Protein AF-A0A1H1P2L0-F1 (afdb_monomer)

Solvent-accessible surface area (backbone atoms only — not comparable to full-atom values): 28255 Å² total; per-residue (Å²): 121,71,71,62,56,54,64,55,57,74,60,77,76,69,82,76,89,78,76,88,70,48,45,42,80,85,84,32,43,67,62,49,49,44,68,68,43,61,87,38,62,95,66,52,46,72,39,71,68,23,56,50,49,50,37,57,37,32,46,32,23,60,68,58,43,52,56,41,48,54,39,34,53,51,50,28,63,73,73,69,51,44,72,41,42,55,68,46,54,55,50,20,42,58,56,47,46,73,70,61,57,70,76,82,50,39,64,79,47,62,56,94,63,93,59,59,71,71,61,34,53,54,50,29,54,51,42,49,53,49,51,35,10,43,24,50,10,48,74,67,74,32,39,25,74,65,31,23,60,75,46,48,58,67,92,82,45,53,76,84,57,50,58,63,53,49,52,50,34,41,75,68,56,49,30,45,77,56,98,69,32,58,44,51,55,38,41,51,56,48,53,29,27,56,75,47,36,41,61,55,54,49,56,53,53,53,53,55,50,50,52,51,51,51,48,52,52,40,62,70,24,46,79,51,73,66,61,43,42,62,55,35,72,74,55,55,50,48,71,87,36,79,65,45,46,68,57,54,50,62,46,40,66,71,46,94,46,42,57,62,29,34,50,55,46,55,51,59,75,52,45,50,67,46,38,66,66,57,53,52,52,40,48,46,50,46,37,63,70,60,48,34,77,73,62,48,86,78,94,68,89,50,95,82,56,52,47,79,57,48,35,35,29,29,69,56,60,91,89,39,67,19,48,52,47,37,51,52,46,25,61,76,68,38,33,39,70,90,33,56,44,58,63,88,52,46,49,62,62,71,67,39,92,83,65,46,80,86,67,53,45,58,27,42,36,35,25,41,52,72,32,55,76,18,56,68,60,39,54,37,48,51,55,48,42,75,71,36,35,72,60,31,60,75,56,70,34,42,35,38,36,43,28,50,28,28,26,68,63,6,48,56,42,32,66,71,69,58,86,55,90,57,58,47,75,47,68,63,37,75,51,57,69,62,37,27,78,72,50,97,58,91,63,76,84,52,97,42,71,68,55,43,50,51,45,49,50,52,44,38,67,54,6,57,76,53,34,100,38,23,32,5,55,91,54,53,18,28,30,50,37,46,31,75,39,41,55,65,38,13,36,29,62,45,30,37,57,40,87,52,94,80,58,41,71,28,85,41,56,48,74,90,125

Foldseek 3Di:
DVVVVVVVVVVPDDDDDDDPFFADPVPRVVVLVCLQAVVCPPQADEDPQLSVVLCQQFVRGSVSSVQLSVQLVVVCVVVVHRYHDNVSSVVSLVVSLVVDACVNVQCLQQPPDDDPPVVSVLSSLQLLQLLLLCLQLVLVVNQALVSSLVRGPCVNYPNVRNVVSVVVCVVVQQWDDDPRGIDGSNNSVSVSSNPPVSPRSVVVSVVVVVVVVVVVVQVVLADDLVNLQVLQVPAEAAQNHRLHSVNLVVQLVLDPGSLLSSLVVLLSSLFDEDDPVNLLVLLVC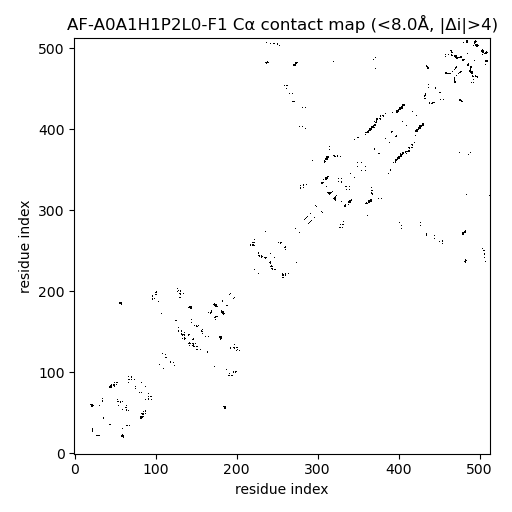CCVPPVCVQLDDDPDPDPLDAAEQEAEEELDDPPDPQLVSSVSSRVSNRHDPVRHDYLVCPLVVLPDPPDDLVNHRSEYEYEEEEQEQLVSVLVSVVVSCVRCVVSCVVSVHAYEYEYAEYEPNNVVVNVVSDPRPRYDYDYSYYDDQSQALQHPDDNPSDPDPVSSVVSVCSQQVVQVQFDPASLFDVNRQGSYHYNQADHRNHHSLQETWDPPVVTGDHSNHHDDD

Nearest PDB structures (foldseek):
  3pfi-assembly1_B  TM=4.697E-01  e=5.386E-03  Campylobacter jejuni subsp. jejuni NCTC 11168 = ATCC 700819
  1in4-assembly1_A  TM=4.869E-01  e=5.386E-03  Thermotoga maritima
  3pfi-assembly1_A  TM=4.659E-01  e=4.596E-03  Campylobacter jejuni subsp. jejuni NCTC 11168 = ATCC 700819
  1j7k-assembly1_A  TM=4.798E-01  e=6.310E-03  Thermotoga maritima
  8efy-assembly1_E  TM=4.504E-01  e=1.190E-02  Thermus thermophilus HB8

Secondary structure (DSSP, 8-state):
-HHHHHHHHTTTT-------SS--TTTSHHHHHHHHHGGGTTT-EE-HHHHHHHHHHHTT-HHHHHHHHHHHHHHHHHHT--EE-HHHHHHHHHHHHHH--SGGGHHHHHTT--S-HHHHHHHHHHHHHHHHHHHHHHHTT--SHHHHHHT--TTTS-HHHHHHHHHHHHHTTSEEEETTEEEESSHHHHHHIIIIIHHHHHHHHHHHHHHHHHHHHHHHH---HHHHHHHHHT---BTTB---HHHHHHHHTTSSSHHHHHHHHHHHHT-EE--HHHHHHHHHHHIIIIIHHHH------STT--B-SSEEE-SSPTTSHHHHHHHHHHHHTTB-GGGB--HHHHHHHHTSTT--TTTS-S-EEEEEEEESSSHHHHHHHHHHHHHHHHHHHHTT--EEEEEEEEEHHHHHHHHHH---TTEEEEEEEEEPGGGBSS-SS--SSSSSHHHHHHHHHHHHHHHHHH-SSTTSGGG--B-EE-SS---TTB-HHHH--B-SSSPB--SSPPP--

InterPro domains:
  IPR056920 PRTase-CE [PF24390] (248-510)

Mean predicted aligned error: 14.76 Å

pLDDT: mean 88.22, std 11.07, range [46.84, 97.94]

Radius of gyration: 42.38 Å; Cα contacts (8 Å, |Δi|>4): 704; chains: 1; bounding box: 82×72×122 Å

Organism: NCBI:txid53407

Structure (mmCIF, N/CA/C/O backbone):
data_AF-A0A1H1P2L0-F1
#
_entry.id   AF-A0A1H1P2L0-F1
#
loop_
_atom_site.group_PDB
_atom_site.id
_atom_site.type_symbol
_atom_site.label_atom_id
_atom_site.label_alt_id
_atom_site.label_comp_id
_atom_site.label_asym_id
_atom_site.label_entity_id
_atom_site.label_seq_id
_atom_site.pdbx_PDB_ins_code
_atom_site.Cartn_x
_atom_site.Cartn_y
_atom_site.Cartn_z
_atom_site.occupancy
_atom_site.B_iso_or_equiv
_atom_site.auth_seq_id
_atom_site.auth_comp_id
_atom_site.auth_asym_id
_atom_site.auth_atom_id
_atom_site.pdbx_PDB_model_num
ATOM 1 N N . MET A 1 1 ? -23.689 -54.243 58.881 1.00 48.66 1 MET A N 1
ATOM 2 C CA . MET A 1 1 ? -22.765 -53.100 59.061 1.00 48.66 1 MET A CA 1
ATOM 3 C C . MET A 1 1 ? -21.999 -52.607 57.813 1.00 48.66 1 MET A C 1
ATOM 5 O O . MET A 1 1 ? -21.351 -51.585 57.961 1.00 48.66 1 MET A O 1
ATOM 9 N N . PRO A 1 2 ? -22.083 -53.177 56.587 1.00 50.84 2 PRO A N 1
ATOM 10 C CA . PRO A 1 2 ? -21.441 -52.546 55.413 1.00 50.84 2 PRO A CA 1
ATOM 11 C C . PRO A 1 2 ? -22.218 -51.341 54.846 1.00 50.84 2 PRO A C 1
ATOM 13 O O . PRO A 1 2 ? -21.627 -50.419 54.300 1.00 50.84 2 PRO A O 1
ATOM 16 N N . PHE A 1 3 ? -23.546 -51.321 55.012 1.00 46.84 3 PHE A N 1
ATOM 17 C CA . PHE A 1 3 ? -24.426 -50.293 54.430 1.00 46.84 3 PHE A CA 1
ATOM 18 C C . PHE A 1 3 ? -24.350 -48.921 55.127 1.00 46.84 3 PHE A C 1
ATOM 20 O O . PHE A 1 3 ? -24.613 -47.901 54.503 1.00 46.84 3 PHE A O 1
ATOM 27 N N . ILE A 1 4 ? -23.968 -48.884 56.409 1.00 50.78 4 ILE A N 1
ATOM 28 C CA . ILE A 1 4 ? -23.878 -47.636 57.192 1.00 50.78 4 ILE A CA 1
ATOM 29 C C . ILE A 1 4 ? -22.552 -46.905 56.908 1.00 50.78 4 ILE A C 1
ATOM 31 O O . ILE A 1 4 ? -22.524 -45.680 56.871 1.00 50.78 4 ILE A O 1
ATOM 35 N N . ILE A 1 5 ? -21.476 -47.648 56.619 1.00 51.91 5 ILE A N 1
ATOM 36 C CA . ILE A 1 5 ? -20.152 -47.084 56.304 1.00 51.91 5 ILE A CA 1
ATOM 37 C C . ILE A 1 5 ? -20.122 -46.513 54.874 1.00 51.91 5 ILE A C 1
ATOM 39 O O . ILE A 1 5 ? -19.530 -45.461 54.654 1.00 51.91 5 ILE A O 1
ATOM 43 N N . GLY A 1 6 ? -20.828 -47.136 53.919 1.00 48.59 6 GLY A N 1
ATOM 44 C CA . GLY A 1 6 ? -20.988 -46.585 52.564 1.00 48.59 6 GLY A CA 1
ATOM 45 C C . GLY A 1 6 ? -21.762 -45.261 52.539 1.00 48.59 6 GLY A C 1
ATOM 46 O O . GLY A 1 6 ? -21.340 -44.314 51.886 1.00 48.59 6 GLY A O 1
ATOM 47 N N . ALA A 1 7 ? -22.835 -45.150 53.332 1.00 51.31 7 ALA A N 1
ATOM 48 C CA . ALA A 1 7 ? -23.649 -43.933 53.406 1.00 51.31 7 ALA A CA 1
ATOM 49 C C . ALA A 1 7 ? -22.944 -42.748 54.105 1.00 51.31 7 ALA A C 1
ATOM 51 O O . ALA A 1 7 ? -23.274 -41.595 53.830 1.00 51.31 7 ALA A O 1
ATOM 52 N N . GLN A 1 8 ? -21.976 -43.012 54.994 1.00 47.62 8 GLN A N 1
ATOM 53 C CA . GLN A 1 8 ? -21.139 -41.970 55.609 1.00 47.62 8 GLN A CA 1
ATOM 54 C C . GLN A 1 8 ? -19.954 -41.556 54.721 1.00 47.62 8 GLN A C 1
ATOM 56 O O . GLN A 1 8 ? -19.562 -40.390 54.750 1.00 47.62 8 GLN A O 1
ATOM 61 N N . GLY A 1 9 ? -19.421 -42.467 53.897 1.00 49.91 9 GLY A N 1
ATOM 62 C CA . GLY A 1 9 ? -18.362 -42.171 52.923 1.00 49.91 9 GLY A CA 1
ATOM 63 C C . GLY A 1 9 ? -18.783 -41.162 51.846 1.00 49.91 9 GLY A C 1
ATOM 64 O O . GLY A 1 9 ? -18.013 -40.263 51.515 1.00 49.91 9 GLY A O 1
ATOM 65 N N . ASP A 1 10 ? -20.035 -41.242 51.383 1.00 50.06 10 ASP A N 1
ATOM 66 C CA . ASP A 1 10 ? -20.607 -40.346 50.360 1.00 50.06 10 ASP A CA 1
ATOM 67 C C . ASP A 1 10 ? -20.856 -38.902 50.842 1.00 50.06 10 ASP A C 1
ATOM 69 O O . ASP A 1 10 ? -21.154 -38.013 50.041 1.00 50.06 10 ASP A O 1
ATOM 73 N N . GLN A 1 11 ? -20.735 -38.622 52.145 1.00 52.97 11 GLN A N 1
ATOM 74 C CA . GLN A 1 11 ? -20.859 -37.258 52.676 1.00 52.97 11 GLN A CA 1
ATOM 75 C C . GLN A 1 11 ? -19.520 -36.522 52.820 1.00 52.97 11 GLN A C 1
ATOM 77 O O . GLN A 1 11 ? -19.533 -35.312 53.035 1.00 52.97 11 GLN A O 1
ATOM 82 N N . LEU A 1 12 ? -18.379 -37.206 52.676 1.00 51.81 12 LEU A N 1
ATOM 83 C CA . LEU A 1 12 ? -17.057 -36.638 52.984 1.00 51.81 12 LEU A CA 1
ATOM 84 C C . LEU A 1 12 ? -16.472 -35.737 51.882 1.00 51.81 12 LEU A C 1
ATOM 86 O O . LEU A 1 12 ? -15.480 -35.063 52.130 1.00 51.81 12 LEU A O 1
ATOM 90 N N . ASN A 1 13 ? -17.106 -35.659 50.706 1.00 54.00 13 ASN A N 1
ATOM 91 C CA . ASN A 1 13 ? -16.695 -34.795 49.589 1.00 54.00 13 ASN A CA 1
ATOM 92 C C . ASN A 1 13 ? -17.869 -33.977 49.024 1.00 54.00 13 ASN A C 1
ATOM 94 O O . ASN A 1 13 ? -18.079 -33.912 47.812 1.00 54.00 13 ASN A O 1
ATOM 98 N N . LYS A 1 14 ? -18.673 -33.356 49.893 1.00 56.81 14 LYS A N 1
ATOM 99 C CA . LYS A 1 14 ? -19.652 -32.353 49.456 1.00 56.81 14 LYS A CA 1
ATOM 100 C C . LYS A 1 14 ? -18.982 -30.986 49.418 1.00 56.81 14 LYS A C 1
ATOM 102 O O . LYS A 1 14 ? -18.951 -30.278 50.416 1.00 56.81 14 LYS A O 1
ATOM 107 N N . PHE A 1 15 ? -18.446 -30.622 48.260 1.00 58.44 15 PHE A N 1
ATOM 108 C CA . PHE A 1 15 ? -18.095 -29.233 47.988 1.00 58.44 15 PHE A CA 1
ATOM 109 C C . PHE A 1 15 ? -19.397 -28.428 47.896 1.00 58.44 15 PHE A C 1
ATOM 111 O O . PHE A 1 15 ? -20.191 -28.650 46.979 1.00 58.44 15 PHE A O 1
ATOM 118 N N . SER A 1 16 ? -19.650 -27.537 48.859 1.00 59.88 16 SER A N 1
ATOM 119 C CA . SER A 1 16 ? -20.679 -26.507 48.711 1.00 59.88 16 SER A CA 1
ATOM 120 C C . SER A 1 16 ? -20.064 -25.297 48.018 1.00 59.88 16 SER A C 1
ATOM 122 O O . SER A 1 16 ? -18.906 -24.940 48.236 1.00 59.88 16 SER A O 1
ATOM 124 N N . ARG A 1 17 ? -20.832 -24.692 47.115 1.00 58.50 17 ARG A N 1
ATOM 125 C CA . ARG A 1 17 ? -20.462 -23.423 46.502 1.00 58.50 17 ARG A CA 1
ATOM 126 C C . ARG A 1 17 ? -21.017 -22.323 47.394 1.00 58.50 17 ARG A C 1
ATOM 128 O O . ARG A 1 17 ? -22.215 -22.073 47.347 1.00 58.50 17 ARG A O 1
ATOM 135 N N . GLU A 1 18 ? -20.150 -21.693 48.175 1.00 64.12 18 GLU A N 1
ATOM 136 C CA . GLU A 1 18 ? -20.489 -20.491 48.937 1.00 64.12 18 GLU A CA 1
ATOM 137 C C . GLU A 1 18 ? -20.133 -19.259 48.084 1.00 64.12 18 GLU A C 1
ATOM 139 O O . GLU A 1 18 ? -18.950 -19.040 47.805 1.00 64.12 18 GLU A O 1
ATOM 144 N N . PRO A 1 19 ? -21.114 -18.490 47.581 1.00 66.62 19 PRO A N 1
ATOM 145 C CA . PRO A 1 19 ? -20.836 -17.240 46.882 1.00 66.62 19 PRO A CA 1
ATOM 146 C C . PRO A 1 19 ? -20.344 -16.190 47.889 1.00 66.62 19 PRO A C 1
ATOM 148 O O . PRO A 1 19 ? -21.031 -15.903 48.860 1.00 66.62 19 PRO A O 1
ATOM 151 N N . LEU A 1 20 ? -19.168 -15.602 47.654 1.00 73.12 20 LEU A N 1
ATOM 152 C CA . LEU A 1 20 ? -18.568 -14.580 48.533 1.00 73.12 20 LEU A CA 1
ATOM 153 C C . LEU A 1 20 ? -18.832 -13.145 48.044 1.00 73.12 20 LEU A C 1
ATOM 155 O O . LEU A 1 20 ? -18.228 -12.187 48.528 1.00 73.12 20 LEU A O 1
ATOM 159 N N . ASP A 1 21 ? -19.718 -13.002 47.060 1.00 78.50 21 ASP A N 1
ATOM 160 C CA . ASP A 1 21 ? -19.846 -11.784 46.261 1.00 78.50 21 ASP A CA 1
ATOM 161 C C . ASP A 1 21 ? -20.933 -10.837 46.813 1.00 78.50 21 ASP A C 1
ATOM 163 O O . ASP A 1 21 ? -20.905 -9.631 46.556 1.00 78.50 21 ASP A O 1
ATOM 167 N N . PHE A 1 22 ? -21.879 -11.363 47.605 1.00 88.81 22 PHE A N 1
ATOM 168 C CA . PHE A 1 22 ? -23.044 -10.640 48.127 1.00 88.81 22 PHE A CA 1
ATOM 169 C C . PHE A 1 22 ? -23.351 -11.038 49.569 1.00 88.81 22 PHE A C 1
ATOM 171 O O . PHE A 1 22 ? -23.273 -12.213 49.910 1.00 88.81 22 PHE A O 1
ATOM 178 N N . PHE A 1 23 ? -23.797 -10.075 50.377 1.00 92.44 23 PHE A N 1
ATOM 179 C CA . PHE A 1 23 ? -24.384 -10.368 51.682 1.00 92.44 23 PHE A CA 1
ATOM 180 C C . PHE A 1 23 ? -25.795 -10.942 51.530 1.00 92.44 23 PHE A C 1
ATOM 182 O O . PHE A 1 23 ? -26.677 -10.333 50.917 1.00 92.44 23 PHE A O 1
ATOM 189 N N . SER A 1 24 ? -26.038 -12.090 52.152 1.00 90.19 24 SER A N 1
ATOM 190 C CA . SER A 1 24 ? -27.358 -12.700 52.248 1.00 90.19 24 SER A CA 1
ATOM 191 C C . SER A 1 24 ? -28.270 -11.932 53.197 1.00 90.19 24 SER A C 1
ATOM 193 O O . SER A 1 24 ? -27.981 -11.749 54.380 1.00 90.19 24 SER A O 1
ATOM 195 N N . ARG A 1 25 ? -29.465 -11.587 52.709 1.00 90.81 25 ARG A N 1
ATOM 196 C CA . ARG A 1 25 ? -30.503 -10.954 53.532 1.00 90.81 25 ARG A CA 1
ATOM 197 C C . ARG A 1 25 ? -30.975 -11.832 54.697 1.00 90.81 25 ARG A C 1
ATOM 199 O O . ARG A 1 25 ? -31.491 -11.309 55.678 1.00 90.81 25 ARG A O 1
ATOM 206 N N . VAL A 1 26 ? -30.862 -13.153 54.564 1.00 91.25 26 VAL A N 1
ATOM 207 C CA . VAL A 1 26 ? -31.409 -14.116 55.532 1.00 91.25 26 VAL A CA 1
ATOM 208 C C . VAL A 1 26 ? -30.361 -14.534 56.554 1.00 91.25 26 VAL A C 1
ATOM 210 O O . VAL A 1 26 ? -30.675 -14.633 57.735 1.00 91.25 26 VAL A O 1
ATOM 213 N N . SER A 1 27 ? -29.133 -14.793 56.105 1.00 91.94 27 SER A N 1
ATOM 214 C CA . SER A 1 27 ? -28.082 -15.370 56.949 1.00 91.94 27 SER A CA 1
ATOM 215 C C . SER A 1 27 ? -27.015 -14.373 57.388 1.00 91.94 27 SER A C 1
ATOM 217 O O . SER A 1 27 ? -26.357 -14.645 58.382 1.00 91.94 27 SER A O 1
ATOM 219 N N . GLU A 1 28 ? -26.854 -13.245 56.689 1.00 94.38 28 GLU A N 1
ATOM 220 C CA . GLU A 1 28 ? -25.725 -12.317 56.889 1.00 94.38 28 GLU A CA 1
ATOM 221 C C . GLU A 1 28 ? -26.182 -10.852 57.042 1.00 94.38 28 GLU A C 1
ATOM 223 O O . GLU A 1 28 ? -25.459 -9.900 56.732 1.00 94.38 28 GLU A O 1
ATOM 228 N N . TRP A 1 29 ? -27.431 -10.644 57.472 1.00 95.75 29 TRP A N 1
ATOM 229 C CA . TRP A 1 29 ? -27.999 -9.301 57.606 1.00 95.75 29 TRP A CA 1
ATOM 230 C C . TRP A 1 29 ? -27.256 -8.458 58.644 1.00 95.75 29 TRP A C 1
ATOM 232 O O . TRP A 1 29 ? -27.007 -7.279 58.408 1.00 95.75 29 TRP A O 1
ATOM 242 N N . ASN A 1 30 ? -26.871 -9.051 59.774 1.00 96.50 30 ASN A N 1
ATOM 243 C CA . ASN A 1 30 ? -26.187 -8.322 60.841 1.00 96.50 30 ASN A CA 1
ATOM 244 C C . ASN A 1 30 ? -24.795 -7.865 60.394 1.00 96.50 30 ASN A C 1
ATOM 246 O O . ASN A 1 30 ? -24.404 -6.732 60.655 1.00 96.50 30 ASN A O 1
ATOM 250 N N . GLU A 1 31 ? -24.076 -8.710 59.660 1.00 96.12 31 GLU A N 1
ATOM 251 C CA . GLU A 1 31 ? -22.773 -8.410 59.078 1.00 96.12 31 GLU A CA 1
ATOM 252 C C . GLU A 1 31 ? -22.882 -7.291 58.033 1.00 96.12 31 GLU A C 1
ATOM 254 O O . GLU A 1 31 ? -22.029 -6.401 57.984 1.00 96.12 31 GLU A O 1
ATOM 259 N N . TYR A 1 32 ? -23.960 -7.282 57.242 1.00 97.19 32 TYR A N 1
ATOM 260 C CA . TYR A 1 32 ? -24.261 -6.178 56.333 1.00 97.19 32 TYR A CA 1
ATOM 261 C C . TYR A 1 32 ? -24.553 -4.868 57.085 1.00 97.19 32 TYR A C 1
ATOM 263 O O . TYR A 1 32 ? -24.042 -3.812 56.713 1.00 97.19 32 TYR A O 1
ATOM 271 N N . VAL A 1 33 ? -25.338 -4.913 58.167 1.00 97.50 33 VAL A N 1
ATOM 272 C CA . VAL A 1 33 ? -25.586 -3.734 59.016 1.00 97.50 33 VAL A CA 1
ATOM 273 C C . VAL A 1 33 ? -24.277 -3.233 59.634 1.00 97.50 33 VAL A C 1
ATOM 275 O O . VAL A 1 33 ? -24.019 -2.027 59.625 1.00 97.50 33 VAL A O 1
ATOM 278 N N . GLU A 1 34 ? -23.412 -4.129 60.118 1.00 97.00 34 GLU A N 1
ATOM 279 C CA . GLU A 1 34 ? -22.087 -3.769 60.634 1.00 97.00 34 GLU A CA 1
ATOM 280 C C . GLU A 1 34 ? -21.210 -3.117 59.562 1.00 97.00 34 GLU A C 1
ATOM 282 O O . GLU A 1 34 ? -20.537 -2.129 59.857 1.00 97.00 34 GLU A O 1
ATOM 287 N N . LEU A 1 35 ? -21.232 -3.612 58.318 1.00 96.56 35 LEU A N 1
ATOM 288 C CA . LEU A 1 35 ? -20.486 -3.016 57.205 1.00 96.56 35 LEU A CA 1
ATOM 289 C C . LEU A 1 35 ? -20.825 -1.528 57.027 1.00 96.56 35 LEU A C 1
ATOM 291 O O . LEU A 1 35 ? -19.933 -0.725 56.744 1.00 96.56 35 LEU A O 1
ATOM 295 N N . VAL A 1 36 ? -22.103 -1.179 57.173 1.00 97.19 36 VAL A N 1
ATOM 296 C CA . VAL A 1 36 ? -22.618 0.181 56.978 1.00 97.19 36 VAL A CA 1
ATOM 297 C C . VAL A 1 36 ? -22.373 1.055 58.208 1.00 97.19 36 VAL A C 1
ATOM 299 O O . VAL A 1 36 ? -21.897 2.182 58.084 1.00 97.19 36 VAL A O 1
ATOM 302 N N . THR A 1 37 ? -22.675 0.544 59.402 1.00 96.81 37 THR A N 1
ATOM 303 C CA . THR A 1 37 ? -22.794 1.369 60.617 1.00 96.81 37 THR A CA 1
ATOM 304 C C . THR A 1 37 ? -21.499 1.463 61.421 1.00 96.81 37 THR A C 1
ATOM 306 O O . THR A 1 37 ? -21.169 2.525 61.951 1.00 96.81 37 THR A O 1
ATOM 309 N N . LYS A 1 38 ? -20.706 0.388 61.483 1.00 96.56 38 LYS A N 1
ATOM 310 C CA . LYS A 1 38 ? -19.481 0.318 62.297 1.00 96.56 38 LYS A CA 1
ATOM 311 C C . LYS A 1 38 ? -18.427 1.372 61.928 1.00 96.56 38 LYS A C 1
ATOM 313 O O . LYS A 1 38 ? -17.845 1.945 62.849 1.00 96.56 38 LYS A O 1
ATOM 318 N N . PRO A 1 39 ? -18.178 1.703 60.641 1.00 96.06 39 PRO A N 1
ATOM 319 C CA . PRO A 1 39 ? -17.192 2.728 60.277 1.00 96.06 39 PRO A CA 1
ATOM 320 C C . PRO A 1 39 ? -17.532 4.143 60.772 1.00 96.06 39 PRO A C 1
ATOM 322 O O . PRO A 1 39 ? -16.636 4.976 60.918 1.00 96.06 39 PRO A O 1
ATOM 325 N N . VAL A 1 40 ? -18.814 4.421 61.021 1.00 95.44 40 VAL A N 1
ATOM 326 C CA . VAL A 1 40 ? -19.333 5.742 61.416 1.00 95.44 40 VAL A CA 1
ATOM 327 C C . VAL A 1 40 ? -19.941 5.740 62.820 1.00 95.44 40 VAL A C 1
ATOM 329 O O . VAL A 1 40 ? -20.603 6.700 63.215 1.00 95.44 40 VAL A O 1
ATOM 332 N N . GLN A 1 41 ? -19.687 4.684 63.595 1.00 95.81 41 GLN A N 1
ATOM 333 C CA . GLN A 1 41 ? -20.240 4.511 64.930 1.00 95.81 41 GLN A CA 1
ATOM 334 C C . GLN A 1 41 ? -19.900 5.706 65.834 1.00 95.81 41 GLN A C 1
ATOM 336 O O . GLN A 1 41 ? -18.744 6.121 65.944 1.00 95.81 41 GLN A O 1
ATOM 341 N N . GLY A 1 42 ? -20.926 6.265 66.479 1.00 94.19 42 GLY A N 1
ATOM 342 C CA . GLY A 1 42 ? -20.803 7.444 67.340 1.00 94.19 42 GLY A CA 1
ATOM 343 C C . GLY A 1 42 ? -20.648 8.773 66.592 1.00 94.19 42 GLY A C 1
ATOM 344 O O . GLY A 1 42 ? -20.421 9.792 67.240 1.00 94.19 42 GLY A O 1
ATOM 345 N N . LYS A 1 43 ? -20.748 8.775 65.255 1.00 95.69 43 LYS A N 1
ATOM 346 C CA . LYS A 1 43 ? -20.706 9.984 64.417 1.00 95.69 43 LYS A CA 1
ATOM 347 C C . LYS A 1 43 ? -21.992 10.191 63.624 1.00 95.69 43 LYS A C 1
ATOM 349 O O . LYS A 1 43 ? -22.457 11.320 63.555 1.00 95.69 43 LYS A O 1
ATOM 354 N N . LEU A 1 44 ? -22.529 9.122 63.036 1.00 96.56 44 LEU A N 1
ATOM 355 C CA . LEU A 1 44 ? -23.776 9.127 62.271 1.00 96.56 44 LEU A CA 1
ATOM 356 C C . LEU A 1 44 ? -24.707 8.025 62.782 1.00 96.56 44 LEU A C 1
ATOM 358 O O . LEU A 1 44 ? -24.243 6.941 63.151 1.00 96.56 44 LEU A O 1
ATOM 362 N N . ASN A 1 45 ? -26.006 8.296 62.744 1.00 96.56 45 ASN A N 1
ATOM 363 C CA . ASN A 1 45 ? -27.084 7.376 63.070 1.00 96.56 45 ASN A CA 1
ATOM 364 C C . ASN A 1 45 ? -27.828 7.020 61.781 1.00 96.56 45 ASN A C 1
ATOM 366 O O . ASN A 1 45 ? -28.158 7.896 60.990 1.00 96.56 45 ASN A O 1
ATOM 370 N N . TRP A 1 46 ? -28.065 5.732 61.551 1.00 97.69 46 TRP A N 1
ATOM 371 C CA . TRP A 1 46 ? -28.772 5.252 60.365 1.00 97.69 46 TRP A CA 1
ATOM 372 C C . TRP A 1 46 ? -30.160 4.761 60.748 1.00 97.69 46 TRP A C 1
ATOM 374 O O . TRP A 1 46 ? -30.285 3.914 61.632 1.00 97.69 46 TRP A O 1
ATOM 384 N N . ASP A 1 47 ? -31.181 5.243 60.045 1.00 97.50 47 ASP A N 1
ATOM 385 C CA . ASP A 1 47 ? -32.524 4.678 60.115 1.00 97.50 47 ASP A CA 1
ATOM 386 C C . ASP A 1 47 ? -32.536 3.272 59.485 1.00 97.50 47 ASP A C 1
ATOM 388 O O . ASP A 1 47 ? -31.963 3.040 58.412 1.00 97.50 47 ASP A O 1
ATOM 392 N N . ASP A 1 48 ? -33.225 2.321 60.119 1.00 97.25 48 ASP A N 1
ATOM 393 C CA . ASP A 1 48 ? -33.381 0.955 59.609 1.00 97.25 48 ASP A CA 1
ATOM 394 C C . ASP A 1 48 ? -33.927 0.937 58.172 1.00 97.25 48 ASP A C 1
ATOM 396 O O . ASP A 1 48 ? -33.500 0.136 57.335 1.00 97.25 48 ASP A O 1
ATOM 400 N N . ALA A 1 49 ? -34.865 1.826 57.847 1.00 97.62 49 ALA A N 1
ATOM 401 C CA . ALA A 1 49 ? -35.445 1.952 56.519 1.00 97.62 49 ALA A CA 1
ATOM 402 C C . ALA A 1 49 ? -34.420 2.443 55.480 1.00 97.62 49 ALA A C 1
ATOM 404 O O . ALA A 1 49 ? -34.453 1.985 54.334 1.00 97.62 49 ALA A O 1
ATOM 405 N N . ALA A 1 50 ? -33.462 3.288 55.876 1.00 97.88 50 ALA A N 1
ATOM 406 C CA . ALA A 1 50 ? -32.354 3.706 55.018 1.00 97.88 50 ALA A CA 1
ATOM 407 C C . ALA A 1 50 ? -31.407 2.532 54.722 1.00 97.88 50 ALA A C 1
ATOM 409 O O . ALA A 1 50 ? -31.070 2.285 53.562 1.00 97.88 50 ALA A O 1
ATOM 410 N N . ILE A 1 51 ? -31.051 1.735 55.738 1.00 97.81 51 ILE A N 1
ATOM 411 C CA . ILE A 1 51 ? -30.213 0.534 55.562 1.00 97.81 51 ILE A CA 1
ATOM 412 C C . ILE A 1 51 ? -30.922 -0.498 54.668 1.00 97.81 51 ILE A C 1
ATOM 414 O O . ILE A 1 51 ? -30.303 -1.134 53.808 1.00 97.81 51 ILE A O 1
ATOM 418 N N . ASN A 1 52 ? -32.240 -0.641 54.823 1.00 97.62 52 ASN A N 1
ATOM 419 C CA . ASN A 1 52 ? -33.066 -1.502 53.978 1.00 97.62 52 ASN A CA 1
ATOM 420 C C . ASN A 1 52 ? -33.071 -1.065 52.513 1.00 97.62 52 ASN A C 1
ATOM 422 O O . ASN A 1 52 ? -32.915 -1.906 51.619 1.00 97.62 52 ASN A O 1
ATOM 426 N N . LEU A 1 53 ? -33.232 0.233 52.259 1.00 97.75 53 LEU A N 1
ATOM 427 C CA . LEU A 1 53 ? -33.176 0.776 50.909 1.00 97.75 53 LEU A CA 1
ATOM 428 C C . LEU A 1 53 ? -31.785 0.589 50.301 1.00 97.75 53 LEU A C 1
ATOM 430 O O . LEU A 1 53 ? -31.675 0.127 49.167 1.00 97.75 53 LEU A O 1
ATOM 434 N N . LEU A 1 54 ? -30.731 0.863 51.070 1.00 97.38 54 LEU A N 1
ATOM 435 C CA . LEU A 1 54 ? -29.348 0.664 50.650 1.00 97.38 54 LEU A CA 1
ATOM 436 C C . LEU A 1 54 ? -29.105 -0.787 50.212 1.00 97.38 54 LEU A C 1
ATOM 438 O O . LEU A 1 54 ? -28.629 -1.013 49.102 1.00 97.38 54 LEU A O 1
ATOM 442 N N . PHE A 1 55 ? -29.513 -1.765 51.032 1.00 97.44 55 PHE A N 1
ATOM 443 C CA . PHE A 1 55 ? -29.424 -3.186 50.675 1.00 97.44 55 PHE A CA 1
ATOM 444 C C . PHE A 1 55 ? -30.204 -3.507 49.404 1.00 97.44 55 PHE A C 1
ATOM 446 O O . PHE A 1 55 ? -29.719 -4.239 48.549 1.00 97.44 55 PHE A O 1
ATOM 453 N N . THR A 1 56 ? -31.408 -2.953 49.264 1.00 96.12 56 THR A N 1
ATOM 454 C CA . THR A 1 56 ? -32.259 -3.187 48.092 1.00 96.12 56 THR A CA 1
ATOM 455 C C . THR A 1 56 ? -31.603 -2.658 46.817 1.00 96.12 56 THR A C 1
ATOM 457 O O . THR A 1 56 ? -31.622 -3.333 45.794 1.00 96.12 56 THR A O 1
ATOM 460 N N . LEU A 1 57 ? -30.984 -1.477 46.866 1.00 96.25 57 LEU A N 1
ATOM 461 C CA . LEU A 1 57 ? -30.339 -0.847 45.711 1.00 96.25 57 LEU A CA 1
ATOM 462 C C . LEU A 1 57 ? -29.068 -1.575 45.262 1.00 96.25 57 LEU A C 1
ATOM 464 O O . LEU A 1 57 ? -28.781 -1.633 44.064 1.00 96.25 57 LEU A O 1
ATOM 468 N N . THR A 1 58 ? -28.308 -2.118 46.210 1.00 95.50 58 THR A N 1
ATOM 469 C CA . THR A 1 58 ? -27.024 -2.784 45.947 1.00 95.50 58 THR A CA 1
ATOM 470 C C . THR A 1 58 ? -27.143 -4.301 45.887 1.00 95.50 58 THR A C 1
ATOM 472 O O . THR A 1 58 ? -26.167 -4.969 45.553 1.00 95.50 58 THR A O 1
ATOM 475 N N . ASN A 1 59 ? -28.314 -4.848 46.219 1.00 94.38 59 ASN A N 1
ATOM 476 C CA . ASN A 1 59 ? -28.558 -6.272 46.434 1.00 94.38 59 ASN A CA 1
ATOM 477 C C . ASN A 1 59 ? -27.538 -6.917 47.393 1.00 94.38 59 ASN A C 1
ATOM 479 O O . ASN A 1 59 ? -27.088 -8.037 47.179 1.00 94.38 59 ASN A O 1
ATOM 483 N N . GLY A 1 60 ? -27.101 -6.175 48.415 1.00 93.81 60 GLY A N 1
ATOM 484 C CA . GLY A 1 60 ? -26.082 -6.646 49.355 1.00 93.81 60 GLY A CA 1
ATOM 485 C C . GLY A 1 60 ? -24.662 -6.709 48.781 1.00 93.81 60 GLY A C 1
ATOM 486 O O . GLY A 1 60 ? -23.778 -7.265 49.428 1.00 93.81 60 GLY A O 1
ATOM 487 N N . HIS A 1 61 ? -24.398 -6.150 47.595 1.00 94.00 61 HIS A N 1
ATOM 488 C CA . HIS A 1 61 ? -23.059 -6.152 47.004 1.00 94.00 61 HIS A CA 1
ATOM 489 C C . HIS A 1 61 ? -22.117 -5.217 47.797 1.00 94.00 61 HIS A C 1
ATOM 491 O O . HIS A 1 61 ? -22.353 -3.999 47.830 1.00 94.00 61 HIS A O 1
ATOM 497 N N . PRO A 1 62 ? -21.008 -5.709 48.389 1.00 94.56 62 PRO A N 1
ATOM 498 C CA . PRO A 1 62 ? -20.168 -4.914 49.291 1.00 94.56 62 PRO A CA 1
ATOM 499 C C . PRO A 1 62 ? -19.534 -3.689 48.619 1.00 94.56 62 PRO A C 1
ATOM 501 O O . PRO A 1 62 ? -19.492 -2.611 49.206 1.00 94.56 62 PRO A O 1
ATOM 504 N N . TYR A 1 63 ? -19.054 -3.838 47.378 1.00 93.62 63 TYR A N 1
ATOM 505 C CA . TYR A 1 63 ? -18.459 -2.741 46.600 1.00 93.62 63 TYR A CA 1
ATOM 506 C C . TYR A 1 63 ? -19.436 -1.574 46.371 1.00 93.62 63 TYR A C 1
ATOM 508 O O . TYR A 1 63 ? -19.146 -0.456 46.792 1.00 93.62 63 TYR A O 1
ATOM 516 N N . TYR A 1 64 ? -20.613 -1.828 45.785 1.00 95.69 64 TYR A N 1
ATOM 517 C CA . TYR A 1 64 ? -21.611 -0.779 45.539 1.00 95.69 64 TYR A CA 1
ATOM 518 C C . TYR A 1 64 ? -22.153 -0.168 46.831 1.00 95.69 64 TYR A C 1
ATOM 520 O O . TYR A 1 64 ? -22.370 1.039 46.890 1.00 95.69 64 TYR A O 1
ATOM 528 N N . THR A 1 65 ? -22.298 -0.981 47.881 1.00 96.94 65 THR A N 1
ATOM 529 C CA . THR A 1 65 ? -22.691 -0.506 49.215 1.00 96.94 65 THR A CA 1
ATOM 530 C C . THR A 1 65 ? -21.685 0.503 49.750 1.00 96.94 65 THR A C 1
ATOM 532 O O . THR A 1 65 ? -22.068 1.605 50.124 1.00 96.94 65 THR A O 1
ATOM 535 N N . LYS A 1 66 ? -20.386 0.184 49.711 1.00 96.38 66 LYS A N 1
ATOM 536 C CA . LYS A 1 66 ? -19.329 1.101 50.161 1.00 96.38 66 LYS A CA 1
ATOM 537 C C . LYS A 1 66 ? -19.276 2.386 49.338 1.00 96.38 66 LYS A C 1
ATOM 539 O O . LYS A 1 66 ? -19.106 3.454 49.919 1.00 96.38 66 LYS A O 1
ATOM 544 N N . LEU A 1 67 ? -19.425 2.297 48.014 1.00 96.44 67 LEU A N 1
ATOM 545 C CA . LEU A 1 67 ? -19.445 3.479 47.148 1.00 96.44 67 LEU A CA 1
ATOM 546 C C . LEU A 1 67 ? -20.601 4.416 47.500 1.00 96.44 67 LEU A C 1
ATOM 548 O O . LEU A 1 67 ? -20.384 5.613 47.668 1.00 96.44 67 LEU A O 1
ATOM 552 N N . LEU A 1 68 ? -21.805 3.867 47.660 1.00 97.31 68 LEU A N 1
ATOM 553 C CA . LEU A 1 68 ? -22.986 4.652 47.997 1.00 97.31 68 LEU A CA 1
ATOM 554 C C . LEU A 1 68 ? -22.889 5.231 49.414 1.00 97.31 68 LEU A C 1
ATOM 556 O O . LEU A 1 68 ? -23.083 6.432 49.589 1.00 97.31 68 LEU A O 1
ATOM 560 N N . CYS A 1 69 ? -22.462 4.438 50.402 1.00 97.81 69 CYS A N 1
ATOM 561 C CA . CYS A 1 69 ? -22.177 4.942 51.748 1.00 97.81 69 CYS A CA 1
ATOM 562 C C . CYS A 1 69 ? -21.162 6.088 51.730 1.00 97.81 69 CYS A C 1
ATOM 564 O O . CYS A 1 69 ? -21.347 7.072 52.436 1.00 97.81 69 CYS A O 1
ATOM 566 N N . SER A 1 70 ? -20.104 5.997 50.918 1.00 96.50 70 SER A N 1
ATOM 567 C CA . SER A 1 70 ? -19.096 7.057 50.834 1.00 96.50 70 SER A CA 1
ATOM 568 C C . SER A 1 70 ? -19.686 8.391 50.377 1.00 96.50 70 SER A C 1
ATOM 570 O O . SER A 1 70 ? -19.202 9.430 50.822 1.00 96.50 70 SER A O 1
ATOM 572 N N . LYS A 1 71 ? -20.694 8.377 49.497 1.00 96.12 71 LYS A N 1
ATOM 573 C CA . LYS A 1 71 ? -21.401 9.587 49.049 1.00 96.12 71 LYS A CA 1
ATOM 574 C C . LYS A 1 71 ? -22.302 10.134 50.136 1.00 96.12 71 LYS A C 1
ATOM 576 O O . LYS A 1 71 ? -22.100 11.265 50.553 1.00 96.12 71 LYS A O 1
ATOM 581 N N . ILE A 1 72 ? -23.147 9.277 50.699 1.00 97.12 72 ILE A N 1
ATOM 582 C CA . ILE A 1 72 ? -24.059 9.639 51.788 1.00 97.12 72 ILE A CA 1
ATOM 583 C C . ILE A 1 72 ? -23.297 10.251 52.974 1.00 97.12 72 ILE A C 1
ATOM 585 O O . ILE A 1 72 ? -23.674 11.297 53.484 1.00 97.12 72 ILE A O 1
ATOM 589 N N . VAL A 1 73 ? -22.179 9.644 53.387 1.00 96.00 73 VAL A N 1
ATOM 590 C CA . VAL A 1 73 ? -21.355 10.147 54.502 1.00 96.00 73 VAL A CA 1
ATOM 591 C C . VAL A 1 73 ? -20.698 11.486 54.167 1.00 96.00 73 VAL A C 1
ATOM 593 O O . VAL A 1 73 ? -20.550 12.333 55.046 1.00 96.00 73 VAL A O 1
ATOM 596 N N . SER A 1 74 ? -20.277 11.673 52.915 1.00 95.44 74 SER A N 1
ATOM 597 C CA . SER A 1 74 ? -19.660 12.925 52.471 1.00 95.44 74 SER A CA 1
ATOM 598 C C . SER A 1 74 ? -20.686 14.059 52.463 1.00 95.44 74 SER A C 1
ATOM 600 O O . SER A 1 74 ? -20.383 15.138 52.969 1.00 95.44 74 SER A O 1
ATOM 602 N N . ASP A 1 75 ? -21.898 13.795 51.976 1.00 94.50 75 ASP A N 1
ATOM 603 C CA . ASP A 1 75 ? -22.998 14.763 51.949 1.00 94.50 75 ASP A CA 1
ATOM 604 C C . ASP A 1 75 ? -23.457 15.110 53.371 1.00 94.50 75 ASP A C 1
ATOM 606 O O . ASP A 1 75 ? -23.474 16.284 53.737 1.00 94.50 75 ASP A O 1
ATOM 610 N N . ALA A 1 76 ? -23.672 14.108 54.230 1.00 95.38 76 ALA A N 1
ATOM 611 C CA . ALA A 1 76 ? -24.012 14.317 55.639 1.00 95.38 76 ALA A CA 1
ATOM 612 C C . ALA A 1 76 ? -22.962 15.172 56.372 1.00 95.38 76 ALA A C 1
ATOM 614 O O . ALA A 1 76 ? -23.296 16.069 57.146 1.00 95.38 76 ALA A O 1
ATOM 615 N N . ALA A 1 77 ? -21.670 14.961 56.090 1.00 94.25 77 ALA A N 1
ATOM 616 C CA . ALA A 1 77 ? -20.598 15.765 56.676 1.00 94.25 77 ALA A CA 1
ATOM 617 C C . ALA A 1 77 ? -20.618 17.230 56.198 1.00 94.25 77 ALA A C 1
ATOM 619 O O . ALA A 1 77 ? -20.290 18.133 56.975 1.00 94.25 77 ALA A O 1
ATOM 620 N N . VAL A 1 78 ? -20.992 17.473 54.937 1.00 95.25 78 VAL A N 1
ATOM 621 C CA . VAL A 1 78 ? -21.136 18.819 54.358 1.00 95.25 78 VAL A CA 1
ATOM 622 C C . VAL A 1 78 ? -22.349 19.537 54.946 1.00 95.25 78 VAL A C 1
ATOM 624 O O . VAL A 1 78 ? -22.233 20.694 55.359 1.00 95.25 78 VAL A O 1
ATOM 627 N N . GLU A 1 79 ? -23.483 18.848 55.031 1.00 94.69 79 GLU A N 1
ATOM 628 C CA . GLU A 1 79 ? -24.741 19.387 55.559 1.00 94.69 79 GLU A CA 1
ATOM 629 C C . GLU A 1 79 ? -24.749 19.480 57.089 1.00 94.69 79 GLU A C 1
ATOM 631 O O . GLU A 1 79 ? -25.534 20.233 57.666 1.00 94.69 79 GLU A O 1
ATOM 636 N N . ARG A 1 80 ? -23.796 18.799 57.740 1.00 95.12 80 ARG A N 1
ATOM 637 C CA . ARG A 1 80 ? -23.690 18.646 59.197 1.00 95.12 80 ARG A CA 1
ATOM 638 C C . ARG A 1 80 ? -24.909 17.945 59.795 1.00 95.12 80 ARG A C 1
ATOM 640 O O . ARG A 1 80 ? -25.280 18.241 60.931 1.00 95.12 80 ARG A O 1
ATOM 647 N N . ASP A 1 81 ? -25.491 17.023 59.038 1.00 94.69 81 ASP A N 1
ATOM 648 C CA . ASP A 1 81 ? -26.538 16.135 59.521 1.00 94.69 81 ASP A CA 1
ATOM 649 C C . ASP A 1 81 ? -25.914 14.865 60.110 1.00 94.69 81 ASP A C 1
ATOM 651 O O . ASP A 1 81 ? -24.924 14.331 59.600 1.00 94.69 81 ASP A O 1
ATOM 655 N N . THR A 1 82 ? -26.467 14.408 61.228 1.00 96.12 82 THR A N 1
ATOM 656 C CA . THR A 1 82 ? -26.049 13.176 61.897 1.00 96.12 82 THR A CA 1
ATOM 657 C C . THR A 1 82 ? -27.031 12.035 61.690 1.00 96.12 82 THR A C 1
ATOM 659 O O . THR A 1 82 ? -26.677 10.902 62.007 1.00 96.12 82 THR A O 1
ATOM 662 N N . GLU A 1 83 ? -28.232 12.305 61.183 1.00 97.50 83 GLU A N 1
ATOM 663 C CA . GLU A 1 83 ? -29.260 11.299 60.928 1.00 97.50 83 GLU A CA 1
ATOM 664 C C . GLU A 1 83 ? -29.300 10.961 59.439 1.00 97.50 83 GLU A C 1
ATOM 666 O O . GLU A 1 83 ? -29.398 11.845 58.598 1.00 97.50 83 GLU A O 1
ATOM 671 N N . ILE A 1 84 ? -29.224 9.672 59.112 1.00 97.94 84 ILE A N 1
ATOM 672 C CA . ILE A 1 84 ? -29.300 9.177 57.739 1.00 97.94 84 ILE A CA 1
ATOM 673 C C . ILE A 1 84 ? -30.634 8.469 57.535 1.00 97.94 84 ILE A C 1
ATOM 675 O O . ILE A 1 84 ? -30.884 7.401 58.103 1.00 97.94 84 ILE A O 1
ATOM 679 N N . ILE A 1 85 ? -31.469 9.045 56.678 1.00 97.25 85 ILE A N 1
ATOM 680 C CA . ILE A 1 85 ? -32.801 8.565 56.319 1.00 97.25 85 ILE A CA 1
ATOM 681 C C . ILE A 1 85 ? -32.873 8.182 54.831 1.00 97.25 85 ILE A C 1
ATOM 683 O O . ILE A 1 85 ? -31.901 8.232 54.077 1.00 97.25 85 ILE A O 1
ATOM 687 N N . ILE A 1 86 ? -34.056 7.750 54.383 1.00 97.81 86 ILE A N 1
ATOM 688 C CA . ILE A 1 86 ? -34.291 7.308 52.998 1.00 97.81 86 ILE A CA 1
ATOM 689 C C . ILE A 1 86 ? -33.894 8.373 51.962 1.00 97.81 86 ILE A C 1
ATOM 691 O O . ILE A 1 86 ? -33.312 8.021 50.934 1.00 97.81 86 ILE A O 1
ATOM 695 N N . SER A 1 87 ? -34.208 9.651 52.207 1.00 95.75 87 SER A N 1
ATOM 696 C CA . SER A 1 87 ? -33.928 10.727 51.247 1.00 95.75 87 SER A CA 1
ATOM 697 C C . SER A 1 87 ? -32.439 10.891 50.971 1.00 95.75 87 SER A C 1
ATOM 699 O O . SER A 1 87 ? -32.073 11.164 49.831 1.00 95.75 87 SER A O 1
ATOM 701 N N . ASP A 1 88 ? -31.589 10.650 51.967 1.00 97.31 88 ASP A N 1
ATOM 702 C CA . ASP A 1 88 ? -30.137 10.802 51.836 1.00 97.31 88 ASP A CA 1
ATOM 703 C C . ASP A 1 88 ? -29.559 9.664 50.999 1.00 97.31 88 ASP A C 1
ATOM 705 O O . ASP A 1 88 ? -28.686 9.875 50.158 1.00 97.31 88 ASP A O 1
ATOM 709 N N . VAL A 1 89 ? -30.115 8.455 51.147 1.00 97.25 89 VAL A N 1
ATOM 710 C CA . VAL A 1 89 ? -29.770 7.311 50.295 1.00 97.25 89 VAL A CA 1
ATOM 711 C C . VAL A 1 89 ? -30.150 7.581 48.839 1.00 97.25 89 VAL A C 1
ATOM 713 O O . VAL A 1 89 ? -29.354 7.307 47.940 1.00 97.25 89 VAL A O 1
ATOM 716 N N . GLU A 1 90 ? -31.342 8.129 48.583 1.00 93.56 90 GLU A N 1
ATOM 717 C CA . GLU A 1 90 ? -31.757 8.486 47.220 1.00 93.56 90 GLU A CA 1
ATOM 718 C C . GLU A 1 90 ? -30.924 9.636 46.639 1.00 93.56 90 GLU A C 1
ATOM 720 O O . GLU A 1 90 ? -30.557 9.595 45.461 1.00 93.56 90 GLU A O 1
ATOM 725 N N . HIS A 1 91 ? -30.581 10.636 47.454 1.00 92.19 91 HIS A N 1
ATOM 726 C CA . HIS A 1 91 ? -29.729 11.746 47.043 1.00 92.19 91 HIS A CA 1
ATOM 727 C C . HIS A 1 91 ? -28.316 11.271 46.683 1.00 92.19 91 HIS A C 1
ATOM 729 O O . HIS A 1 91 ? -27.859 11.483 45.554 1.00 92.19 91 HIS A O 1
ATOM 735 N N . GLY A 1 92 ? -27.672 10.533 47.590 1.00 94.00 92 GLY A N 1
ATOM 736 C CA . GLY A 1 92 ? -26.340 9.973 47.379 1.00 94.00 92 GLY A CA 1
ATOM 737 C C . GLY A 1 92 ? -26.291 9.013 46.189 1.00 94.00 92 GLY A C 1
ATOM 738 O O . GLY A 1 92 ? -25.293 8.961 45.468 1.00 94.00 92 GLY A O 1
ATOM 739 N N . LEU A 1 93 ? -27.387 8.294 45.918 1.00 94.75 93 LEU A N 1
ATOM 740 C CA . LEU A 1 93 ? -27.512 7.454 44.731 1.00 94.75 93 LEU A CA 1
ATOM 741 C C . LEU A 1 93 ? -27.468 8.289 43.450 1.00 94.75 93 LEU A C 1
ATOM 743 O O . LEU A 1 93 ? -26.715 7.947 42.543 1.00 94.75 93 LEU A O 1
ATOM 747 N N . ASN A 1 94 ? -28.244 9.371 43.362 1.00 90.12 94 ASN A N 1
ATOM 748 C CA . ASN A 1 94 ? -28.272 10.221 42.168 1.00 90.12 94 ASN A CA 1
ATOM 749 C C . ASN A 1 94 ? -26.892 10.820 41.861 1.00 90.12 94 ASN A C 1
ATOM 751 O O . ASN A 1 94 ? -26.474 10.837 40.701 1.00 90.12 94 ASN A O 1
ATOM 755 N N . ILE A 1 95 ? -26.160 11.243 42.898 1.00 90.88 95 ILE A N 1
ATOM 756 C CA . ILE A 1 95 ? -24.772 11.706 42.764 1.00 90.88 95 ILE A CA 1
ATOM 757 C C . ILE A 1 95 ? -23.894 10.571 42.236 1.00 90.88 95 ILE A C 1
ATOM 759 O O . ILE A 1 95 ? -23.245 10.721 41.197 1.00 90.88 95 ILE A O 1
ATOM 763 N N . LEU A 1 96 ? -23.923 9.412 42.902 1.00 94.88 96 LEU A N 1
ATOM 764 C CA . LEU A 1 96 ? -23.098 8.263 42.544 1.00 94.88 96 LEU A CA 1
ATOM 765 C C . LEU A 1 96 ? -23.319 7.820 41.091 1.00 94.88 96 LEU A C 1
ATOM 767 O O . LEU A 1 96 ? -22.352 7.594 40.368 1.00 94.88 96 LEU A O 1
ATOM 771 N N . LEU A 1 97 ? -24.573 7.728 40.637 1.00 93.00 97 LEU A N 1
ATOM 772 C CA . LEU A 1 97 ? -24.904 7.289 39.278 1.00 93.00 97 LEU A CA 1
ATOM 773 C C . LEU A 1 97 ? -24.218 8.140 38.198 1.00 93.00 97 LEU A C 1
ATOM 775 O O . LEU A 1 97 ? -23.790 7.592 37.181 1.00 93.00 97 LEU A O 1
ATOM 779 N N . SER A 1 98 ? -24.077 9.450 38.419 1.00 88.44 98 SER A N 1
ATOM 780 C CA . SER A 1 98 ? -23.426 10.353 37.462 1.00 88.44 98 SER A CA 1
ATOM 781 C C . SER A 1 98 ? -21.909 10.130 37.356 1.00 88.44 98 SER A C 1
ATOM 783 O O . SER A 1 98 ? -21.335 10.234 36.264 1.00 88.44 98 SER A O 1
ATOM 785 N N . GLU A 1 99 ? -21.275 9.748 38.466 1.00 91.25 99 GLU A N 1
ATOM 786 C CA . GLU A 1 99 ? -19.832 9.527 38.562 1.00 91.25 99 GLU A CA 1
ATOM 787 C C . GLU A 1 99 ? -19.398 8.147 38.053 1.00 91.25 99 GLU A C 1
ATOM 789 O O . GLU A 1 99 ? -18.295 8.007 37.525 1.00 91.25 99 GLU A O 1
ATOM 794 N N . LEU A 1 100 ? -20.259 7.131 38.170 1.00 92.44 100 LEU A N 1
ATOM 795 C CA . LEU A 1 100 ? -19.937 5.763 37.760 1.00 92.44 100 LEU A CA 1
ATOM 796 C C . LEU A 1 100 ? -19.665 5.656 36.252 1.00 92.44 100 LEU A C 1
ATOM 798 O O . LEU A 1 100 ? -20.427 6.155 35.411 1.00 92.44 100 LEU A O 1
ATOM 802 N N . ASP A 1 101 ? -18.594 4.951 35.899 1.00 88.88 101 ASP A N 1
ATOM 803 C CA . ASP A 1 101 ? -18.140 4.706 34.530 1.00 88.88 101 ASP A CA 1
ATOM 804 C C . ASP A 1 101 ? -18.364 3.248 34.089 1.00 88.88 101 ASP A C 1
ATOM 806 O O . ASP A 1 101 ? -18.955 2.436 34.801 1.00 88.88 101 ASP A O 1
ATOM 810 N N . THR A 1 102 ? -17.911 2.909 32.881 1.00 90.12 102 THR A N 1
ATOM 811 C CA . THR A 1 102 ? -18.006 1.542 32.350 1.00 90.12 102 THR A CA 1
ATOM 812 C C . THR A 1 102 ? -17.162 0.552 33.157 1.00 90.12 102 THR A C 1
ATOM 814 O O . THR A 1 102 ? -17.593 -0.579 33.374 1.00 90.12 102 THR A O 1
ATOM 817 N N . ASN A 1 103 ? -16.002 0.961 33.678 1.00 89.81 103 ASN A N 1
ATOM 818 C CA . ASN A 1 103 ? -15.133 0.083 34.465 1.00 89.81 103 ASN A CA 1
ATOM 819 C C . ASN A 1 103 ? -15.804 -0.407 35.751 1.00 89.81 103 ASN A C 1
ATOM 821 O O . ASN A 1 103 ? -15.633 -1.564 36.135 1.00 89.81 103 ASN A O 1
ATOM 825 N N . SER A 1 104 ? -16.638 0.437 36.359 1.00 92.19 104 SER A N 1
ATOM 826 C CA . SER A 1 104 ? -17.407 0.127 37.572 1.00 92.19 104 SER A CA 1
ATOM 827 C C . SER A 1 104 ? -18.359 -1.074 37.422 1.00 92.19 104 SER A C 1
ATOM 829 O O . SER A 1 104 ? -18.810 -1.646 38.418 1.00 92.19 104 SER A O 1
ATOM 831 N N . PHE A 1 105 ? -18.668 -1.468 36.183 1.00 94.25 105 PHE A N 1
ATOM 832 C CA . PHE A 1 105 ? -19.585 -2.559 35.850 1.00 94.25 105 PHE A CA 1
ATOM 833 C C . PHE A 1 105 ? -18.967 -3.607 34.914 1.00 94.25 105 PHE A C 1
ATOM 835 O O . PHE A 1 105 ? -19.666 -4.519 34.478 1.00 94.25 105 PHE A O 1
ATOM 842 N N . ALA A 1 106 ? -17.664 -3.522 34.621 1.00 90.62 106 ALA A N 1
ATOM 843 C CA . ALA A 1 106 ? -17.028 -4.319 33.572 1.00 90.62 106 ALA A CA 1
ATOM 844 C C . ALA A 1 106 ? -17.201 -5.838 33.738 1.00 90.62 106 ALA A C 1
ATOM 846 O O . ALA A 1 106 ? -17.401 -6.546 32.753 1.00 90.62 106 ALA A O 1
ATOM 847 N N . HIS A 1 107 ? -17.215 -6.334 34.977 1.00 90.75 107 HIS A N 1
ATOM 848 C CA . HIS A 1 107 ? -17.444 -7.749 35.295 1.00 90.75 107 HIS A CA 1
ATOM 849 C C . HIS A 1 107 ? -18.780 -8.289 34.744 1.00 90.75 107 HIS A C 1
ATOM 851 O O . HIS A 1 107 ? -18.895 -9.472 34.416 1.00 90.75 107 HIS A O 1
ATOM 857 N N . ILE A 1 108 ? -19.791 -7.433 34.553 1.00 92.75 108 ILE A N 1
ATOM 858 C CA . ILE A 1 108 ? -21.092 -7.824 33.993 1.00 92.75 108 ILE A CA 1
ATOM 859 C C . ILE A 1 108 ? -20.926 -8.376 32.571 1.00 92.75 108 ILE A C 1
ATOM 861 O O . ILE A 1 108 ? -21.514 -9.409 32.239 1.00 92.75 108 ILE A O 1
ATOM 865 N N . TRP A 1 109 ? -20.093 -7.755 31.735 1.00 93.50 109 TRP A N 1
ATOM 866 C CA . TRP A 1 109 ? -19.898 -8.186 30.346 1.00 93.50 109 TRP A CA 1
ATOM 867 C C . TRP A 1 109 ? -18.576 -8.917 30.085 1.00 93.50 109 TRP A C 1
ATOM 869 O O . TRP A 1 109 ? -18.556 -9.752 29.181 1.00 93.50 109 TRP A O 1
ATOM 879 N N . LYS A 1 110 ? -17.524 -8.689 30.882 1.00 90.81 110 LYS A N 1
ATOM 880 C CA . LYS A 1 110 ? -16.203 -9.322 30.706 1.00 90.81 110 LYS A CA 1
ATOM 881 C C . LYS A 1 110 ? -16.088 -10.715 31.327 1.00 90.81 110 LYS A C 1
ATOM 883 O O . LYS A 1 110 ? -15.443 -11.586 30.748 1.00 90.81 110 LYS A O 1
ATOM 888 N N . ASP A 1 111 ? -16.729 -10.964 32.467 1.00 88.69 111 ASP A N 1
ATOM 889 C CA . ASP A 1 111 ? -16.497 -12.211 33.203 1.00 88.69 111 ASP A CA 1
ATOM 890 C C . ASP A 1 111 ? -17.211 -13.417 32.575 1.00 88.69 111 ASP A C 1
ATOM 892 O O . ASP A 1 111 ? -18.225 -13.303 31.877 1.00 88.69 111 ASP A O 1
ATOM 896 N N . GLY A 1 112 ? -16.699 -14.617 32.857 1.00 82.94 112 GLY A N 1
ATOM 897 C CA . GLY A 1 112 ? -17.327 -15.874 32.441 1.00 82.94 112 GLY A CA 1
ATOM 898 C C . GLY A 1 112 ? -17.247 -16.161 30.938 1.00 82.94 112 GLY A C 1
ATOM 899 O O . GLY A 1 112 ? -18.070 -16.922 30.431 1.00 82.94 112 GLY A O 1
ATOM 900 N N . ILE A 1 113 ? -16.293 -15.555 30.223 1.00 87.06 113 ILE A N 1
ATOM 901 C CA . ILE A 1 113 ? -15.987 -15.882 28.827 1.00 87.06 113 ILE A CA 1
ATOM 902 C C . ILE A 1 113 ? -14.844 -16.900 28.805 1.00 87.06 113 ILE A C 1
ATOM 904 O O . ILE A 1 113 ? -13.741 -16.607 29.254 1.00 87.06 113 ILE A O 1
ATOM 908 N N . ASN A 1 114 ? -15.114 -18.103 28.299 1.00 81.12 114 ASN A N 1
ATOM 909 C CA . ASN A 1 114 ? -14.118 -19.165 28.161 1.00 81.12 114 ASN A CA 1
ATOM 910 C C . ASN A 1 114 ? -13.788 -19.361 26.675 1.00 81.12 114 ASN A C 1
ATOM 912 O O . ASN A 1 114 ? -14.336 -20.252 26.028 1.00 81.12 114 ASN A O 1
ATOM 916 N N . ALA A 1 115 ? -12.978 -18.456 26.126 1.00 81.31 115 ALA A N 1
ATOM 917 C CA . ALA A 1 115 ? -12.576 -18.450 24.723 1.00 81.31 115 ALA A CA 1
ATOM 918 C C . ALA A 1 115 ? -11.182 -17.823 24.560 1.00 81.31 115 ALA A C 1
ATOM 920 O O . ALA A 1 115 ? -10.684 -17.155 25.469 1.00 81.31 115 ALA A O 1
ATOM 921 N N . GLU A 1 116 ? -10.560 -18.029 23.397 1.00 75.62 116 GLU A N 1
ATOM 922 C CA . GLU A 1 116 ? -9.334 -17.318 23.020 1.00 75.62 116 GLU A CA 1
ATOM 923 C C . GLU A 1 116 ? -9.585 -15.809 22.915 1.00 75.62 116 GLU A C 1
ATOM 925 O O . GLU A 1 116 ? -10.721 -15.369 22.735 1.00 75.62 116 GLU A O 1
ATOM 930 N N . ARG A 1 117 ? -8.518 -15.009 23.028 1.00 73.25 117 ARG A N 1
ATOM 931 C CA . ARG A 1 117 ? -8.600 -13.550 23.191 1.00 73.25 117 ARG A CA 1
ATOM 932 C C . ARG A 1 117 ? -9.507 -12.867 22.159 1.00 73.25 117 ARG A C 1
ATOM 934 O O . ARG A 1 117 ? -10.395 -12.121 22.553 1.00 73.25 117 ARG A O 1
ATOM 941 N N . GLU A 1 118 ? -9.334 -13.170 20.875 1.00 70.00 118 GLU A N 1
ATOM 942 C CA . GLU A 1 118 ? -10.133 -12.569 19.794 1.00 70.00 118 GLU A CA 1
ATOM 943 C C . GLU A 1 118 ? -11.625 -12.905 19.929 1.00 70.00 118 GLU A C 1
ATOM 945 O O . GLU A 1 118 ? -12.502 -12.050 19.815 1.00 70.00 118 GLU A O 1
ATOM 950 N N . GLN A 1 119 ? -11.939 -14.160 20.248 1.00 75.19 119 GLN A N 1
ATOM 951 C CA . GLN A 1 119 ? -13.319 -14.605 20.407 1.00 75.19 119 GLN A CA 1
ATOM 952 C C . GLN A 1 119 ? -13.946 -14.098 21.717 1.00 75.19 119 GLN A C 1
ATOM 954 O O . GLN A 1 119 ? -15.167 -13.898 21.794 1.00 75.19 119 GLN A O 1
ATOM 959 N N . ALA A 1 120 ? -13.120 -13.846 22.734 1.00 79.31 120 ALA A N 1
ATOM 960 C CA . ALA A 1 120 ? -13.552 -13.222 23.970 1.00 79.31 120 ALA A CA 1
ATOM 961 C C . ALA A 1 120 ? -13.947 -11.754 23.760 1.00 79.31 120 ALA A C 1
ATOM 963 O O . ALA A 1 120 ? -15.027 -11.357 24.198 1.00 79.31 120 ALA A O 1
ATOM 964 N N . GLU A 1 121 ? -13.148 -10.996 23.006 1.00 82.75 121 GLU A N 1
ATOM 965 C CA . GLU A 1 121 ? -13.433 -9.603 22.632 1.00 82.75 121 GLU A CA 1
ATOM 966 C C . GLU A 1 121 ? -14.745 -9.496 21.824 1.00 82.75 121 GLU A C 1
ATOM 968 O O . GLU A 1 121 ? -15.609 -8.668 22.123 1.00 82.75 121 GLU A O 1
ATOM 973 N N . VAL A 1 122 ? -14.988 -10.410 20.876 1.00 84.06 122 VAL A N 1
ATOM 974 C CA . VAL A 1 122 ? -16.265 -10.465 20.131 1.00 84.06 122 VAL A CA 1
ATOM 975 C C . VAL A 1 122 ? -17.461 -10.713 21.057 1.00 84.06 122 VAL A C 1
ATOM 977 O O . VAL A 1 122 ? -18.520 -10.096 20.905 1.00 84.06 122 VAL A O 1
ATOM 980 N N . THR A 1 123 ? -17.316 -11.627 22.017 1.00 88.00 123 THR A N 1
ATOM 981 C CA . THR A 1 123 ? -18.383 -11.955 22.975 1.00 88.00 123 THR A CA 1
ATOM 982 C C . THR A 1 123 ? -18.671 -10.776 23.903 1.00 88.00 123 THR A C 1
ATOM 984 O O . THR A 1 123 ? -19.837 -10.473 24.175 1.00 88.00 123 THR A O 1
ATOM 987 N N . GLU A 1 124 ? -17.625 -10.073 24.335 1.00 91.06 124 GLU A N 1
ATOM 988 C CA . GLU A 1 124 ? -17.722 -8.850 25.126 1.00 91.06 124 GLU A CA 1
ATOM 989 C C . GLU A 1 124 ? -18.552 -7.778 24.401 1.00 91.06 124 GLU A C 1
ATOM 991 O O . GLU A 1 124 ? -19.549 -7.286 24.939 1.00 91.06 124 GLU A O 1
ATOM 996 N N . LEU A 1 125 ? -18.203 -7.477 23.146 1.00 89.19 125 LEU A N 1
ATOM 997 C CA . LEU A 1 125 ? -18.905 -6.482 22.331 1.00 89.19 125 LEU A CA 1
ATOM 998 C C . LEU A 1 125 ? -20.379 -6.846 22.120 1.00 89.19 125 LEU A C 1
ATOM 1000 O O . LEU A 1 125 ? -21.260 -5.986 22.213 1.00 89.19 125 LEU A O 1
ATOM 1004 N N . LYS A 1 126 ? -20.685 -8.127 21.884 1.00 91.12 126 LYS A N 1
ATOM 1005 C CA . LYS A 1 126 ? -22.074 -8.597 21.756 1.00 91.12 126 LYS A CA 1
ATOM 1006 C C . LYS A 1 126 ? -22.867 -8.399 23.049 1.00 91.12 126 LYS A C 1
ATOM 1008 O O . LYS A 1 126 ? -23.997 -7.909 22.997 1.00 91.12 126 LYS A O 1
ATOM 1013 N N . ARG A 1 127 ? -22.277 -8.708 24.209 1.00 93.88 127 ARG A N 1
ATOM 1014 C CA . ARG A 1 127 ? -22.891 -8.468 25.527 1.00 93.88 127 ARG A CA 1
ATOM 1015 C C . ARG A 1 127 ? -23.148 -6.980 25.772 1.00 93.88 127 ARG A C 1
ATOM 1017 O O . ARG A 1 127 ? -24.244 -6.625 26.200 1.00 93.88 127 ARG A O 1
ATOM 1024 N N . LEU A 1 128 ? -22.196 -6.108 25.438 1.00 93.62 128 LEU A N 1
ATOM 1025 C CA . LEU A 1 128 ? -22.357 -4.651 25.524 1.00 93.62 128 LEU A CA 1
ATOM 1026 C C . LEU A 1 128 ? -23.527 -4.148 24.662 1.00 93.62 128 LEU A C 1
ATOM 1028 O O . LEU A 1 128 ? -24.382 -3.401 25.143 1.00 93.62 128 LEU A O 1
ATOM 1032 N N . ARG A 1 129 ? -23.629 -4.612 23.411 1.00 91.38 129 ARG A N 1
ATOM 1033 C CA . ARG A 1 129 ? -24.735 -4.270 22.494 1.00 91.38 129 ARG A CA 1
ATOM 1034 C C . ARG A 1 129 ? -26.091 -4.769 23.007 1.00 91.38 129 ARG A C 1
ATOM 1036 O O . ARG A 1 129 ? -27.095 -4.054 22.906 1.00 91.38 129 ARG A O 1
ATOM 1043 N N . ALA A 1 130 ? -26.131 -5.961 23.602 1.00 94.06 130 ALA A N 1
ATOM 1044 C CA . ALA A 1 130 ? -27.331 -6.476 24.255 1.00 94.06 130 ALA A CA 1
ATOM 1045 C C . ALA A 1 130 ? -27.737 -5.605 25.456 1.00 94.06 130 ALA A C 1
ATOM 1047 O O . ALA A 1 130 ? -28.903 -5.230 25.554 1.00 94.06 130 ALA A O 1
ATOM 1048 N N . LEU A 1 131 ? -26.791 -5.193 26.309 1.00 95.56 131 LEU A N 1
ATOM 1049 C CA . LEU A 1 131 ? -27.052 -4.291 27.440 1.00 95.56 131 LEU A CA 1
ATOM 1050 C C . LEU A 1 131 ? -27.579 -2.924 26.988 1.00 95.56 131 LEU A C 1
ATOM 1052 O O . LEU A 1 131 ? -28.529 -2.412 27.576 1.00 95.56 131 LEU A O 1
ATOM 1056 N N . VAL A 1 132 ? -27.039 -2.354 25.907 1.00 93.56 132 VAL A N 1
ATOM 1057 C CA . VAL A 1 132 ? -27.577 -1.122 25.298 1.00 93.56 132 VAL A CA 1
ATOM 1058 C C . VAL A 1 132 ? -29.034 -1.316 24.867 1.00 93.56 132 VAL A C 1
ATOM 1060 O O . VAL A 1 132 ? -29.884 -0.464 25.140 1.00 93.56 132 VAL A O 1
ATOM 1063 N N . SER A 1 133 ? -29.339 -2.448 24.234 1.00 92.38 133 SER A N 1
ATOM 1064 C CA . SER A 1 133 ? -30.692 -2.777 23.769 1.00 92.38 133 SER A CA 1
ATOM 1065 C C . SER A 1 133 ? -31.660 -2.987 24.943 1.00 92.38 133 SER A C 1
ATOM 1067 O O . SER A 1 133 ? -32.778 -2.475 24.915 1.00 92.38 133 SER A O 1
ATOM 1069 N N . ILE A 1 134 ? -31.209 -3.641 26.021 1.00 95.75 134 ILE A N 1
ATOM 1070 C CA . ILE A 1 134 ? -31.954 -3.786 27.283 1.00 95.75 134 ILE A CA 1
ATOM 1071 C C . ILE A 1 134 ? -32.213 -2.417 27.922 1.00 95.75 134 ILE A C 1
ATOM 1073 O O . ILE A 1 134 ? -33.347 -2.115 28.289 1.00 95.75 134 ILE A O 1
ATOM 1077 N N . GLY A 1 135 ? -31.202 -1.548 28.001 1.00 93.50 135 GLY A N 1
ATOM 1078 C CA . GLY A 1 135 ? -31.345 -0.191 28.532 1.00 93.50 135 GLY A CA 1
ATOM 1079 C C . GLY A 1 135 ? -32.376 0.642 27.763 1.00 93.50 135 GLY A C 1
ATOM 1080 O O . GLY A 1 135 ? -33.198 1.334 28.364 1.00 93.50 135 GLY A O 1
ATOM 1081 N N . ARG A 1 136 ? -32.402 0.537 26.428 1.00 91.50 136 ARG A N 1
ATOM 1082 C CA . ARG A 1 136 ? -33.424 1.179 25.578 1.00 91.50 136 ARG A CA 1
ATOM 1083 C C . ARG A 1 136 ? -34.822 0.597 25.795 1.00 91.50 136 ARG A C 1
ATOM 1085 O O . ARG A 1 136 ? -35.791 1.357 25.859 1.00 91.50 136 ARG A O 1
ATOM 1092 N N . ALA A 1 137 ? -34.930 -0.720 25.946 1.00 93.56 137 ALA A N 1
ATOM 1093 C CA . ALA A 1 137 ? -36.189 -1.401 26.232 1.00 93.56 137 ALA A CA 1
ATOM 1094 C C . ALA A 1 137 ? -36.771 -0.976 27.595 1.00 93.56 137 ALA A C 1
ATOM 1096 O O . ALA A 1 137 ? -37.962 -0.669 27.692 1.00 93.56 137 ALA A O 1
ATOM 1097 N N . LEU A 1 138 ? -35.915 -0.848 28.617 1.00 92.75 138 LEU A N 1
ATOM 1098 C CA . LEU A 1 138 ? -36.263 -0.314 29.939 1.00 92.75 138 LEU A CA 1
ATOM 1099 C C . LEU A 1 138 ? -36.750 1.141 29.858 1.00 92.75 138 LEU A C 1
ATOM 1101 O O . LEU A 1 138 ? -37.837 1.448 30.348 1.00 92.75 138 LEU A O 1
ATOM 1105 N N . ARG A 1 139 ? -36.012 2.025 29.166 1.00 88.25 139 ARG A N 1
ATOM 1106 C CA . ARG A 1 139 ? -36.428 3.425 28.917 1.00 88.25 139 ARG A CA 1
ATOM 1107 C C . ARG A 1 139 ? -37.781 3.514 28.205 1.00 88.25 139 ARG A C 1
ATOM 1109 O O . ARG A 1 139 ? -38.577 4.404 28.488 1.00 88.25 139 ARG A O 1
ATOM 1116 N N . SER A 1 140 ? -38.050 2.566 27.309 1.00 87.31 140 SER A N 1
ATOM 1117 C CA . SER A 1 140 ? -39.293 2.476 26.535 1.00 87.31 140 SER A CA 1
ATOM 1118 C C . SER A 1 140 ? -40.429 1.757 27.273 1.00 87.31 140 SER A C 1
ATOM 1120 O O . SER A 1 140 ? -41.481 1.528 26.677 1.00 87.31 140 SER A O 1
ATOM 1122 N N . LYS A 1 141 ? -40.233 1.384 28.548 1.00 90.50 141 LYS A N 1
ATOM 1123 C CA . LYS A 1 141 ? -41.203 0.645 29.378 1.00 90.50 141 LYS A CA 1
ATOM 1124 C C . LYS A 1 141 ? -41.682 -0.667 28.740 1.00 90.50 141 LYS A C 1
ATOM 1126 O O . LYS A 1 141 ? -42.832 -1.061 28.908 1.00 90.50 141 LYS A O 1
ATOM 1131 N N . LYS A 1 142 ? -40.799 -1.344 28.002 1.00 92.19 142 LYS A N 1
ATOM 1132 C CA . LYS A 1 142 ? -41.028 -2.676 27.425 1.00 92.19 142 LYS A CA 1
ATOM 1133 C C . LYS A 1 142 ? -39.886 -3.617 27.820 1.00 92.19 142 LYS A C 1
ATOM 1135 O O . LYS A 1 142 ? -39.120 -4.023 26.949 1.00 92.19 142 LYS A O 1
ATOM 1140 N N . PRO A 1 143 ? -39.721 -3.957 29.107 1.00 92.25 143 PRO A N 1
ATOM 1141 C CA . PRO A 1 143 ? -38.584 -4.743 29.581 1.00 92.25 143 PRO A CA 1
ATOM 1142 C C . PRO A 1 143 ? -38.716 -6.241 29.252 1.00 92.25 143 PRO A C 1
ATOM 1144 O O . PRO A 1 143 ? -38.328 -7.076 30.046 1.00 92.25 143 PRO A O 1
ATOM 1147 N N . SER A 1 144 ? -39.275 -6.621 28.106 1.00 94.62 144 SER A N 1
ATOM 1148 C CA . SER A 1 144 ? -39.383 -8.018 27.676 1.00 94.62 144 SER A CA 1
ATOM 1149 C C . SER A 1 144 ? -38.317 -8.347 26.636 1.00 94.62 144 SER A C 1
ATOM 1151 O O . SER A 1 144 ? -37.782 -7.454 25.977 1.00 94.62 144 SER A O 1
ATOM 1153 N N . ILE A 1 145 ? -38.061 -9.634 26.397 1.00 93.25 145 ILE A N 1
ATOM 1154 C CA . ILE A 1 145 ? -37.172 -10.083 25.311 1.00 93.25 145 ILE A CA 1
ATOM 1155 C C . ILE A 1 145 ? -37.611 -9.501 23.956 1.00 93.25 145 ILE A C 1
ATOM 1157 O O . ILE A 1 145 ? -36.774 -9.075 23.161 1.00 93.25 145 ILE A O 1
ATOM 1161 N N . SER A 1 146 ? -38.922 -9.427 23.699 1.00 93.38 146 SER A N 1
ATOM 1162 C CA . SER A 1 146 ? -39.448 -8.792 22.484 1.00 93.38 146 SER A CA 1
ATOM 1163 C C . SER A 1 146 ? -39.122 -7.297 22.437 1.00 93.38 146 SER A C 1
ATOM 1165 O O . SER A 1 146 ? -38.687 -6.802 21.405 1.00 93.38 146 SER A O 1
ATOM 1167 N N . GLY A 1 147 ? -39.245 -6.586 23.561 1.00 91.56 147 GLY A N 1
ATOM 1168 C CA . GLY A 1 147 ? -38.861 -5.179 23.656 1.00 91.56 147 GLY A CA 1
ATOM 1169 C C . GLY A 1 147 ? -37.360 -4.950 23.467 1.00 91.56 147 GLY A C 1
ATOM 1170 O O . GLY A 1 147 ? -36.973 -3.949 22.868 1.00 91.56 147 GLY A O 1
ATOM 1171 N N . VAL A 1 148 ? -36.507 -5.885 23.901 1.00 94.00 148 VAL A N 1
ATOM 1172 C CA . VAL A 1 148 ? -35.064 -5.848 23.605 1.00 94.00 148 VAL A CA 1
ATOM 1173 C C . VAL A 1 148 ? -34.828 -5.987 22.103 1.00 94.00 148 VAL A C 1
ATOM 1175 O O . VAL A 1 148 ? -34.110 -5.169 21.533 1.00 94.00 148 VAL A O 1
ATOM 1178 N N . LYS A 1 149 ? -35.470 -6.965 21.450 1.00 92.56 149 LYS A N 1
ATOM 1179 C CA . LYS A 1 149 ? -35.382 -7.192 19.995 1.00 92.56 149 LYS A CA 1
ATOM 1180 C C . LYS A 1 149 ? -35.859 -5.993 19.171 1.00 92.56 149 LYS A C 1
ATOM 1182 O O . LYS A 1 149 ? -35.248 -5.684 18.152 1.00 92.56 149 LYS A O 1
ATOM 1187 N N . ASP A 1 150 ? -36.881 -5.278 19.635 1.00 90.62 150 ASP A N 1
ATOM 1188 C CA . ASP A 1 150 ? -37.358 -4.040 19.001 1.00 90.62 150 ASP A CA 1
ATOM 1189 C C . ASP A 1 150 ? -36.310 -2.908 19.031 1.00 90.62 150 ASP A C 1
ATOM 1191 O O . ASP A 1 150 ? -36.373 -1.987 18.219 1.00 90.62 150 ASP A O 1
ATOM 1195 N N . ASN A 1 151 ? -35.349 -2.960 19.961 1.00 86.94 151 ASN A N 1
ATOM 1196 C CA . ASN A 1 151 ? -34.386 -1.887 20.231 1.00 86.94 151 ASN A CA 1
ATOM 1197 C C . ASN A 1 151 ? -32.937 -2.207 19.820 1.00 86.94 151 ASN A C 1
ATOM 1199 O O . ASN A 1 151 ? -32.032 -1.406 20.104 1.00 86.94 151 ASN A O 1
ATOM 1203 N N . ILE A 1 152 ? -32.707 -3.345 19.156 1.00 88.94 152 ILE A N 1
ATOM 1204 C CA . ILE A 1 152 ? -31.373 -3.726 18.681 1.00 88.94 152 ILE A CA 1
ATOM 1205 C C . ILE A 1 152 ? -30.920 -2.858 17.511 1.00 88.94 152 ILE A C 1
ATOM 1207 O O . ILE A 1 152 ? -31.697 -2.498 16.625 1.00 88.94 152 ILE A O 1
ATOM 1211 N N . ASP A 1 153 ? -29.620 -2.590 17.465 1.00 81.44 153 ASP A N 1
ATOM 1212 C CA . ASP A 1 153 ? -28.972 -2.151 16.236 1.00 81.44 153 ASP A CA 1
ATOM 1213 C C . ASP A 1 153 ? -28.720 -3.375 15.343 1.00 81.44 153 ASP A C 1
ATOM 1215 O O . ASP A 1 153 ? -27.755 -4.114 15.540 1.00 81.44 153 ASP A O 1
ATOM 1219 N N . ARG A 1 154 ? -29.603 -3.590 14.361 1.00 77.94 154 ARG A N 1
ATOM 1220 C CA . ARG A 1 154 ? -29.572 -4.755 13.456 1.00 77.94 154 ARG A CA 1
ATOM 1221 C C . ARG A 1 154 ? -28.326 -4.826 12.574 1.00 77.94 154 ARG A C 1
ATOM 1223 O O . ARG A 1 154 ? -28.042 -5.885 12.021 1.00 77.94 154 ARG A O 1
ATOM 1230 N N . VAL A 1 155 ? -27.590 -3.723 12.426 1.00 72.69 155 VAL A N 1
ATOM 1231 C CA . VAL A 1 155 ? -26.308 -3.722 11.709 1.00 72.69 155 VAL A CA 1
ATOM 1232 C C . VAL A 1 155 ? -25.240 -4.419 12.552 1.00 72.69 155 VAL A C 1
ATOM 1234 O O . VAL A 1 155 ? -24.367 -5.095 12.016 1.00 72.69 155 VAL A O 1
ATOM 1237 N N . ARG A 1 156 ? -25.325 -4.287 13.879 1.00 77.69 156 ARG A N 1
ATOM 1238 C CA . ARG A 1 156 ? -24.273 -4.689 14.820 1.00 77.69 156 ARG A CA 1
ATOM 1239 C C . ARG A 1 156 ? -24.626 -5.909 15.670 1.00 77.69 156 ARG A C 1
ATOM 1241 O O . ARG A 1 156 ? -23.728 -6.528 16.232 1.00 77.69 156 ARG A O 1
ATOM 1248 N N . LEU A 1 157 ? -25.898 -6.261 15.806 1.00 84.75 157 LEU A N 1
ATOM 1249 C CA . LEU A 1 157 ? -26.343 -7.450 16.531 1.00 84.75 157 LEU A CA 1
ATOM 1250 C C . LEU A 1 157 ? -27.562 -8.043 15.826 1.00 84.75 157 LEU A C 1
ATOM 1252 O O . LEU A 1 157 ? -28.579 -7.365 15.664 1.00 84.75 157 LEU A O 1
ATOM 1256 N N . GLN A 1 158 ? -27.467 -9.305 15.407 1.00 87.94 158 GLN A N 1
ATOM 1257 C CA . GLN A 1 158 ? -28.568 -9.978 14.726 1.00 87.94 158 GLN A CA 1
ATOM 1258 C C . GLN A 1 158 ? -29.615 -10.465 15.733 1.00 87.94 158 GLN A C 1
ATOM 1260 O O . GLN A 1 158 ? -29.303 -10.851 16.857 1.00 87.94 158 GLN A O 1
ATOM 1265 N N . GLU A 1 159 ? -30.885 -10.504 15.323 1.00 89.19 159 GLU A N 1
ATOM 1266 C CA . GLU A 1 159 ? -31.997 -10.826 16.231 1.00 89.19 159 GLU A CA 1
ATOM 1267 C C . GLU A 1 159 ? -31.890 -12.231 16.855 1.00 89.19 159 GLU A C 1
ATOM 1269 O O . GLU A 1 159 ? -32.266 -12.436 18.012 1.00 89.19 159 GLU A O 1
ATOM 1274 N N . HIS A 1 160 ? -31.337 -13.196 16.113 1.00 90.25 160 HIS A N 1
ATOM 1275 C CA . HIS A 1 160 ? -31.133 -14.566 16.593 1.00 90.25 160 HIS A CA 1
ATOM 1276 C C . HIS A 1 160 ? -30.051 -14.670 17.683 1.00 90.25 160 HIS A C 1
ATOM 1278 O O . HIS A 1 160 ? -30.041 -15.639 18.437 1.00 90.25 160 HIS A O 1
ATOM 1284 N N . GLU A 1 161 ? -29.169 -13.673 17.800 1.00 91.25 161 GLU A N 1
ATOM 1285 C CA . GLU A 1 161 ? -28.095 -13.632 18.799 1.00 91.25 161 GLU A CA 1
ATOM 1286 C C . GLU A 1 161 ? -28.568 -13.072 20.147 1.00 91.25 161 GLU A C 1
ATOM 1288 O O . GLU A 1 161 ? -27.920 -13.287 21.169 1.00 91.25 161 GLU A O 1
ATOM 1293 N N . VAL A 1 162 ? -29.713 -12.382 20.178 1.00 93.75 162 VAL A N 1
ATOM 1294 C CA . VAL A 1 162 ? -30.239 -11.728 21.387 1.00 93.75 162 VAL A CA 1
ATOM 1295 C C . VAL A 1 162 ? -30.619 -12.746 22.459 1.00 93.75 162 VAL A C 1
ATOM 1297 O O . VAL A 1 162 ? -30.272 -12.563 23.623 1.00 93.75 162 VAL A O 1
ATOM 1300 N N . GLN A 1 163 ? -31.319 -13.819 22.077 1.00 94.62 163 GLN A N 1
ATOM 1301 C CA . GLN A 1 163 ? -31.800 -14.818 23.034 1.00 94.62 163 GLN A CA 1
ATOM 1302 C C . GLN A 1 163 ? -30.636 -15.510 23.772 1.00 94.62 163 GLN A C 1
ATOM 1304 O O . GLN A 1 163 ? -30.632 -15.447 24.999 1.00 94.62 163 GLN A O 1
ATOM 1309 N N . PRO A 1 164 ? -29.600 -16.048 23.090 1.00 95.00 164 PRO A N 1
ATOM 1310 C CA . PRO A 1 164 ? -28.439 -16.625 23.774 1.00 95.00 164 PRO A CA 1
ATOM 1311 C C . PRO A 1 164 ? -27.735 -15.671 24.748 1.00 95.00 164 PRO A C 1
ATOM 1313 O O . PRO A 1 164 ? -27.251 -16.103 25.792 1.00 95.00 164 PRO A O 1
ATOM 1316 N N . LEU A 1 165 ? -27.668 -14.374 24.424 1.00 95.31 165 LEU A N 1
ATOM 1317 C CA . LEU A 1 165 ? -27.040 -13.372 25.292 1.00 95.31 165 LEU A CA 1
ATOM 1318 C C . LEU A 1 165 ? -27.878 -13.095 26.545 1.00 95.31 165 LEU A C 1
ATOM 1320 O O . LEU A 1 165 ? -27.324 -12.962 27.634 1.00 95.31 165 LEU A O 1
ATOM 1324 N N . ILE A 1 166 ? -29.205 -13.029 26.410 1.00 95.81 166 ILE A N 1
ATOM 1325 C CA . ILE A 1 166 ? -30.107 -12.886 27.560 1.00 95.81 166 ILE A CA 1
ATOM 1326 C C . ILE A 1 166 ? -30.049 -14.140 28.436 1.00 95.81 166 ILE A C 1
ATOM 1328 O O . ILE A 1 166 ? -29.916 -14.014 29.652 1.00 95.81 166 ILE A O 1
ATOM 1332 N N . ASP A 1 167 ? -30.067 -15.331 27.836 1.00 95.19 167 ASP A N 1
ATOM 1333 C CA . ASP A 1 167 ? -29.958 -16.601 28.561 1.00 95.19 167 ASP A CA 1
ATOM 1334 C C . ASP A 1 167 ? -28.642 -16.684 29.354 1.00 95.19 167 ASP A C 1
ATOM 1336 O O . ASP A 1 167 ? -28.624 -17.163 30.490 1.00 95.19 167 ASP A O 1
ATOM 1340 N N . ASP A 1 168 ? -27.540 -16.165 28.801 1.00 94.50 168 ASP A N 1
ATOM 1341 C CA . ASP A 1 168 ? -26.266 -16.054 29.513 1.00 94.50 168 ASP A CA 1
ATOM 1342 C C . ASP A 1 168 ? -26.353 -15.124 30.735 1.00 94.50 168 ASP A C 1
ATOM 1344 O O . ASP A 1 168 ? -25.891 -15.494 31.818 1.00 94.50 168 ASP A O 1
ATOM 1348 N N . PHE A 1 169 ? -26.981 -13.951 30.602 1.00 95.81 169 PHE A N 1
ATOM 1349 C CA . PHE A 1 169 ? -27.188 -13.036 31.729 1.00 95.81 169 PHE A CA 1
ATOM 1350 C C . PHE A 1 169 ? -28.122 -13.613 32.802 1.00 95.81 169 PHE A C 1
ATOM 1352 O O . PHE A 1 169 ? -27.864 -13.411 33.990 1.00 95.81 169 PHE A O 1
ATOM 1359 N N . LEU A 1 170 ? -29.165 -14.352 32.409 1.00 94.81 170 LEU A N 1
ATOM 1360 C CA . LEU A 1 170 ? -30.059 -15.062 33.332 1.00 94.81 170 LEU A CA 1
ATOM 1361 C C . LEU A 1 170 ? -29.304 -16.164 34.087 1.00 94.81 170 LEU A C 1
ATOM 1363 O O . LEU A 1 170 ? -29.371 -16.254 35.310 1.00 94.81 170 LEU A O 1
ATOM 1367 N N . ARG A 1 171 ? -28.514 -16.976 33.373 1.00 93.25 171 ARG A N 1
ATOM 1368 C CA . ARG A 1 171 ? -27.701 -18.052 33.962 1.00 93.25 171 ARG A CA 1
ATOM 1369 C C . ARG A 1 171 ? -26.673 -17.528 34.967 1.00 93.25 171 ARG A C 1
ATOM 1371 O O . ARG A 1 171 ? -26.351 -18.223 35.928 1.00 93.25 171 ARG A O 1
ATOM 1378 N N . ARG A 1 172 ? -26.135 -16.329 34.732 1.00 90.75 172 ARG A N 1
ATOM 1379 C CA . ARG A 1 172 ? -25.156 -15.656 35.603 1.00 90.75 172 ARG A CA 1
ATOM 1380 C C . ARG A 1 172 ? -25.804 -14.851 36.738 1.00 90.75 172 ARG A C 1
ATOM 1382 O O . ARG A 1 172 ? -25.082 -14.165 37.450 1.00 90.75 172 ARG A O 1
ATOM 1389 N N . ASP A 1 173 ? -27.129 -14.921 36.890 1.00 90.50 173 ASP A N 1
ATOM 1390 C CA . ASP A 1 173 ? -27.927 -14.149 37.857 1.00 90.50 173 ASP A CA 1
ATOM 1391 C C . ASP A 1 173 ? -27.692 -12.628 37.773 1.00 90.50 173 ASP A C 1
ATOM 1393 O O . ASP A 1 173 ? -27.844 -11.900 38.749 1.00 90.50 173 ASP A O 1
ATOM 1397 N N . ILE A 1 174 ? -27.328 -12.127 36.587 1.00 93.88 174 ILE A N 1
ATOM 1398 C CA . ILE A 1 174 ? -27.227 -10.688 36.291 1.00 93.88 174 ILE A CA 1
ATOM 1399 C C . ILE A 1 174 ? -28.622 -10.127 36.010 1.00 93.88 174 ILE A C 1
ATOM 1401 O O . ILE A 1 174 ? -28.959 -9.023 36.448 1.00 93.88 174 ILE A O 1
ATOM 1405 N N . LEU A 1 175 ? -29.428 -10.900 35.279 1.00 95.94 175 LEU A N 1
ATOM 1406 C CA . LEU A 1 175 ? -30.837 -10.639 35.016 1.00 95.94 175 LEU A CA 1
ATOM 1407 C C . LEU A 1 175 ? -31.704 -11.693 35.701 1.00 95.94 175 LEU A C 1
ATOM 1409 O O . LEU A 1 175 ? -31.303 -12.845 35.853 1.00 95.94 175 LEU A O 1
ATOM 1413 N N . ARG A 1 176 ? -32.938 -11.309 36.014 1.00 94.75 176 ARG A N 1
ATOM 1414 C CA . ARG A 1 176 ? -34.030 -12.208 36.386 1.00 94.75 176 ARG A CA 1
ATOM 1415 C C . ARG A 1 176 ? -35.252 -11.904 35.543 1.00 94.75 176 ARG A C 1
ATOM 1417 O O . ARG A 1 176 ? -35.507 -10.750 35.202 1.00 94.75 176 ARG A O 1
ATOM 1424 N N . GLU A 1 177 ? -36.022 -12.941 35.251 1.00 94.12 177 GLU A N 1
ATOM 1425 C CA . GLU A 1 177 ? -37.289 -12.821 34.542 1.00 94.12 177 GLU A CA 1
ATOM 1426 C C . GLU A 1 177 ? -38.455 -13.060 35.503 1.00 94.12 177 GLU A C 1
ATOM 1428 O O . GLU A 1 177 ? -38.485 -14.047 36.244 1.00 94.12 177 GLU A O 1
ATOM 1433 N N . ARG A 1 178 ? -39.439 -12.160 35.493 1.00 93.06 178 ARG A N 1
ATOM 1434 C CA . ARG A 1 178 ? -40.681 -12.311 36.252 1.00 93.06 178 ARG A CA 1
ATOM 1435 C C . ARG A 1 178 ? -41.855 -11.864 35.390 1.00 93.06 178 ARG A C 1
ATOM 1437 O O . ARG A 1 178 ? -41.888 -10.735 34.925 1.00 93.06 178 ARG A O 1
ATOM 1444 N N . HIS A 1 179 ? -42.828 -12.754 35.189 1.00 90.75 179 HIS A N 1
ATOM 1445 C CA . HIS A 1 179 ? -44.013 -12.498 34.353 1.00 90.75 179 HIS A CA 1
ATOM 1446 C C . HIS A 1 179 ? -43.690 -12.004 32.922 1.00 90.75 179 HIS A C 1
ATOM 1448 O O . HIS A 1 179 ? -44.463 -11.241 32.352 1.00 90.75 179 HIS A O 1
ATOM 1454 N N . GLY A 1 180 ? -42.568 -12.441 32.334 1.00 88.56 180 GLY A N 1
ATOM 1455 C CA . GLY A 1 180 ? -42.140 -12.029 30.988 1.00 88.56 180 GLY A CA 1
ATOM 1456 C C . GLY A 1 180 ? -41.357 -10.712 30.928 1.00 88.56 180 GLY A C 1
ATOM 1457 O O . GLY A 1 180 ? -40.986 -10.268 29.839 1.00 88.56 180 GLY A O 1
ATOM 1458 N N . GLU A 1 181 ? -41.105 -10.083 32.077 1.00 94.75 181 GLU A N 1
ATOM 1459 C CA . GLU A 1 181 ? -40.295 -8.873 32.203 1.00 94.75 181 GLU A CA 1
ATOM 1460 C C . GLU A 1 181 ? -38.922 -9.188 32.811 1.00 94.75 181 GLU A C 1
ATOM 1462 O O . GLU A 1 181 ? -38.794 -10.011 33.719 1.00 94.75 181 GLU A O 1
ATOM 1467 N N . LEU A 1 182 ? -37.898 -8.514 32.296 1.00 94.62 182 LEU A N 1
ATOM 1468 C CA . LEU A 1 182 ? -36.496 -8.608 32.670 1.00 94.62 182 LEU A CA 1
ATOM 1469 C C . LEU A 1 182 ? -36.148 -7.508 33.671 1.00 94.62 182 LEU A C 1
ATOM 1471 O O . LEU A 1 182 ? -36.438 -6.330 33.449 1.00 94.62 182 LEU A O 1
ATOM 1475 N N . TYR A 1 183 ? -35.444 -7.888 34.730 1.00 94.19 183 TYR A N 1
ATOM 1476 C CA . TYR A 1 183 ? -34.960 -6.978 35.763 1.00 94.19 183 TYR A CA 1
ATOM 1477 C C . TYR A 1 183 ? -33.520 -7.329 36.115 1.00 94.19 183 TYR A C 1
ATOM 1479 O O . TYR A 1 183 ? -33.166 -8.508 36.147 1.00 94.19 183 TYR A O 1
ATOM 1487 N N . PHE A 1 184 ? -32.688 -6.331 36.406 1.00 95.75 184 PHE A N 1
ATOM 1488 C CA . PHE A 1 184 ? -31.343 -6.609 36.905 1.00 95.75 184 PHE A CA 1
ATOM 1489 C C . PHE A 1 184 ? -31.374 -6.986 38.379 1.00 95.75 184 PHE A C 1
ATOM 1491 O O . PHE A 1 184 ? -32.062 -6.355 39.183 1.00 95.75 184 PHE A O 1
ATOM 1498 N N . THR A 1 185 ? -30.558 -7.971 38.738 1.00 93.38 185 THR A N 1
ATOM 1499 C CA . THR A 1 185 ? -30.392 -8.420 40.124 1.00 93.38 185 THR A CA 1
ATOM 1500 C C . THR A 1 185 ? -29.790 -7.330 41.010 1.00 93.38 185 THR A C 1
ATOM 1502 O O . THR A 1 185 ? -30.071 -7.298 42.202 1.00 93.38 185 THR A O 1
ATOM 1505 N N . VAL A 1 186 ? -29.014 -6.403 40.434 1.00 93.69 186 VAL A N 1
ATOM 1506 C CA . VAL A 1 186 ? -28.441 -5.244 41.134 1.00 93.69 186 VAL A CA 1
ATOM 1507 C C . VAL A 1 186 ? -29.119 -3.950 40.644 1.00 93.69 186 VAL A C 1
ATOM 1509 O O . VAL A 1 186 ? -28.763 -3.437 39.576 1.00 93.69 186 VAL A O 1
ATOM 1512 N N . PRO A 1 187 ? -30.088 -3.380 41.389 1.00 94.75 187 PRO A N 1
ATOM 1513 C CA . PRO A 1 187 ? -30.882 -2.243 40.913 1.00 94.75 187 PRO A CA 1
ATOM 1514 C C . PRO A 1 187 ? -30.093 -0.963 40.612 1.00 94.75 187 PRO A C 1
ATOM 1516 O O . PRO A 1 187 ? -30.490 -0.210 39.720 1.00 94.75 187 PRO A O 1
ATOM 1519 N N . ILE A 1 188 ? -28.969 -0.713 41.294 1.00 95.56 188 ILE A N 1
ATOM 1520 C CA . ILE A 1 188 ? -28.098 0.431 40.978 1.00 95.56 188 ILE A CA 1
ATOM 1521 C C . ILE A 1 188 ? -27.578 0.373 39.536 1.00 95.56 188 ILE A C 1
ATOM 1523 O O . ILE A 1 188 ? -27.559 1.399 38.859 1.00 95.56 188 ILE A O 1
ATOM 1527 N N . PHE A 1 189 ? -27.239 -0.819 39.026 1.00 96.19 189 PHE A N 1
ATOM 1528 C CA . PHE A 1 189 ? -26.810 -0.982 37.639 1.00 96.19 189 PHE A CA 1
ATOM 1529 C C . PHE A 1 189 ? -27.956 -0.708 36.666 1.00 96.19 189 PHE A C 1
ATOM 1531 O O . PHE A 1 189 ? -27.746 -0.043 35.658 1.00 96.19 189 PHE A O 1
ATOM 1538 N N . GLN A 1 190 ? -29.179 -1.150 36.979 1.00 95.69 190 GLN A N 1
ATOM 1539 C CA . GLN A 1 190 ? -30.350 -0.855 36.149 1.00 95.69 190 GLN A CA 1
ATOM 1540 C C . GLN A 1 190 ? -30.583 0.652 36.013 1.00 95.69 190 GLN A C 1
ATOM 1542 O O . GLN A 1 190 ? -30.772 1.143 34.900 1.00 95.69 190 GLN A O 1
ATOM 1547 N N . ARG A 1 191 ? -30.544 1.382 37.138 1.00 94.38 191 ARG A N 1
ATOM 1548 C CA . ARG A 1 191 ? -30.692 2.845 37.154 1.00 94.38 191 ARG A CA 1
ATOM 1549 C C . ARG A 1 191 ? -29.555 3.512 36.378 1.00 94.38 191 ARG A C 1
ATOM 1551 O O . ARG A 1 191 ? -29.814 4.309 35.484 1.00 94.38 191 ARG A O 1
ATOM 1558 N N . TRP A 1 192 ? -28.308 3.097 36.614 1.00 96.38 192 TRP A N 1
ATOM 1559 C CA . TRP A 1 192 ? -27.155 3.602 35.863 1.00 96.38 192 TRP A CA 1
ATOM 1560 C C . TRP A 1 192 ? -27.292 3.363 34.360 1.00 96.38 192 TRP A C 1
ATOM 1562 O O . TRP A 1 192 ? -27.088 4.285 33.574 1.00 96.38 192 TRP A O 1
ATOM 1572 N N . LEU A 1 193 ? -27.668 2.151 33.947 1.00 94.81 193 LEU A N 1
ATOM 1573 C CA . LEU A 1 193 ? -27.832 1.780 32.546 1.00 94.81 193 LEU A CA 1
ATOM 1574 C C . LEU A 1 193 ? -28.904 2.641 31.872 1.00 94.81 193 LEU A C 1
ATOM 1576 O O . LEU A 1 193 ? -28.696 3.134 30.760 1.00 94.81 193 LEU A O 1
ATOM 1580 N N . MET A 1 194 ? -30.025 2.848 32.568 1.00 92.38 194 MET A N 1
ATOM 1581 C CA . MET A 1 194 ? -31.118 3.703 32.126 1.00 92.38 194 MET A CA 1
ATOM 1582 C C . MET A 1 194 ? -30.740 5.179 32.052 1.00 92.38 194 MET A C 1
ATOM 1584 O O . MET A 1 194 ? -31.198 5.834 31.126 1.00 92.38 194 MET A O 1
ATOM 1588 N N . ASP A 1 195 ? -29.906 5.717 32.932 1.00 87.06 195 ASP A N 1
ATOM 1589 C CA . ASP A 1 195 ? -29.663 7.166 32.961 1.00 87.06 195 ASP A CA 1
ATOM 1590 C C . ASP A 1 195 ? -28.415 7.554 32.156 1.00 87.06 195 ASP A C 1
ATOM 1592 O O . ASP A 1 195 ? -28.459 8.456 31.317 1.00 87.06 195 ASP A O 1
ATOM 1596 N N . PHE A 1 196 ? -27.328 6.792 32.295 1.00 90.50 196 PHE A N 1
ATOM 1597 C CA . PHE A 1 196 ? -26.013 7.107 31.724 1.00 90.50 196 PHE A CA 1
ATOM 1598 C C . PHE A 1 196 ? -25.455 5.994 30.828 1.00 90.50 196 PHE A C 1
ATOM 1600 O O . PHE A 1 196 ? -24.803 6.272 29.816 1.00 90.50 196 PHE A O 1
ATOM 1607 N N . GLY A 1 197 ? -25.712 4.733 31.177 1.00 87.44 197 GLY A N 1
ATOM 1608 C CA . GLY A 1 197 ? -25.012 3.585 30.613 1.00 87.44 197 GLY A CA 1
ATOM 1609 C C . GLY A 1 197 ? -25.279 3.362 29.131 1.00 87.44 197 GLY A C 1
ATOM 1610 O O . GLY A 1 197 ? -24.331 3.098 28.406 1.00 87.44 197 GLY A O 1
ATOM 1611 N N . VAL A 1 198 ? -26.505 3.559 28.626 1.00 88.19 198 VAL A N 1
ATOM 1612 C CA . VAL A 1 198 ? -26.766 3.456 27.171 1.00 88.19 198 VAL A CA 1
ATOM 1613 C C . VAL A 1 198 ? -25.802 4.338 26.368 1.00 88.19 198 VAL A C 1
ATOM 1615 O O . VAL A 1 198 ? -25.213 3.866 25.403 1.00 88.19 198 VAL A O 1
ATOM 1618 N N . SER A 1 199 ? -25.599 5.592 26.777 1.00 84.44 199 SER A N 1
ATOM 1619 C CA . SER A 1 199 ? -24.699 6.513 26.075 1.00 84.44 199 SER A CA 1
ATOM 1620 C C . SER A 1 199 ? -23.228 6.152 26.299 1.00 84.44 199 SER A C 1
ATOM 1622 O O . SER A 1 199 ? -22.463 6.105 25.340 1.00 84.44 199 SER A O 1
ATOM 1624 N N . LYS A 1 200 ? -22.831 5.855 27.547 1.00 88.00 200 LYS A N 1
ATOM 1625 C CA . LYS A 1 200 ? -21.435 5.525 27.891 1.00 88.00 200 LYS A CA 1
ATOM 1626 C C . LYS A 1 200 ? -20.956 4.226 27.219 1.00 88.00 200 LYS A C 1
ATOM 1628 O O . LYS A 1 200 ? -19.833 4.183 26.726 1.00 88.00 200 LYS A O 1
ATOM 1633 N N . LEU A 1 201 ? -21.805 3.197 27.148 1.00 89.38 201 LEU A N 1
ATOM 1634 C CA . LEU A 1 201 ? -21.481 1.923 26.494 1.00 89.38 201 LEU A CA 1
ATOM 1635 C C . LEU A 1 201 ? -21.377 2.079 24.970 1.00 89.38 201 LEU A C 1
ATOM 1637 O O . LEU A 1 201 ? -20.469 1.507 24.373 1.00 89.38 201 LEU A O 1
ATOM 1641 N N . ILE A 1 202 ? -22.238 2.897 24.347 1.00 82.44 202 ILE A N 1
ATOM 1642 C CA . ILE A 1 202 ? -22.125 3.228 22.917 1.00 82.44 202 ILE A CA 1
ATOM 1643 C C . ILE A 1 202 ? -20.758 3.862 22.641 1.00 82.44 202 ILE A C 1
ATOM 1645 O O . ILE A 1 202 ? -19.998 3.322 21.844 1.00 82.44 202 ILE A O 1
ATOM 1649 N N . THR A 1 203 ? -20.395 4.942 23.337 1.00 76.38 203 THR A N 1
ATOM 1650 C CA . THR A 1 203 ? -19.116 5.633 23.103 1.00 76.38 203 THR A CA 1
ATOM 1651 C C . THR A 1 203 ? -17.906 4.707 23.258 1.00 76.38 203 THR A C 1
ATOM 1653 O O . THR A 1 203 ? -17.009 4.759 22.423 1.00 76.38 203 THR A O 1
ATOM 1656 N N . SER A 1 204 ? -17.903 3.828 24.268 1.00 69.44 204 SER A N 1
ATOM 1657 C CA . SER A 1 204 ? -16.826 2.846 24.473 1.00 69.44 204 SER A CA 1
ATOM 1658 C C . SER A 1 204 ? -16.707 1.878 23.292 1.00 69.44 204 SER A C 1
ATOM 1660 O O . SER A 1 204 ? -15.634 1.741 22.721 1.00 69.44 204 SER A O 1
ATOM 1662 N N . THR A 1 205 ? -17.821 1.272 22.860 1.00 70.31 205 THR A N 1
ATOM 1663 C CA . THR A 1 205 ? -17.803 0.297 21.751 1.00 70.31 205 THR A CA 1
ATOM 1664 C C . THR A 1 205 ? -17.368 0.896 20.411 1.00 70.31 205 THR A C 1
ATOM 1666 O O . THR A 1 205 ? -16.727 0.215 19.621 1.00 70.31 205 THR A O 1
ATOM 1669 N N . TYR A 1 206 ? -17.684 2.167 20.142 1.00 65.12 206 TYR A N 1
ATOM 1670 C CA . TYR A 1 206 ? -17.269 2.836 18.903 1.00 65.12 206 TYR A CA 1
ATOM 1671 C C . TYR A 1 206 ? -15.763 3.124 18.849 1.00 65.12 206 TYR A C 1
ATOM 1673 O O . TYR A 1 206 ? -15.190 3.076 17.763 1.00 65.12 206 TYR A O 1
ATOM 1681 N N . ALA A 1 207 ? -15.134 3.441 19.985 1.00 58.25 207 ALA A N 1
ATOM 1682 C CA . ALA A 1 207 ? -13.692 3.669 20.044 1.00 58.25 207 ALA A CA 1
ATOM 1683 C C . ALA A 1 207 ? -12.923 2.368 19.770 1.00 58.25 207 ALA A C 1
ATOM 1685 O O . ALA A 1 207 ? -12.072 2.340 18.884 1.00 58.25 207 ALA A O 1
ATOM 1686 N N . ASP A 1 208 ? -13.317 1.278 20.434 1.00 59.09 208 ASP A N 1
ATOM 1687 C CA . ASP A 1 208 ? -12.675 -0.032 20.284 1.00 59.09 208 ASP A CA 1
ATOM 1688 C C . ASP A 1 208 ? -12.842 -0.601 18.858 1.00 59.09 208 ASP A C 1
ATOM 1690 O O . ASP A 1 208 ? -11.907 -1.158 18.288 1.00 59.09 208 ASP A O 1
ATOM 1694 N N . GLU A 1 209 ? -14.016 -0.426 18.234 1.00 61.38 209 GLU A N 1
ATOM 1695 C CA . GLU A 1 209 ? -14.266 -0.847 16.844 1.00 61.38 209 GLU A CA 1
ATOM 1696 C C . GLU A 1 209 ? -13.433 -0.057 15.825 1.00 61.38 209 GLU A C 1
ATOM 1698 O O . GLU A 1 209 ? -12.952 -0.627 14.844 1.00 61.38 209 GLU A O 1
ATOM 1703 N N . LEU A 1 210 ? -13.267 1.252 16.039 1.00 58.00 210 LEU A N 1
ATOM 1704 C CA . LEU A 1 210 ? -12.442 2.091 15.172 1.00 58.00 210 LEU A CA 1
ATOM 1705 C C . LEU A 1 210 ? -10.969 1.684 15.280 1.00 58.00 210 LEU A C 1
ATOM 1707 O O . LEU A 1 210 ? -10.303 1.540 14.259 1.00 58.00 210 LEU A O 1
ATOM 1711 N N . GLU A 1 211 ? -10.477 1.456 16.499 1.00 53.84 211 GLU A N 1
ATOM 1712 C CA . GLU A 1 211 ? -9.112 0.983 16.740 1.00 53.84 211 GLU A CA 1
ATOM 1713 C C . GLU A 1 211 ? -8.871 -0.406 16.132 1.00 53.84 211 GLU A C 1
ATOM 1715 O O . GLU A 1 211 ? -7.860 -0.609 15.457 1.00 53.84 211 GLU A O 1
ATOM 1720 N N . ALA A 1 212 ? -9.813 -1.342 16.288 1.00 60.59 212 ALA A N 1
ATOM 1721 C CA . ALA A 1 212 ? -9.728 -2.670 15.683 1.00 60.59 212 ALA A CA 1
ATOM 1722 C C . ALA A 1 212 ? -9.731 -2.610 14.146 1.00 60.59 212 ALA A C 1
ATOM 1724 O O . ALA A 1 212 ? -8.913 -3.272 13.511 1.00 60.59 212 ALA A O 1
ATOM 1725 N N . GLY A 1 213 ? -10.593 -1.784 13.544 1.00 61.22 213 GLY A N 1
ATOM 1726 C CA . GLY A 1 213 ? -10.647 -1.609 12.090 1.00 61.22 213 GLY A CA 1
ATOM 1727 C C . GLY A 1 213 ? -9.397 -0.937 11.514 1.00 61.22 213 GLY A C 1
ATOM 1728 O O . GLY A 1 213 ? -8.921 -1.335 10.452 1.00 61.22 213 GLY A O 1
ATOM 1729 N N . ILE A 1 214 ? -8.826 0.047 12.221 1.00 58.38 214 ILE A N 1
ATOM 1730 C CA . ILE A 1 214 ? -7.540 0.659 11.850 1.00 58.38 214 ILE A CA 1
ATOM 1731 C C . ILE A 1 214 ? -6.434 -0.395 11.896 1.00 58.38 214 ILE A C 1
ATOM 1733 O O . ILE A 1 214 ? -5.679 -0.522 10.935 1.00 58.38 214 ILE A O 1
ATOM 1737 N N . LYS A 1 215 ? -6.377 -1.191 12.968 1.00 60.34 215 LYS A N 1
ATOM 1738 C CA . LYS A 1 215 ? -5.368 -2.238 13.136 1.00 60.34 215 LYS A CA 1
ATOM 1739 C C . LYS A 1 215 ? -5.486 -3.344 12.087 1.00 60.34 215 LYS A C 1
ATOM 1741 O O . LYS A 1 215 ? -4.479 -3.749 11.522 1.00 60.34 215 LYS A O 1
ATOM 1746 N N . GLU A 1 216 ? -6.697 -3.799 11.772 1.00 67.88 216 GLU A N 1
ATOM 1747 C CA . GLU A 1 216 ? -6.916 -4.793 10.716 1.00 67.88 216 GLU A CA 1
ATOM 1748 C C . GLU A 1 216 ? -6.486 -4.252 9.343 1.00 67.88 216 GLU A C 1
ATOM 1750 O O . GLU A 1 216 ? -5.820 -4.949 8.575 1.00 67.88 216 GLU A O 1
ATOM 1755 N N . ALA A 1 217 ? -6.803 -2.988 9.042 1.00 67.94 217 ALA A N 1
ATOM 1756 C CA . ALA A 1 217 ? -6.349 -2.339 7.817 1.00 67.94 217 ALA A CA 1
ATOM 1757 C C . ALA A 1 217 ? -4.816 -2.183 7.775 1.00 67.94 217 ALA A C 1
ATOM 1759 O O . ALA A 1 217 ? -4.211 -2.348 6.714 1.00 67.94 217 ALA A O 1
ATOM 1760 N N . GLU A 1 218 ? -4.176 -1.878 8.906 1.00 68.19 218 GLU A N 1
ATOM 1761 C CA . GLU A 1 218 ? -2.717 -1.832 9.046 1.00 68.19 218 GLU A CA 1
ATOM 1762 C C . GLU A 1 218 ? -2.074 -3.209 8.831 1.00 68.19 218 GLU A C 1
ATOM 1764 O O . GLU A 1 218 ? -1.136 -3.318 8.039 1.00 68.19 218 GLU A O 1
ATOM 1769 N N . ASP A 1 219 ? -2.617 -4.262 9.446 1.00 66.25 219 ASP A N 1
ATOM 1770 C CA . ASP A 1 219 ? -2.135 -5.641 9.318 1.00 66.25 219 ASP A CA 1
ATOM 1771 C C . ASP A 1 219 ? -2.278 -6.167 7.878 1.00 66.25 219 ASP A C 1
ATOM 1773 O O . ASP A 1 219 ? -1.391 -6.862 7.372 1.00 66.25 219 ASP A O 1
ATOM 1777 N N . GLN A 1 220 ? -3.364 -5.812 7.181 1.00 73.44 220 GLN A N 1
ATOM 1778 C CA . GLN A 1 220 ? -3.546 -6.144 5.762 1.00 73.44 220 GLN A CA 1
ATOM 1779 C C . GLN A 1 220 ? -2.571 -5.386 4.853 1.00 73.44 220 GLN A C 1
ATOM 1781 O O . GLN A 1 220 ? -2.092 -5.935 3.856 1.00 73.44 220 GLN A O 1
ATOM 1786 N N . ALA A 1 221 ? -2.267 -4.128 5.174 1.00 77.56 221 ALA A N 1
ATOM 1787 C CA . ALA A 1 221 ? -1.338 -3.327 4.388 1.00 77.56 221 ALA A CA 1
ATOM 1788 C C . ALA A 1 221 ? 0.126 -3.701 4.636 1.00 77.56 221 ALA A C 1
ATOM 1790 O O . ALA A 1 221 ? 0.941 -3.583 3.719 1.00 77.56 221 ALA A O 1
ATOM 1791 N N . PHE A 1 222 ? 0.463 -4.206 5.822 1.00 79.19 222 PHE A N 1
ATOM 1792 C CA . PHE A 1 222 ? 1.826 -4.561 6.197 1.00 79.19 222 PHE A CA 1
ATOM 1793 C C . PHE A 1 222 ? 2.504 -5.463 5.152 1.00 79.19 222 PHE A C 1
ATOM 1795 O O . PHE A 1 222 ? 2.019 -6.551 4.829 1.00 79.19 222 PHE A O 1
ATOM 1802 N N . VAL A 1 223 ? 3.633 -5.006 4.601 1.00 86.75 223 VAL A N 1
ATOM 1803 C CA . VAL A 1 223 ? 4.407 -5.735 3.583 1.00 86.75 223 VAL A CA 1
ATOM 1804 C C . VAL A 1 223 ? 5.288 -6.774 4.266 1.00 86.75 223 VAL A C 1
ATOM 1806 O O . VAL A 1 223 ? 6.240 -6.442 4.974 1.00 86.75 223 VAL A O 1
ATOM 1809 N N . LYS A 1 224 ? 4.991 -8.059 4.058 1.00 81.12 224 LYS A N 1
ATOM 1810 C CA . LYS A 1 224 ? 5.699 -9.143 4.746 1.00 81.12 224 LYS A CA 1
ATOM 1811 C C . LYS A 1 224 ? 7.093 -9.340 4.156 1.00 81.12 224 LYS A C 1
ATOM 1813 O O . LYS A 1 224 ? 7.301 -9.264 2.949 1.00 81.12 224 LYS A O 1
ATOM 1818 N N . SER A 1 225 ? 8.046 -9.727 5.004 1.00 78.94 225 SER A N 1
ATOM 1819 C CA . SER A 1 225 ? 9.421 -10.040 4.585 1.00 78.94 225 SER A CA 1
ATOM 1820 C C . SER A 1 225 ? 9.506 -11.105 3.487 1.00 78.94 225 SER A C 1
ATOM 1822 O O . SER A 1 225 ? 10.377 -11.009 2.629 1.00 78.94 225 SER A O 1
ATOM 1824 N N . GLY A 1 226 ? 8.604 -12.096 3.504 1.00 80.81 226 GLY A N 1
ATOM 1825 C CA . GLY A 1 226 ? 8.525 -13.123 2.461 1.00 80.81 226 GLY A CA 1
ATOM 1826 C C . GLY A 1 226 ? 8.163 -12.544 1.094 1.00 80.81 226 GLY A C 1
ATOM 1827 O O . GLY A 1 226 ? 8.845 -12.836 0.124 1.00 80.81 226 GLY A O 1
ATOM 1828 N N . GLU A 1 227 ? 7.189 -11.627 1.034 1.00 90.31 227 GLU A N 1
ATOM 1829 C CA . GLU A 1 227 ? 6.783 -10.977 -0.222 1.00 90.31 227 GLU A CA 1
ATOM 1830 C C . GLU A 1 227 ? 7.944 -10.191 -0.851 1.00 90.31 227 GLU A C 1
ATOM 1832 O O . GLU A 1 227 ? 8.148 -10.224 -2.064 1.00 90.31 227 GLU A O 1
ATOM 1837 N N . ILE A 1 228 ? 8.727 -9.495 -0.019 1.00 91.50 228 ILE A N 1
ATOM 1838 C CA . ILE A 1 228 ? 9.909 -8.750 -0.471 1.00 91.50 228 ILE A CA 1
ATOM 1839 C C . ILE A 1 228 ? 10.976 -9.709 -1.015 1.00 91.50 228 ILE A C 1
ATOM 1841 O O . ILE A 1 228 ? 11.569 -9.442 -2.063 1.00 91.50 228 ILE A O 1
ATOM 1845 N N . GLN A 1 229 ? 11.225 -10.816 -0.312 1.00 90.75 229 GLN A N 1
ATOM 1846 C CA . GLN A 1 229 ? 12.193 -11.823 -0.740 1.00 90.75 229 GLN A CA 1
ATOM 1847 C C . GLN A 1 229 ? 11.800 -12.414 -2.097 1.00 90.75 229 GLN A C 1
ATOM 1849 O O . GLN A 1 229 ? 12.608 -12.371 -3.024 1.00 90.75 229 GLN A O 1
ATOM 1854 N N . ASP A 1 230 ? 10.546 -12.849 -2.226 1.00 93.88 230 ASP A N 1
ATOM 1855 C CA . ASP A 1 230 ? 9.996 -13.420 -3.456 1.00 93.88 230 ASP A CA 1
ATOM 1856 C C . ASP A 1 230 ? 10.144 -12.450 -4.636 1.00 93.88 230 ASP A C 1
ATOM 1858 O O . ASP A 1 230 ? 10.573 -12.850 -5.718 1.00 93.88 230 ASP A O 1
ATOM 1862 N N . LEU A 1 231 ? 9.865 -11.157 -4.426 1.00 95.62 231 LEU A N 1
ATOM 1863 C CA . LEU A 1 231 ? 10.046 -10.135 -5.457 1.00 95.62 231 LEU A CA 1
ATOM 1864 C C . LEU A 1 231 ? 11.520 -9.982 -5.861 1.00 95.62 231 LEU A C 1
ATOM 1866 O O . LEU A 1 231 ? 11.847 -10.042 -7.046 1.00 95.62 231 LEU A O 1
ATOM 1870 N N . THR A 1 232 ? 12.420 -9.785 -4.894 1.00 95.62 232 THR A N 1
ATOM 1871 C CA . THR A 1 232 ? 13.836 -9.493 -5.188 1.00 95.62 232 THR A CA 1
ATOM 1872 C C . THR A 1 232 ? 14.597 -10.670 -5.793 1.00 95.62 232 THR A C 1
ATOM 1874 O O . THR A 1 232 ? 15.589 -10.452 -6.490 1.00 95.62 232 THR A O 1
ATOM 1877 N N . ASP A 1 233 ? 14.141 -11.907 -5.590 1.00 93.88 233 ASP A N 1
ATOM 1878 C CA . ASP A 1 233 ? 14.743 -13.082 -6.225 1.00 93.88 233 ASP A CA 1
ATOM 1879 C C . ASP A 1 233 ? 14.429 -13.189 -7.725 1.00 93.88 233 ASP A C 1
ATOM 1881 O O . ASP A 1 233 ? 15.179 -13.837 -8.457 1.00 93.88 233 ASP A O 1
ATOM 1885 N N . THR A 1 234 ? 13.394 -12.494 -8.209 1.00 94.81 234 THR A N 1
ATOM 1886 C CA . THR A 1 234 ? 13.106 -12.383 -9.651 1.00 94.81 234 THR A CA 1
ATOM 1887 C C . THR A 1 234 ? 13.952 -11.327 -10.365 1.00 94.81 234 THR A C 1
ATOM 1889 O O . THR A 1 234 ? 14.030 -11.325 -11.594 1.00 94.81 234 THR A O 1
ATOM 1892 N N . TRP A 1 235 ? 14.585 -10.411 -9.627 1.00 95.75 235 TRP A N 1
ATOM 1893 C CA . TRP A 1 235 ? 15.265 -9.264 -10.220 1.00 95.75 235 TRP A CA 1
ATOM 1894 C C . TRP A 1 235 ? 16.691 -9.588 -10.694 1.00 95.75 235 TRP A C 1
ATOM 1896 O O . TRP A 1 235 ? 17.467 -10.219 -9.967 1.00 95.75 235 TRP A O 1
ATOM 1906 N N . PRO A 1 236 ? 17.091 -9.107 -11.888 1.00 95.88 236 PRO A N 1
ATOM 1907 C CA . PRO A 1 236 ? 18.467 -9.210 -12.351 1.00 95.88 236 PRO A CA 1
ATOM 1908 C C . PRO A 1 236 ? 19.399 -8.251 -11.591 1.00 95.88 236 PRO A C 1
ATOM 1910 O O . PRO A 1 236 ? 18.992 -7.446 -10.752 1.00 95.88 236 PRO A O 1
ATOM 1913 N N . LEU A 1 237 ? 20.695 -8.321 -11.902 1.00 94.69 237 LEU A N 1
ATOM 1914 C CA . LEU A 1 237 ? 21.684 -7.405 -11.337 1.00 94.69 237 LEU A CA 1
ATOM 1915 C C . LEU A 1 237 ? 21.463 -5.976 -11.856 1.00 94.69 237 LEU A C 1
ATOM 1917 O O . LEU A 1 237 ? 21.476 -5.741 -13.065 1.00 94.69 237 LEU A O 1
ATOM 1921 N N . TYR A 1 238 ? 21.364 -5.011 -10.941 1.00 95.00 238 TYR A N 1
ATOM 1922 C CA . TYR A 1 238 ? 21.397 -3.586 -11.261 1.00 95.00 238 TYR A CA 1
ATOM 1923 C C . TYR A 1 238 ? 22.823 -3.067 -11.094 1.00 95.00 238 TYR A C 1
ATOM 1925 O O . TYR A 1 238 ? 23.391 -3.143 -10.008 1.00 95.00 238 TYR A O 1
ATOM 1933 N N . LYS A 1 239 ? 23.433 -2.543 -12.159 1.00 91.56 239 LYS A N 1
ATOM 1934 C CA . LYS A 1 239 ? 24.816 -2.032 -12.165 1.00 91.56 239 LYS A CA 1
ATOM 1935 C C . LYS A 1 239 ? 25.811 -3.030 -11.555 1.00 91.56 239 LYS A C 1
ATOM 1937 O O . LYS A 1 239 ? 26.687 -2.658 -10.776 1.00 91.56 239 LYS A O 1
ATOM 1942 N N . SER A 1 240 ? 25.651 -4.305 -11.912 1.00 90.75 240 SER A N 1
ATOM 1943 C CA . SER A 1 240 ? 26.444 -5.431 -11.397 1.00 90.75 240 SER A CA 1
ATOM 1944 C C . SER A 1 240 ? 26.291 -5.699 -9.890 1.00 90.75 240 SER A C 1
ATOM 1946 O O . SER A 1 240 ? 27.140 -6.366 -9.304 1.00 90.75 240 SER A O 1
ATOM 1948 N N . GLN A 1 241 ? 25.223 -5.209 -9.256 1.00 92.75 241 GLN A N 1
ATOM 1949 C CA . GLN A 1 241 ? 24.909 -5.425 -7.841 1.00 92.75 241 GLN A CA 1
ATOM 1950 C C . GLN A 1 241 ? 23.520 -6.060 -7.682 1.00 92.75 241 GLN A C 1
ATOM 1952 O O . GLN A 1 241 ? 22.602 -5.771 -8.451 1.00 92.75 241 GLN A O 1
ATOM 1957 N N . LYS A 1 242 ? 23.356 -6.938 -6.681 1.00 94.31 242 LYS A N 1
ATOM 1958 C CA . LYS A 1 242 ? 22.044 -7.510 -6.333 1.00 94.31 242 LYS A CA 1
ATOM 1959 C C . LYS A 1 242 ? 21.283 -6.523 -5.446 1.00 94.31 242 LYS A C 1
ATOM 1961 O O . LYS A 1 242 ? 21.754 -6.182 -4.362 1.00 94.31 242 LYS A O 1
ATOM 1966 N N . ILE A 1 243 ? 20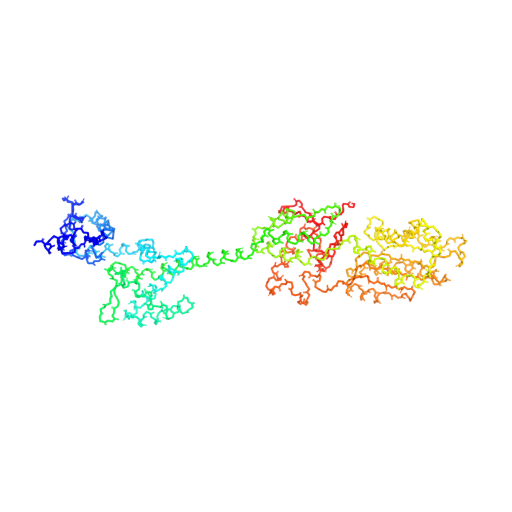.089 -6.120 -5.876 1.00 95.62 243 ILE A N 1
ATOM 1967 C CA . ILE A 1 243 ? 19.138 -5.379 -5.039 1.00 95.62 243 ILE A CA 1
ATOM 1968 C C . ILE A 1 243 ? 18.358 -6.400 -4.205 1.00 95.62 243 ILE A C 1
ATOM 1970 O O . ILE A 1 243 ? 17.391 -6.986 -4.673 1.00 95.62 243 ILE A O 1
ATOM 1974 N N . GLY A 1 244 ? 18.849 -6.684 -2.997 1.00 93.25 244 GLY A N 1
ATOM 1975 C CA . GLY A 1 244 ? 18.220 -7.636 -2.069 1.00 93.25 244 GLY A CA 1
ATOM 1976 C C . GLY A 1 244 ? 17.153 -7.020 -1.158 1.00 93.25 244 GLY A C 1
ATOM 1977 O O . GLY A 1 244 ? 17.001 -5.799 -1.105 1.00 93.25 244 GLY A O 1
ATOM 1978 N N . SER A 1 245 ? 16.486 -7.874 -0.379 1.00 92.88 245 SER A N 1
ATOM 1979 C CA . SER A 1 245 ? 15.362 -7.534 0.507 1.00 92.88 245 SER A CA 1
ATOM 1980 C C . SER A 1 245 ? 15.615 -6.365 1.457 1.00 92.88 245 SER A C 1
ATOM 1982 O O . SER A 1 245 ? 14.726 -5.544 1.655 1.00 92.88 245 SER A O 1
ATOM 1984 N N . GLU A 1 246 ? 16.833 -6.228 1.988 1.00 91.88 246 GLU A N 1
ATOM 1985 C CA . GLU A 1 246 ? 17.184 -5.105 2.870 1.00 91.88 246 GLU A CA 1
ATOM 1986 C C . GLU A 1 246 ? 17.151 -3.750 2.155 1.00 91.88 246 GLU A C 1
ATOM 1988 O O . GLU A 1 246 ? 16.741 -2.759 2.748 1.00 91.88 246 GLU A O 1
ATOM 1993 N N . HIS A 1 247 ? 17.511 -3.696 0.868 1.00 96.44 247 HIS A N 1
ATOM 1994 C CA . HIS A 1 247 ? 17.423 -2.455 0.093 1.00 96.44 247 HIS A CA 1
ATOM 1995 C C . HIS A 1 247 ? 15.963 -2.053 -0.119 1.00 96.44 247 HIS A C 1
ATOM 1997 O O . HIS A 1 247 ? 15.624 -0.883 0.025 1.00 96.44 247 HIS A O 1
ATOM 2003 N N . VAL A 1 248 ? 15.098 -3.022 -0.446 1.00 96.31 248 VAL A N 1
ATOM 2004 C CA . VAL A 1 248 ? 13.663 -2.778 -0.650 1.00 96.31 248 VAL A CA 1
ATOM 2005 C C . VAL A 1 248 ? 12.988 -2.382 0.657 1.00 96.31 248 VAL A C 1
ATOM 2007 O O . VAL A 1 248 ? 12.246 -1.405 0.665 1.00 96.31 248 VAL A O 1
ATOM 2010 N N . ARG A 1 249 ? 13.287 -3.067 1.767 1.00 91.88 249 ARG A N 1
ATOM 2011 C CA . ARG A 1 249 ? 12.763 -2.702 3.088 1.00 91.88 249 ARG A CA 1
ATOM 2012 C C . ARG A 1 249 ? 13.189 -1.288 3.476 1.00 91.88 249 ARG A C 1
ATOM 2014 O O . ARG A 1 249 ? 12.330 -0.453 3.724 1.00 91.88 249 ARG A O 1
ATOM 2021 N N . ALA A 1 250 ? 14.484 -0.982 3.380 1.00 94.00 250 ALA A N 1
ATOM 2022 C CA . ALA A 1 250 ? 14.993 0.361 3.646 1.00 94.00 250 ALA A CA 1
ATOM 2023 C C . ALA A 1 250 ? 14.374 1.428 2.728 1.00 94.00 250 ALA A C 1
ATOM 2025 O O . ALA A 1 250 ? 14.259 2.581 3.131 1.00 94.00 250 ALA A O 1
ATOM 2026 N N . TRP A 1 251 ? 13.980 1.071 1.500 1.00 96.88 251 TRP A N 1
ATOM 2027 C CA . TRP A 1 251 ? 13.295 1.984 0.590 1.00 96.88 251 TRP A CA 1
ATOM 2028 C C . TRP A 1 251 ? 11.839 2.243 0.994 1.00 96.88 251 TRP A C 1
ATOM 2030 O O . TRP A 1 251 ? 11.410 3.397 0.946 1.00 96.88 251 TRP A O 1
ATOM 2040 N N . LEU A 1 252 ? 11.106 1.202 1.408 1.00 94.19 252 LEU A N 1
ATOM 2041 C CA . LEU A 1 252 ? 9.726 1.293 1.897 1.00 94.19 252 LEU A CA 1
ATOM 2042 C C . LEU A 1 252 ? 9.640 2.039 3.237 1.00 94.19 252 LEU A C 1
ATOM 2044 O O . LEU A 1 252 ? 8.763 2.879 3.401 1.00 94.19 252 LEU A O 1
ATOM 2048 N N . ASP A 1 253 ? 10.594 1.828 4.145 1.00 91.56 253 ASP A N 1
ATOM 2049 C CA . ASP A 1 253 ? 10.633 2.467 5.472 1.00 91.56 253 ASP A CA 1
ATOM 2050 C C . ASP A 1 253 ? 10.812 4.001 5.416 1.00 91.56 253 ASP A C 1
ATOM 2052 O O . ASP A 1 253 ? 10.706 4.691 6.429 1.00 91.56 253 ASP A O 1
ATOM 2056 N N . GLN A 1 254 ? 11.059 4.570 4.229 1.00 93.19 254 GLN A N 1
ATOM 2057 C CA . GLN A 1 254 ? 11.108 6.021 4.011 1.00 93.19 254 GLN A CA 1
ATOM 2058 C C . GLN A 1 254 ? 9.721 6.680 4.022 1.00 93.19 254 GLN A C 1
ATOM 2060 O O . GLN A 1 254 ? 9.632 7.910 4.082 1.00 93.19 254 GLN A O 1
ATOM 2065 N N . VAL A 1 255 ? 8.643 5.891 3.948 1.00 87.88 255 VAL A N 1
ATOM 2066 C CA . VAL A 1 255 ? 7.268 6.354 4.175 1.00 87.88 255 VAL A CA 1
ATOM 2067 C C . VAL A 1 255 ? 6.723 5.781 5.485 1.00 87.88 255 VAL A C 1
ATOM 2069 O O . VAL A 1 255 ? 7.021 4.649 5.860 1.00 87.88 255 VAL A O 1
ATOM 2072 N N . GLY A 1 256 ? 5.958 6.604 6.207 1.00 76.94 256 GLY A N 1
ATOM 2073 C CA . GLY A 1 256 ? 5.640 6.352 7.615 1.00 76.94 256 GLY A CA 1
ATOM 2074 C C . GLY A 1 256 ? 4.495 5.375 7.878 1.00 76.94 256 GLY A C 1
ATOM 2075 O O . GLY A 1 256 ? 4.482 4.773 8.944 1.00 76.94 256 GLY A O 1
ATOM 2076 N N . ASP A 1 257 ? 3.546 5.217 6.952 1.00 79.50 257 ASP A N 1
ATOM 2077 C CA . ASP A 1 257 ? 2.369 4.364 7.156 1.00 79.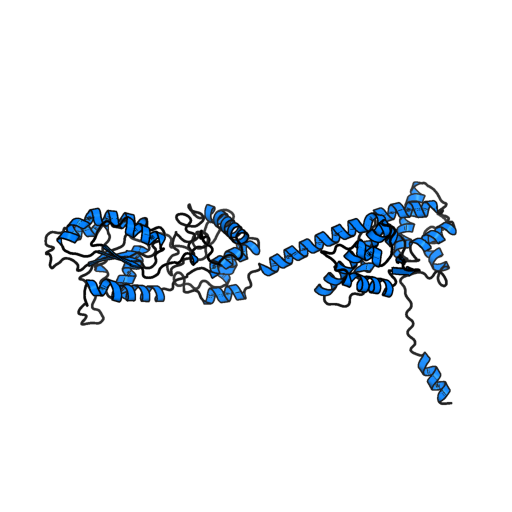50 257 ASP A CA 1
ATOM 2078 C C . ASP A 1 257 ? 2.383 3.117 6.254 1.00 79.50 257 ASP A C 1
ATOM 2080 O O . ASP A 1 257 ? 2.870 3.149 5.120 1.00 79.50 257 ASP A O 1
ATOM 2084 N N . PHE A 1 258 ? 1.855 1.996 6.763 1.00 83.62 258 PHE A N 1
ATOM 2085 C CA . PHE A 1 258 ? 1.872 0.706 6.056 1.00 83.62 258 PHE A CA 1
ATOM 2086 C C . PHE A 1 258 ? 1.052 0.715 4.766 1.00 83.62 258 PHE A C 1
ATOM 2088 O O . PHE A 1 258 ? 1.348 -0.034 3.837 1.00 83.62 258 PHE A O 1
ATOM 2095 N N . GLN A 1 259 ? 0.043 1.579 4.682 1.00 83.56 259 GLN A N 1
ATOM 2096 C CA . GLN A 1 259 ? -0.781 1.734 3.489 1.00 83.56 259 GLN A CA 1
ATOM 2097 C C . GLN A 1 259 ? 0.049 2.322 2.342 1.00 83.56 259 GLN A C 1
ATOM 2099 O O . GLN A 1 259 ? 0.110 1.746 1.261 1.00 83.56 259 GLN A O 1
ATOM 2104 N N . ASP A 1 260 ? 0.773 3.411 2.586 1.00 89.38 260 ASP A N 1
ATOM 2105 C CA . ASP A 1 260 ? 1.684 4.037 1.636 1.00 89.38 260 ASP A CA 1
ATOM 2106 C C . ASP A 1 260 ? 2.824 3.063 1.272 1.00 89.38 260 ASP A C 1
ATOM 2108 O O . ASP A 1 260 ? 3.154 2.938 0.090 1.00 89.38 260 ASP A O 1
ATOM 2112 N N . GLN A 1 261 ? 3.357 2.288 2.231 1.00 93.06 261 GLN A N 1
ATOM 2113 C CA . GLN A 1 261 ? 4.322 1.213 1.937 1.00 93.06 261 GLN A CA 1
ATOM 2114 C C . GLN A 1 261 ? 3.740 0.162 0.982 1.00 93.06 261 GLN A C 1
ATOM 2116 O O . GLN A 1 261 ? 4.393 -0.211 0.006 1.00 93.06 261 GLN A O 1
ATOM 2121 N N . ARG A 1 262 ? 2.500 -0.290 1.204 1.00 94.62 262 ARG A N 1
ATOM 2122 C CA . ARG A 1 262 ? 1.819 -1.260 0.336 1.00 94.62 262 ARG A CA 1
ATOM 2123 C C . ARG A 1 262 ? 1.633 -0.735 -1.085 1.00 94.62 262 ARG A C 1
ATOM 2125 O O . ARG A 1 262 ? 1.878 -1.476 -2.036 1.00 94.62 262 ARG A O 1
ATOM 2132 N N . LEU A 1 263 ? 1.257 0.537 -1.243 1.00 95.69 263 LEU A N 1
ATOM 2133 C CA . LEU A 1 263 ? 1.120 1.180 -2.557 1.00 95.69 263 LEU A CA 1
ATOM 2134 C C . LEU A 1 263 ? 2.457 1.222 -3.304 1.00 95.69 263 LEU A C 1
ATOM 2136 O O . LEU A 1 263 ? 2.526 0.902 -4.493 1.00 95.69 263 LEU A O 1
ATOM 2140 N N . LEU A 1 264 ? 3.532 1.587 -2.604 1.00 97.12 264 LEU A N 1
ATOM 2141 C CA . LEU A 1 264 ? 4.877 1.594 -3.169 1.00 97.12 264 LEU A CA 1
ATOM 2142 C C . LEU A 1 264 ? 5.376 0.181 -3.498 1.00 97.12 264 LEU A C 1
ATOM 2144 O O . LEU A 1 264 ? 6.035 -0.019 -4.516 1.00 97.12 264 LEU A O 1
ATOM 2148 N N . PHE A 1 265 ? 5.032 -0.817 -2.687 1.00 97.00 265 PHE A N 1
ATOM 2149 C CA . PHE A 1 265 ? 5.379 -2.206 -2.959 1.00 97.00 265 PHE A CA 1
ATOM 2150 C C . PHE A 1 265 ? 4.643 -2.757 -4.190 1.00 97.00 265 PHE A C 1
ATOM 2152 O O . PHE A 1 265 ? 5.281 -3.385 -5.034 1.00 97.00 265 PHE A O 1
ATOM 2159 N N . LYS A 1 266 ? 3.352 -2.435 -4.376 1.00 96.12 266 LYS A N 1
ATOM 2160 C CA . LYS A 1 266 ? 2.605 -2.757 -5.610 1.00 96.12 266 LYS A CA 1
ATOM 2161 C C . LYS A 1 266 ? 3.273 -2.176 -6.860 1.00 96.12 266 LYS A C 1
ATOM 2163 O O . LYS A 1 266 ? 3.325 -2.843 -7.892 1.00 96.12 266 LYS A O 1
ATOM 2168 N N . ILE A 1 267 ? 3.833 -0.967 -6.766 1.00 96.62 267 ILE A N 1
ATOM 2169 C CA . ILE A 1 267 ? 4.639 -0.378 -7.847 1.00 96.62 267 ILE A CA 1
ATOM 2170 C C . ILE A 1 267 ? 5.846 -1.264 -8.159 1.00 96.62 267 ILE A C 1
ATOM 2172 O O . ILE A 1 267 ? 6.049 -1.601 -9.322 1.00 96.62 267 ILE A O 1
ATOM 2176 N N . LEU A 1 268 ? 6.617 -1.674 -7.145 1.00 96.62 268 LEU A N 1
ATOM 2177 C CA . LEU A 1 268 ? 7.797 -2.526 -7.337 1.00 96.62 268 LEU A CA 1
ATOM 2178 C C . LEU A 1 268 ? 7.448 -3.894 -7.941 1.00 96.62 268 LEU A C 1
ATOM 2180 O O . LEU A 1 268 ? 8.186 -4.372 -8.799 1.00 96.62 268 LEU A O 1
ATOM 2184 N N . GLN A 1 269 ? 6.317 -4.490 -7.550 1.00 95.12 269 GLN A N 1
ATOM 2185 C CA . GLN A 1 269 ? 5.826 -5.753 -8.119 1.00 95.12 269 GLN A CA 1
ATOM 2186 C C . GLN A 1 269 ? 5.520 -5.663 -9.621 1.00 95.12 269 GLN A C 1
ATOM 2188 O O . GLN A 1 269 ? 5.568 -6.674 -10.313 1.00 95.12 269 GLN A O 1
ATOM 2193 N N . ASN A 1 270 ? 5.234 -4.461 -10.128 1.00 94.25 270 ASN A N 1
ATOM 2194 C CA . ASN A 1 270 ? 4.888 -4.216 -11.528 1.00 94.25 270 ASN A CA 1
ATOM 2195 C C . ASN A 1 270 ? 6.032 -3.565 -12.326 1.00 94.25 270 ASN A C 1
ATOM 2197 O O . ASN A 1 270 ? 5.834 -3.137 -13.462 1.00 94.25 270 ASN A O 1
ATOM 2201 N N . VAL A 1 271 ? 7.243 -3.485 -11.763 1.00 94.31 271 VAL A N 1
ATOM 2202 C CA . VAL A 1 271 ? 8.417 -3.002 -12.499 1.00 94.31 271 VAL A CA 1
ATOM 2203 C C . VAL A 1 271 ? 8.886 -4.053 -13.505 1.00 94.31 271 VAL A C 1
ATOM 2205 O O . VAL A 1 271 ? 9.313 -5.146 -13.135 1.00 94.31 271 VAL A O 1
ATOM 2208 N N . ARG A 1 272 ? 8.919 -3.683 -14.789 1.00 93.56 272 ARG A N 1
ATOM 2209 C CA . ARG A 1 272 ? 9.626 -4.432 -15.830 1.00 93.56 272 ARG A CA 1
ATOM 2210 C C . ARG A 1 272 ? 11.121 -4.155 -15.710 1.00 93.56 272 ARG A C 1
ATOM 2212 O O . ARG A 1 272 ? 11.614 -3.106 -16.128 1.00 93.56 272 ARG A O 1
ATOM 2219 N N . PHE A 1 273 ? 11.845 -5.106 -15.131 1.00 94.19 273 PHE A N 1
ATOM 2220 C CA . PHE A 1 273 ? 13.291 -5.022 -14.976 1.00 94.19 273 PHE A CA 1
ATOM 2221 C C . PHE A 1 273 ? 13.992 -5.904 -16.020 1.00 94.19 273 PHE A C 1
ATOM 2223 O O . PHE A 1 273 ? 13.907 -7.128 -15.963 1.00 94.19 273 PHE A O 1
ATOM 2230 N N . PHE A 1 274 ? 14.672 -5.276 -16.982 1.00 94.12 274 PHE A N 1
ATOM 2231 C CA . PHE A 1 274 ? 15.462 -5.974 -17.998 1.00 94.12 274 PHE A CA 1
ATOM 2232 C C . PHE A 1 274 ? 16.804 -6.453 -17.451 1.00 94.12 274 PHE A C 1
ATOM 2234 O O . PHE A 1 274 ? 17.496 -5.724 -16.737 1.00 94.12 274 PHE A O 1
ATOM 2241 N N . SER A 1 275 ? 17.213 -7.646 -17.871 1.00 94.31 275 SER A N 1
ATOM 2242 C CA . SER A 1 275 ? 18.558 -8.185 -17.684 1.00 94.31 275 SER A CA 1
ATOM 2243 C C . SER A 1 275 ? 19.470 -7.881 -18.879 1.00 94.31 275 SER A C 1
ATOM 2245 O O . SER A 1 275 ? 19.018 -7.662 -20.002 1.00 94.31 275 SER A O 1
ATOM 2247 N N . SER A 1 276 ? 20.790 -7.912 -18.663 1.00 92.94 276 SER A N 1
ATOM 2248 C CA . SER A 1 276 ? 21.757 -7.778 -19.763 1.00 92.94 276 SER A CA 1
ATOM 2249 C C . SER A 1 276 ? 21.602 -8.892 -20.805 1.00 92.94 276 SER A C 1
ATOM 2251 O O . SER A 1 276 ? 21.745 -8.627 -21.992 1.00 92.94 276 SER A O 1
ATOM 2253 N N . ALA A 1 277 ? 21.263 -10.114 -20.376 1.00 94.62 277 ALA A N 1
ATOM 2254 C CA . ALA A 1 277 ? 21.060 -11.252 -21.272 1.00 94.62 277 ALA A CA 1
ATOM 2255 C C . ALA A 1 277 ? 19.856 -11.047 -22.208 1.00 94.62 277 ALA A C 1
ATOM 2257 O O . ALA A 1 277 ? 19.967 -11.309 -23.403 1.00 94.62 277 ALA A O 1
ATOM 2258 N N . GLU A 1 278 ? 18.742 -10.514 -21.692 1.00 95.12 278 GLU A N 1
ATOM 2259 C CA . GLU A 1 278 ? 17.577 -10.167 -22.519 1.00 95.12 278 GLU A CA 1
ATOM 2260 C C . GLU A 1 278 ? 17.932 -9.100 -23.561 1.00 95.12 278 GLU A C 1
ATOM 2262 O O . GLU A 1 278 ? 17.576 -9.236 -24.728 1.00 95.12 278 GLU A O 1
ATOM 2267 N N . ILE A 1 279 ? 18.678 -8.056 -23.178 1.00 94.62 279 ILE A N 1
ATOM 2268 C CA . ILE A 1 279 ? 19.115 -7.016 -24.125 1.00 94.62 279 ILE A CA 1
ATOM 2269 C C . ILE A 1 279 ? 19.999 -7.615 -25.230 1.00 94.62 279 ILE A C 1
ATOM 2271 O O . ILE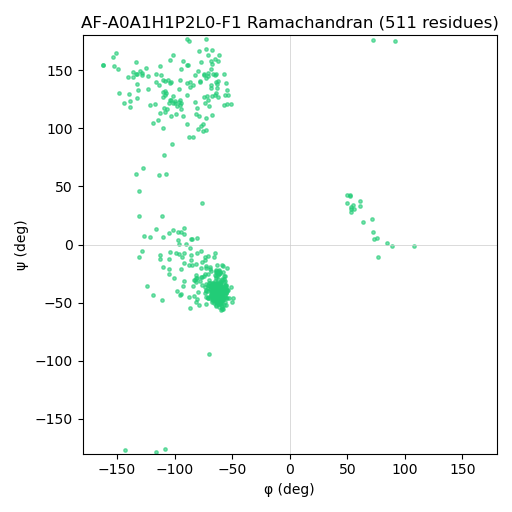 A 1 279 ? 19.830 -7.279 -26.404 1.00 94.62 279 ILE A O 1
ATOM 2275 N N . GLU A 1 280 ? 20.919 -8.517 -24.873 1.00 95.75 280 GLU A N 1
ATOM 2276 C CA . GLU A 1 280 ? 21.774 -9.207 -25.843 1.00 95.75 280 GLU A CA 1
ATOM 2277 C C . GLU A 1 280 ? 20.961 -10.015 -26.861 1.00 95.75 280 GLU A C 1
ATOM 2279 O O . GLU A 1 280 ? 21.211 -9.922 -28.067 1.00 95.75 280 GLU A O 1
ATOM 2284 N N . GLU A 1 281 ? 19.965 -10.769 -26.393 1.00 97.12 281 GLU A N 1
ATOM 2285 C CA . GLU A 1 281 ? 19.069 -11.547 -27.249 1.00 97.12 281 GLU A CA 1
ATOM 2286 C C . GLU A 1 281 ? 18.260 -10.647 -28.190 1.00 97.12 281 GLU A C 1
ATOM 2288 O O . GLU A 1 281 ? 18.235 -10.883 -29.399 1.00 97.12 281 GLU A O 1
ATOM 2293 N N . LYS A 1 282 ? 17.667 -9.572 -27.660 1.00 96.81 282 LYS A N 1
ATOM 2294 C CA . LYS A 1 282 ? 16.857 -8.617 -28.429 1.00 96.81 282 LYS A CA 1
ATOM 2295 C C . LYS A 1 282 ? 17.660 -7.937 -29.533 1.00 96.81 282 LYS A C 1
ATOM 2297 O O . LYS A 1 282 ? 17.214 -7.886 -30.677 1.00 96.81 282 LYS A O 1
ATOM 2302 N N . PHE A 1 283 ? 18.867 -7.460 -29.230 1.00 97.00 283 PHE A N 1
ATOM 2303 C CA . PHE A 1 283 ? 19.728 -6.839 -30.239 1.00 97.00 283 PHE A CA 1
ATOM 2304 C C . PHE A 1 283 ? 20.233 -7.818 -31.290 1.00 97.00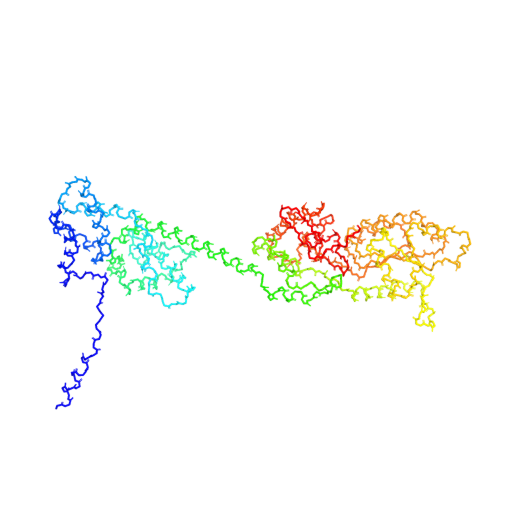 283 PHE A C 1
ATOM 2306 O O . PHE A 1 283 ? 20.408 -7.423 -32.447 1.00 97.00 283 PHE A O 1
ATOM 2313 N N . LYS A 1 284 ? 20.474 -9.074 -30.912 1.00 96.75 284 LYS A N 1
ATOM 2314 C CA . LYS A 1 284 ? 20.838 -10.119 -31.866 1.00 96.75 284 LYS A CA 1
ATOM 2315 C C . LYS A 1 284 ? 19.674 -10.432 -32.806 1.00 96.75 284 LYS A C 1
ATOM 2317 O O . LYS A 1 284 ? 19.869 -10.454 -34.018 1.00 96.75 284 LYS A O 1
ATOM 2322 N N . ASP A 1 285 ? 18.468 -10.603 -32.269 1.00 97.12 285 ASP A N 1
ATOM 2323 C CA . ASP A 1 285 ? 17.270 -10.892 -33.063 1.00 97.12 285 ASP A CA 1
ATOM 2324 C C . ASP A 1 285 ? 16.923 -9.735 -34.011 1.00 97.12 285 ASP A C 1
ATOM 2326 O O . ASP A 1 285 ? 16.722 -9.950 -35.208 1.00 97.12 285 ASP A O 1
ATOM 2330 N N . ALA A 1 286 ? 16.973 -8.494 -33.515 1.00 97.00 286 ALA A N 1
ATOM 2331 C CA . ALA A 1 286 ? 16.801 -7.297 -34.334 1.00 97.00 286 ALA A CA 1
ATOM 2332 C C . ALA A 1 286 ? 17.845 -7.223 -35.458 1.00 97.00 286 ALA A C 1
ATOM 2334 O O . ALA A 1 286 ? 17.521 -6.920 -36.608 1.00 97.00 286 ALA A O 1
ATOM 2335 N N . HIS A 1 287 ? 19.108 -7.542 -35.169 1.00 96.62 287 HIS A N 1
ATOM 2336 C CA . HIS A 1 287 ? 20.128 -7.567 -36.209 1.00 96.62 287 HIS A CA 1
ATOM 2337 C C . HIS A 1 287 ? 19.836 -8.636 -37.263 1.00 96.62 287 HIS A C 1
ATOM 2339 O O . HIS A 1 287 ? 19.852 -8.336 -38.456 1.00 96.62 287 HIS A O 1
ATOM 2345 N N . ASP A 1 288 ? 19.550 -9.865 -36.840 1.00 95.62 288 ASP A N 1
ATOM 2346 C CA . ASP A 1 288 ? 19.360 -11.003 -37.736 1.00 95.62 288 ASP A CA 1
ATOM 2347 C C . ASP A 1 288 ? 18.096 -10.876 -38.599 1.00 95.62 288 ASP A C 1
ATOM 2349 O O . ASP A 1 288 ? 18.133 -11.229 -39.782 1.00 95.62 288 ASP A O 1
ATOM 2353 N N . ARG A 1 289 ? 16.997 -10.346 -38.047 1.00 95.88 289 ARG A N 1
ATOM 2354 C CA . ARG A 1 289 ? 15.700 -10.257 -38.740 1.00 95.88 289 ARG A CA 1
ATOM 2355 C C . ARG A 1 289 ? 15.477 -8.959 -39.495 1.00 95.88 289 ARG A C 1
ATOM 2357 O O . ARG A 1 289 ? 14.776 -8.976 -40.502 1.00 95.88 289 ARG A O 1
ATOM 2364 N N . PHE A 1 290 ? 16.032 -7.846 -39.023 1.00 96.81 290 PHE A N 1
ATOM 2365 C CA . PHE A 1 290 ? 15.747 -6.527 -39.590 1.00 96.81 290 PHE A CA 1
ATOM 2366 C C . PHE A 1 290 ? 16.947 -5.934 -40.331 1.00 96.81 290 PHE A C 1
ATOM 2368 O O . PHE A 1 290 ? 16.815 -5.510 -41.479 1.00 96.81 290 PHE A O 1
ATOM 2375 N N . VAL A 1 291 ? 18.140 -5.954 -39.732 1.00 96.25 291 VAL A N 1
ATOM 2376 C CA . VAL A 1 291 ? 19.326 -5.327 -40.340 1.00 96.25 291 VAL A CA 1
ATOM 2377 C C . VAL A 1 291 ? 19.976 -6.220 -41.400 1.00 96.25 291 VAL A C 1
ATOM 2379 O O . VAL A 1 291 ? 20.246 -5.777 -42.518 1.00 96.25 291 VAL A O 1
ATOM 2382 N N . ARG A 1 292 ? 20.225 -7.491 -41.075 1.00 94.75 292 ARG A N 1
ATOM 2383 C CA . ARG A 1 292 ? 20.952 -8.450 -41.917 1.00 94.75 292 ARG A CA 1
ATOM 2384 C C . ARG A 1 292 ? 20.328 -8.671 -43.301 1.00 94.75 292 ARG A C 1
ATOM 2386 O O . ARG A 1 292 ? 21.110 -8.746 -44.251 1.00 94.75 292 ARG A O 1
ATOM 2393 N N . PRO A 1 293 ? 18.991 -8.728 -43.476 1.00 95.81 293 PRO A N 1
ATOM 2394 C CA . PRO A 1 293 ? 18.387 -8.844 -44.805 1.00 95.81 293 PRO A CA 1
ATOM 2395 C C . PRO A 1 293 ? 18.705 -7.668 -45.737 1.00 95.81 293 PRO A C 1
ATOM 2397 O O . PRO A 1 293 ? 18.705 -7.842 -46.950 1.00 95.81 293 PRO A O 1
ATOM 2400 N N . ILE A 1 294 ? 19.004 -6.489 -45.182 1.00 93.88 294 ILE A N 1
ATOM 2401 C CA . ILE A 1 294 ? 19.282 -5.266 -45.947 1.00 93.88 294 ILE A CA 1
ATOM 2402 C C . ILE A 1 294 ? 20.766 -5.184 -46.315 1.00 93.88 294 ILE A C 1
ATOM 2404 O O . ILE A 1 294 ? 21.116 -4.907 -47.458 1.00 93.88 294 ILE A O 1
ATOM 2408 N N . ILE A 1 295 ? 21.658 -5.465 -45.361 1.00 93.00 295 ILE A N 1
ATOM 2409 C CA . ILE A 1 295 ? 23.114 -5.322 -45.556 1.00 93.00 295 ILE A CA 1
ATOM 2410 C C . ILE A 1 295 ? 23.804 -6.610 -46.048 1.00 93.00 295 ILE A C 1
ATOM 2412 O O . ILE A 1 295 ? 25.010 -6.610 -46.331 1.00 93.00 295 ILE A O 1
ATOM 2416 N N . GLY A 1 296 ? 23.070 -7.724 -46.107 1.00 90.88 296 GLY A N 1
ATOM 2417 C CA . GLY A 1 296 ? 23.562 -9.055 -46.464 1.00 90.88 296 GLY A CA 1
ATOM 2418 C C . GLY A 1 296 ? 24.440 -9.708 -45.389 1.00 90.88 296 GLY A C 1
ATOM 2419 O O . GLY A 1 296 ? 24.781 -9.107 -44.366 1.00 90.88 296 GLY A O 1
ATOM 2420 N N . ALA A 1 297 ? 24.846 -10.958 -45.621 1.00 84.94 297 ALA A N 1
ATOM 2421 C CA . ALA A 1 297 ? 25.774 -11.663 -44.739 1.00 84.94 297 ALA A CA 1
ATOM 2422 C C . ALA A 1 297 ? 27.208 -11.117 -44.877 1.00 84.94 297 ALA A C 1
ATOM 2424 O O . ALA A 1 297 ? 27.652 -10.765 -45.968 1.00 84.94 297 ALA A O 1
ATOM 2425 N N . ALA A 1 298 ? 27.942 -11.060 -43.764 1.00 80.31 298 ALA A N 1
ATOM 2426 C CA . ALA A 1 298 ? 29.375 -10.788 -43.784 1.00 80.31 298 ALA A CA 1
ATOM 2427 C C . ALA A 1 298 ? 30.148 -12.101 -43.973 1.00 80.31 298 ALA A C 1
ATOM 2429 O O . ALA A 1 298 ? 29.858 -13.091 -43.299 1.00 80.31 298 ALA A O 1
ATOM 2430 N N . THR A 1 299 ? 31.152 -12.104 -44.847 1.00 75.00 299 THR A N 1
ATOM 2431 C CA . THR A 1 299 ? 32.085 -13.229 -44.977 1.00 75.00 299 THR A CA 1
ATOM 2432 C C . THR A 1 299 ? 33.055 -13.195 -43.798 1.00 75.00 299 THR A C 1
ATOM 2434 O O . THR A 1 299 ? 34.008 -12.422 -43.796 1.00 75.00 299 THR A O 1
ATOM 2437 N N . MET A 1 300 ? 32.785 -13.995 -42.768 1.00 77.69 300 MET A N 1
ATOM 2438 C CA . MET A 1 300 ? 33.660 -14.140 -41.602 1.00 77.69 300 MET A CA 1
ATOM 2439 C C . MET A 1 300 ? 34.521 -15.391 -41.774 1.00 77.69 300 MET A C 1
ATOM 2441 O O . MET A 1 300 ? 33.996 -16.497 -41.874 1.00 77.69 300 MET A O 1
ATOM 2445 N N . THR A 1 301 ? 35.841 -15.218 -41.815 1.00 76.12 301 THR A N 1
ATOM 2446 C CA . THR A 1 301 ? 36.810 -16.320 -41.961 1.00 76.12 301 THR A CA 1
ATOM 2447 C C . THR A 1 301 ? 37.438 -16.718 -40.629 1.00 76.12 301 THR A C 1
ATOM 2449 O O . THR A 1 301 ? 37.791 -17.878 -40.425 1.00 76.12 301 THR A O 1
ATOM 2452 N N . ARG A 1 302 ? 37.549 -15.770 -39.692 1.00 83.00 302 ARG A N 1
ATOM 2453 C CA . ARG A 1 302 ? 38.053 -15.971 -38.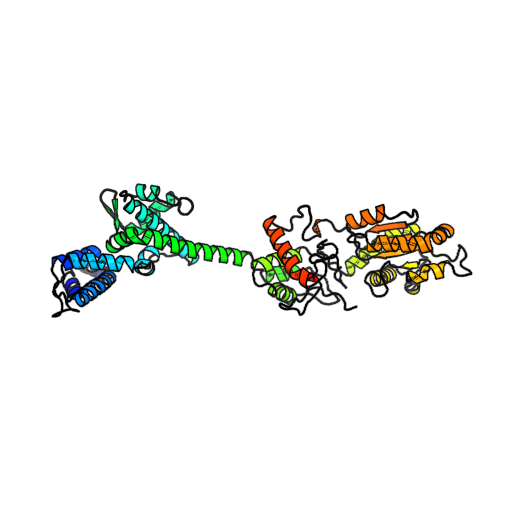330 1.00 83.00 302 ARG A CA 1
ATOM 2454 C C . ARG A 1 302 ? 37.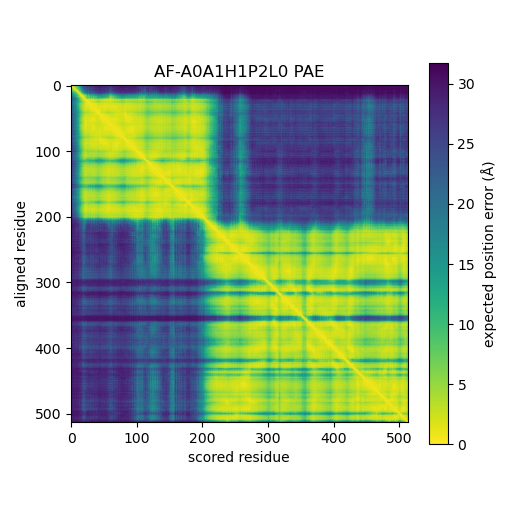020 -15.495 -37.320 1.00 83.00 302 ARG A C 1
ATOM 2456 O O . ARG A 1 302 ? 36.285 -14.542 -37.554 1.00 83.00 302 ARG A O 1
ATOM 2463 N N . ARG A 1 303 ? 37.030 -16.096 -36.129 1.00 75.25 303 ARG A N 1
ATOM 2464 C CA . ARG A 1 303 ? 36.150 -15.705 -35.011 1.00 75.25 303 ARG A CA 1
ATOM 2465 C C . ARG A 1 303 ? 36.375 -14.261 -34.530 1.00 75.25 303 ARG A C 1
ATOM 2467 O O . ARG A 1 303 ? 35.503 -13.679 -33.894 1.00 75.25 303 ARG A O 1
ATOM 2474 N N . THR A 1 304 ? 37.546 -13.694 -34.811 1.00 82.94 304 THR A N 1
ATOM 2475 C CA . THR A 1 304 ? 37.903 -12.306 -34.491 1.00 82.94 304 THR A CA 1
ATOM 2476 C C . THR A 1 304 ? 37.465 -11.306 -35.556 1.00 82.94 304 THR A C 1
ATOM 2478 O O . THR A 1 304 ? 37.598 -10.107 -35.321 1.00 82.94 304 THR A O 1
ATOM 2481 N N . ASP A 1 305 ? 36.985 -11.766 -36.716 1.00 85.94 305 ASP A N 1
ATOM 2482 C CA . ASP A 1 305 ? 36.601 -10.874 -37.806 1.00 85.94 305 ASP A CA 1
ATOM 2483 C C . ASP A 1 305 ? 35.419 -10.008 -37.368 1.00 85.94 305 ASP A C 1
ATOM 2485 O O . ASP A 1 305 ? 34.419 -10.487 -36.825 1.00 85.94 305 ASP A O 1
ATOM 2489 N N . LYS A 1 306 ? 35.557 -8.701 -37.591 1.00 89.12 306 LYS A N 1
ATOM 2490 C CA . LYS A 1 306 ? 34.516 -7.718 -37.309 1.00 89.12 306 LYS A CA 1
ATOM 2491 C C . LYS A 1 306 ? 34.063 -7.059 -38.597 1.00 89.12 306 LYS A C 1
ATOM 2493 O O . LYS A 1 306 ? 34.870 -6.728 -39.468 1.00 89.12 306 LYS A O 1
ATOM 2498 N N . ARG A 1 307 ? 32.757 -6.843 -38.694 1.00 91.12 307 ARG A N 1
ATOM 2499 C CA . ARG A 1 307 ? 32.120 -6.170 -39.817 1.00 91.12 307 ARG A CA 1
ATOM 2500 C C . ARG A 1 307 ? 32.507 -4.687 -39.839 1.00 91.12 307 ARG A C 1
ATOM 2502 O O . ARG A 1 307 ? 32.503 -4.033 -38.798 1.00 91.12 307 ARG A O 1
ATOM 2509 N N . ASN A 1 308 ? 32.860 -4.170 -41.016 1.00 90.06 308 ASN A N 1
ATOM 2510 C CA . ASN A 1 308 ? 33.407 -2.817 -41.196 1.00 90.06 308 ASN A CA 1
ATOM 2511 C C . ASN A 1 308 ? 32.681 -1.974 -42.261 1.00 90.06 308 ASN A C 1
ATOM 2513 O O . ASN A 1 308 ? 33.000 -0.800 -42.420 1.00 90.06 308 ASN A O 1
ATOM 2517 N N . ASP A 1 309 ? 31.729 -2.566 -42.975 1.00 90.94 309 ASP A N 1
ATOM 2518 C CA . ASP A 1 309 ? 30.975 -1.996 -44.099 1.00 90.94 309 ASP A CA 1
ATOM 2519 C C . ASP A 1 309 ? 29.632 -1.372 -43.671 1.00 90.94 309 ASP A C 1
ATOM 2521 O O . ASP A 1 309 ? 28.818 -1.041 -44.522 1.00 90.94 309 ASP A O 1
ATOM 2525 N N . VAL A 1 310 ? 29.377 -1.207 -42.370 1.00 94.00 310 VAL A N 1
ATOM 2526 C CA . VAL A 1 310 ? 28.208 -0.496 -41.819 1.00 94.00 310 VAL A CA 1
ATOM 2527 C C . VAL A 1 310 ? 28.657 0.516 -40.784 1.00 94.00 310 VAL A C 1
ATOM 2529 O O . VAL A 1 310 ? 29.661 0.284 -40.107 1.00 94.00 310 VAL A O 1
ATOM 2532 N N . TRP A 1 311 ? 27.927 1.621 -40.653 1.00 95.12 311 TRP A N 1
ATOM 2533 C CA . TRP A 1 311 ? 28.173 2.623 -39.614 1.00 95.12 311 TRP A CA 1
ATOM 2534 C C . TRP A 1 311 ? 27.066 2.571 -38.572 1.00 95.12 311 TRP A C 1
ATOM 2536 O O . TRP A 1 311 ? 25.903 2.381 -38.911 1.00 95.12 311 TRP A O 1
ATOM 2546 N N . ILE A 1 312 ? 27.437 2.733 -37.307 1.00 95.56 312 ILE A N 1
ATOM 2547 C CA . ILE A 1 312 ? 26.509 2.775 -36.180 1.00 95.56 312 ILE A CA 1
ATOM 2548 C C . ILE A 1 312 ? 26.543 4.180 -35.599 1.00 95.56 312 ILE A C 1
ATOM 2550 O O . ILE A 1 312 ? 27.613 4.757 -35.427 1.00 95.56 312 ILE A O 1
ATOM 2554 N N . THR A 1 313 ? 25.385 4.720 -35.262 1.00 94.19 313 THR A N 1
ATOM 2555 C CA . THR A 1 313 ? 25.253 5.975 -34.534 1.00 94.19 313 THR A CA 1
ATOM 2556 C C . THR A 1 313 ? 24.082 5.895 -33.560 1.00 94.19 313 THR A C 1
ATOM 2558 O O . THR A 1 313 ? 23.483 4.838 -33.372 1.00 94.19 313 THR A O 1
ATOM 2561 N N . TYR A 1 314 ? 23.802 6.991 -32.880 1.00 92.56 314 TYR A N 1
ATOM 2562 C CA . TYR A 1 314 ? 22.798 7.112 -31.832 1.00 92.56 314 TYR A CA 1
ATOM 2563 C C . TYR A 1 314 ? 22.322 8.562 -31.810 1.00 92.56 314 TYR A C 1
ATOM 2565 O O . TYR A 1 314 ? 23.065 9.446 -32.210 1.00 92.56 314 TYR A O 1
ATOM 2573 N N . VAL A 1 315 ? 21.101 8.839 -31.364 1.00 83.38 315 VAL A N 1
ATOM 2574 C CA . VAL A 1 315 ? 20.573 10.217 -31.412 1.00 83.38 315 VAL A CA 1
ATOM 2575 C C . VAL A 1 315 ? 21.058 11.079 -30.248 1.00 83.38 315 VAL A C 1
ATOM 2577 O O . VAL A 1 315 ? 21.199 12.296 -30.358 1.00 83.38 315 VAL A O 1
ATOM 2580 N N . ASP A 1 316 ? 21.337 10.446 -29.120 1.00 69.88 316 ASP A N 1
ATOM 2581 C CA . ASP A 1 316 ? 21.677 11.153 -27.900 1.00 69.88 316 ASP A CA 1
ATOM 2582 C C . ASP A 1 316 ? 23.139 11.655 -27.869 1.00 69.88 316 ASP A C 1
ATOM 2584 O O . ASP A 1 316 ? 23.981 11.278 -28.672 1.00 69.88 316 ASP A O 1
ATOM 2588 N N . GLY A 1 317 ? 23.483 12.548 -26.940 1.00 66.38 317 GLY A N 1
ATOM 2589 C CA . GLY A 1 317 ? 24.863 13.040 -26.799 1.00 66.38 317 GLY A CA 1
ATOM 2590 C C . GLY A 1 317 ? 25.873 11.955 -26.381 1.00 66.38 317 GLY A C 1
ATOM 2591 O O . GLY A 1 317 ? 25.514 10.932 -25.791 1.00 66.38 317 GLY A O 1
ATOM 2592 N N . VAL A 1 318 ? 27.166 12.200 -26.633 1.00 63.44 318 VAL A N 1
ATOM 2593 C CA . VAL A 1 318 ? 28.268 11.343 -26.151 1.00 63.44 318 VAL A CA 1
ATOM 2594 C C . VAL A 1 318 ? 28.171 11.180 -24.627 1.00 63.44 318 VAL A C 1
ATOM 2596 O O . VAL A 1 318 ? 27.968 12.152 -23.906 1.00 63.44 318 VAL A O 1
ATOM 2599 N N . GLY A 1 319 ? 28.296 9.943 -24.134 1.00 63.06 319 GLY A N 1
ATOM 2600 C CA . GLY A 1 319 ? 28.222 9.630 -22.698 1.00 63.06 319 GLY A CA 1
ATOM 2601 C C . GLY A 1 319 ? 26.815 9.342 -22.158 1.00 63.06 319 GLY A C 1
ATOM 2602 O O . GLY A 1 319 ? 26.680 8.995 -20.988 1.00 63.06 319 GLY A O 1
ATOM 2603 N N . LYS A 1 320 ? 25.774 9.426 -22.994 1.00 79.19 320 LYS A N 1
ATOM 2604 C CA . LYS A 1 320 ? 24.408 9.010 -22.637 1.00 79.19 320 LYS A CA 1
ATOM 2605 C C . LYS A 1 320 ? 24.137 7.531 -22.953 1.00 79.19 320 LYS A C 1
ATOM 2607 O O . LYS A 1 320 ? 24.984 6.828 -23.510 1.00 79.19 320 LYS A O 1
ATOM 2612 N N . SER A 1 321 ? 22.945 7.056 -22.592 1.00 81.00 321 SER A N 1
ATOM 2613 C CA . SER A 1 321 ? 22.549 5.647 -22.697 1.00 81.00 321 SER A CA 1
ATOM 2614 C C . SER A 1 321 ? 22.490 5.124 -24.137 1.00 81.00 321 SER A C 1
ATOM 2616 O O . SER A 1 321 ? 22.958 4.009 -24.377 1.00 81.00 321 SER A O 1
ATOM 2618 N N . GLY A 1 322 ? 22.066 5.937 -25.112 1.00 83.25 322 GLY A N 1
ATOM 2619 C CA . GLY A 1 322 ? 22.094 5.561 -26.534 1.00 83.25 322 GLY A CA 1
ATOM 2620 C C . GLY A 1 322 ? 23.500 5.204 -27.045 1.00 83.25 322 GLY A C 1
ATOM 2621 O O . GLY A 1 322 ? 23.685 4.203 -27.736 1.00 83.25 322 GLY A O 1
ATOM 2622 N N . ALA A 1 323 ? 24.533 5.939 -26.615 1.00 87.00 323 ALA A N 1
ATOM 2623 C CA . ALA A 1 323 ? 25.921 5.644 -26.983 1.00 87.00 323 ALA A CA 1
ATOM 2624 C C . ALA A 1 323 ? 26.421 4.314 -26.391 1.00 87.00 323 ALA A C 1
ATOM 2626 O O . ALA A 1 323 ? 27.233 3.621 -27.008 1.00 87.00 323 ALA A O 1
ATOM 2627 N N . GLN A 1 324 ? 25.953 3.953 -25.191 1.00 89.06 324 GLN A N 1
ATOM 2628 C CA . GLN A 1 324 ? 26.254 2.656 -24.587 1.00 89.06 324 GLN A CA 1
ATOM 2629 C C . GLN A 1 324 ? 25.548 1.523 -25.341 1.00 89.06 324 GLN A C 1
ATOM 2631 O O . GLN A 1 324 ? 26.210 0.561 -25.721 1.00 89.06 324 GLN A O 1
ATOM 2636 N N . CYS A 1 325 ? 24.264 1.684 -25.665 1.00 91.06 325 CYS A N 1
ATOM 2637 C CA . CYS A 1 325 ? 23.520 0.698 -26.449 1.00 91.06 325 CYS A CA 1
ATOM 2638 C C . CYS A 1 325 ? 24.127 0.480 -27.840 1.00 91.06 325 CYS A C 1
ATOM 2640 O O . CYS A 1 325 ? 24.246 -0.659 -28.283 1.00 91.06 325 CYS A O 1
ATOM 2642 N N . ALA A 1 326 ? 24.610 1.537 -28.500 1.00 93.56 326 ALA A N 1
ATOM 2643 C CA . ALA A 1 326 ? 25.338 1.420 -29.763 1.00 93.56 326 ALA A CA 1
ATOM 2644 C C . ALA A 1 326 ? 26.619 0.569 -29.639 1.00 93.56 326 ALA A C 1
ATOM 2646 O O . ALA A 1 326 ? 26.923 -0.232 -30.528 1.00 93.56 326 ALA A O 1
ATOM 2647 N N . ARG A 1 327 ? 27.365 0.706 -28.531 1.00 93.19 327 ARG A N 1
ATOM 2648 C CA . ARG A 1 327 ? 28.549 -0.126 -28.245 1.00 93.19 327 ARG A CA 1
ATOM 2649 C C . ARG A 1 327 ? 28.178 -1.583 -28.007 1.00 93.19 327 ARG A C 1
ATOM 2651 O O . ARG A 1 327 ? 28.836 -2.466 -28.562 1.00 93.19 327 ARG A O 1
ATOM 2658 N N . ASP A 1 328 ? 27.139 -1.825 -27.216 1.00 93.25 328 ASP A N 1
ATOM 2659 C CA . ASP A 1 328 ? 26.679 -3.176 -26.903 1.00 93.25 328 ASP A CA 1
ATOM 2660 C C . ASP A 1 328 ? 26.171 -3.871 -28.169 1.00 93.25 328 ASP A C 1
ATOM 2662 O O . ASP A 1 328 ? 26.657 -4.951 -28.511 1.00 93.25 328 ASP A O 1
ATOM 2666 N N . TYR A 1 329 ? 25.328 -3.196 -28.955 1.00 96.00 329 TYR A N 1
ATOM 2667 C CA . TYR A 1 329 ? 24.853 -3.677 -30.251 1.00 96.00 329 TYR A CA 1
ATOM 2668 C C . TYR A 1 329 ? 26.007 -4.033 -31.203 1.00 96.00 329 TYR A C 1
ATOM 2670 O O . TYR A 1 329 ? 26.001 -5.108 -31.810 1.00 96.00 329 TYR A O 1
ATOM 2678 N N . ALA A 1 330 ? 27.029 -3.173 -31.315 1.00 95.62 330 ALA A N 1
ATOM 2679 C CA . ALA A 1 330 ? 28.198 -3.448 -32.151 1.00 95.62 330 ALA A CA 1
ATOM 2680 C C . ALA A 1 330 ? 28.947 -4.708 -31.688 1.00 95.62 330 ALA A C 1
ATOM 2682 O O . ALA A 1 330 ? 29.322 -5.558 -32.501 1.00 95.62 330 ALA A O 1
ATOM 2683 N N . LYS A 1 331 ? 29.146 -4.851 -30.373 1.00 94.50 331 LYS A N 1
ATOM 2684 C CA . LYS A 1 331 ? 29.846 -5.991 -29.775 1.00 94.50 331 LYS A CA 1
ATOM 2685 C C . LYS A 1 331 ? 29.092 -7.302 -30.014 1.00 94.50 331 LYS A C 1
ATOM 2687 O O . LYS A 1 331 ? 29.717 -8.254 -30.492 1.00 94.50 331 LYS A O 1
ATOM 2692 N N . ILE A 1 332 ? 27.788 -7.325 -29.722 1.00 94.88 332 ILE A N 1
ATOM 2693 C CA . ILE A 1 332 ? 26.889 -8.483 -29.875 1.00 94.88 332 ILE A CA 1
ATOM 2694 C C . ILE A 1 332 ? 26.889 -8.965 -31.327 1.00 94.88 332 ILE A C 1
ATOM 2696 O O . ILE A 1 332 ? 27.116 -10.144 -31.599 1.00 94.88 332 ILE A O 1
ATOM 2700 N N . ASN A 1 333 ? 26.747 -8.033 -32.271 1.00 94.62 333 ASN A N 1
ATOM 2701 C CA . ASN A 1 333 ? 26.596 -8.341 -33.694 1.00 94.62 333 ASN A CA 1
ATOM 2702 C C . ASN A 1 333 ? 27.925 -8.383 -34.463 1.00 94.62 333 ASN A C 1
ATOM 2704 O O . ASN A 1 333 ? 27.954 -8.388 -35.693 1.00 94.62 333 ASN A O 1
ATOM 2708 N N . SER A 1 334 ? 29.053 -8.431 -33.745 1.00 93.12 334 SER A N 1
ATOM 2709 C CA . SER A 1 334 ? 30.401 -8.496 -34.321 1.00 93.12 334 SER A CA 1
ATOM 2710 C C . SER A 1 334 ? 30.694 -7.415 -35.367 1.00 93.12 334 SER A C 1
ATOM 2712 O O . SER A 1 334 ? 31.366 -7.660 -36.368 1.00 93.12 334 SER A O 1
ATOM 2714 N N . ILE A 1 335 ? 30.251 -6.192 -35.094 1.00 94.12 335 ILE A N 1
ATOM 2715 C CA . ILE A 1 335 ? 30.584 -4.985 -35.848 1.00 94.12 335 ILE A CA 1
ATOM 2716 C C . ILE A 1 335 ? 31.762 -4.292 -35.157 1.00 94.12 335 ILE A C 1
ATOM 2718 O O . ILE A 1 335 ? 31.888 -4.291 -33.932 1.00 94.12 335 ILE A O 1
ATOM 2722 N N . SER A 1 336 ? 32.674 -3.736 -35.948 1.00 92.69 336 SER A N 1
ATOM 2723 C CA . SER A 1 336 ? 33.834 -3.018 -35.427 1.00 92.69 336 SER A CA 1
ATOM 2724 C C . SER A 1 336 ? 33.398 -1.757 -34.681 1.00 92.69 336 SER A C 1
ATOM 2726 O O . SER A 1 336 ? 32.676 -0.922 -35.223 1.00 92.69 336 SER A O 1
ATOM 2728 N N . THR A 1 337 ? 33.884 -1.573 -33.452 1.00 90.75 337 THR A N 1
ATOM 2729 C CA . THR A 1 337 ? 33.592 -0.378 -32.641 1.00 90.75 337 THR A CA 1
ATOM 2730 C C . THR A 1 337 ? 34.149 0.905 -33.261 1.00 90.75 337 THR A C 1
ATOM 2732 O O . THR A 1 337 ? 33.608 1.977 -33.017 1.00 90.75 337 THR A O 1
ATOM 2735 N N . ALA A 1 338 ? 35.154 0.810 -34.142 1.00 89.88 338 ALA A N 1
ATOM 2736 C CA . ALA A 1 338 ? 35.658 1.937 -34.938 1.00 89.88 338 ALA A CA 1
ATOM 2737 C C . ALA A 1 338 ? 34.630 2.481 -35.953 1.00 89.88 338 ALA A C 1
ATOM 2739 O O . ALA A 1 338 ? 34.849 3.529 -36.567 1.00 89.88 338 ALA A O 1
ATOM 2740 N N . ARG A 1 339 ? 33.523 1.756 -36.158 1.00 93.38 339 ARG A N 1
ATOM 2741 C CA . ARG A 1 339 ? 32.396 2.156 -37.007 1.00 93.38 339 ARG A CA 1
ATOM 2742 C C . ARG A 1 339 ? 31.245 2.777 -36.228 1.00 93.38 339 ARG A C 1
ATOM 2744 O O . ARG A 1 339 ? 30.233 3.108 -36.835 1.00 93.38 339 ARG A O 1
ATOM 2751 N N . ILE A 1 340 ? 31.404 2.963 -34.920 1.00 93.94 340 ILE A N 1
ATOM 2752 C CA . ILE A 1 340 ? 30.510 3.802 -34.131 1.00 93.94 340 ILE A CA 1
ATOM 2753 C C . ILE A 1 340 ? 30.931 5.250 -34.381 1.00 93.94 340 ILE A C 1
ATOM 2755 O O . ILE A 1 340 ? 32.030 5.659 -34.008 1.00 93.94 340 ILE A O 1
ATOM 2759 N N . ILE A 1 341 ? 30.085 5.996 -35.084 1.00 92.75 341 ILE A N 1
ATOM 2760 C CA . ILE A 1 341 ? 30.334 7.371 -35.499 1.00 92.75 341 ILE A CA 1
ATOM 2761 C C . ILE A 1 341 ? 29.410 8.282 -34.702 1.00 92.75 341 ILE A C 1
ATOM 2763 O O . ILE A 1 341 ? 28.194 8.093 -34.682 1.00 92.75 341 ILE A O 1
ATOM 2767 N N . GLU A 1 342 ? 29.987 9.290 -34.058 1.00 90.75 342 GLU A N 1
ATOM 2768 C CA . GLU A 1 342 ? 29.205 10.335 -33.403 1.00 90.75 342 GLU A CA 1
ATOM 2769 C C . GLU A 1 342 ? 28.356 11.093 -34.437 1.00 90.75 342 GLU A C 1
ATOM 2771 O O . GLU A 1 342 ? 28.878 11.395 -35.517 1.00 90.75 342 GLU A O 1
ATOM 2776 N N . PRO A 1 343 ? 27.104 11.466 -34.118 1.00 88.00 343 PRO A N 1
ATOM 2777 C CA . PRO A 1 343 ? 26.190 12.113 -35.067 1.00 88.00 343 PRO A CA 1
ATOM 2778 C C . PRO A 1 343 ? 26.800 13.300 -35.813 1.00 88.00 343 PRO A C 1
ATOM 2780 O O . PRO A 1 343 ? 26.743 13.366 -37.040 1.00 88.00 343 PRO A O 1
ATOM 2783 N N . ALA A 1 344 ? 27.491 14.183 -35.084 1.00 87.00 344 ALA A N 1
ATOM 2784 C CA . ALA A 1 344 ? 28.128 15.381 -35.633 1.00 87.00 344 ALA A CA 1
ATOM 2785 C C . ALA A 1 344 ? 29.223 15.086 -36.678 1.00 87.00 344 ALA A C 1
ATOM 2787 O O . ALA A 1 344 ? 29.544 15.935 -37.507 1.00 87.00 344 ALA A O 1
ATOM 2788 N N . ASN A 1 345 ? 29.805 13.885 -36.656 1.00 89.38 345 ASN A N 1
ATOM 2789 C CA . ASN A 1 345 ? 30.898 13.492 -37.540 1.00 89.38 345 ASN A CA 1
ATOM 2790 C C . ASN A 1 345 ? 30.426 12.718 -38.781 1.00 89.38 345 ASN A C 1
ATOM 2792 O O . ASN A 1 345 ? 31.241 12.470 -39.672 1.00 89.38 345 ASN A O 1
ATOM 2796 N N . ILE A 1 346 ? 29.147 12.331 -38.864 1.00 88.81 346 ILE A N 1
ATOM 2797 C CA . ILE A 1 346 ? 28.637 11.520 -39.980 1.00 88.81 346 ILE A CA 1
ATOM 2798 C C . ILE A 1 346 ? 28.692 12.297 -41.284 1.00 88.81 346 ILE A C 1
ATOM 2800 O O . ILE A 1 346 ? 29.275 11.798 -42.244 1.00 88.81 346 ILE A O 1
ATOM 2804 N N . PHE A 1 347 ? 28.167 13.526 -41.301 1.00 88.94 347 PHE A N 1
ATOM 2805 C CA . PHE A 1 347 ? 28.170 14.362 -42.500 1.00 88.94 347 PHE A CA 1
ATOM 2806 C C . PHE A 1 347 ? 29.585 14.536 -43.050 1.00 88.94 347 PHE A C 1
ATOM 2808 O O . PHE A 1 347 ? 29.846 14.190 -44.196 1.00 88.94 347 PHE A O 1
ATOM 2815 N N . LYS A 1 348 ? 30.526 14.959 -42.193 1.00 87.69 348 LYS A N 1
ATOM 2816 C CA . LYS A 1 348 ? 31.937 15.147 -42.559 1.00 87.69 348 LYS A CA 1
ATOM 2817 C C . LYS A 1 348 ? 32.564 13.879 -43.136 1.00 87.69 348 LYS A C 1
ATOM 2819 O O . LYS A 1 348 ? 33.391 13.965 -44.039 1.00 87.69 348 LYS A O 1
ATOM 2824 N N . ARG A 1 349 ? 32.215 12.706 -42.594 1.00 86.69 349 ARG A N 1
ATOM 2825 C CA . ARG A 1 349 ? 32.711 11.435 -43.123 1.00 86.69 349 ARG A CA 1
ATOM 2826 C C . ARG A 1 349 ? 32.086 11.118 -44.469 1.00 86.69 349 ARG A C 1
ATOM 2828 O O . ARG A 1 349 ? 32.843 10.775 -45.357 1.00 86.69 349 ARG A O 1
ATOM 2835 N N . LEU A 1 350 ? 30.771 11.264 -44.638 1.00 85.56 350 LEU A N 1
ATOM 2836 C CA . LEU A 1 350 ? 30.090 11.017 -45.915 1.00 85.56 350 LEU A CA 1
ATOM 2837 C C . LEU A 1 350 ? 30.515 12.004 -47.017 1.00 85.56 350 LEU A C 1
ATOM 2839 O O . LEU A 1 350 ? 30.517 11.641 -48.189 1.00 85.56 350 LEU A O 1
ATOM 2843 N N . SER A 1 351 ? 30.853 13.246 -46.657 1.00 82.75 351 SER A N 1
ATOM 2844 C CA . SER A 1 351 ? 31.202 14.324 -47.591 1.00 82.75 351 SER A CA 1
ATOM 2845 C C . SER A 1 351 ? 32.696 14.395 -47.933 1.00 82.75 351 SER A C 1
ATOM 2847 O O . SER A 1 351 ? 33.104 15.312 -48.643 1.00 82.75 351 SER A O 1
ATOM 2849 N N . GLY A 1 352 ? 33.528 13.507 -47.379 1.00 76.44 352 GLY A N 1
ATOM 2850 C CA . GLY A 1 352 ? 34.975 13.525 -47.593 1.00 76.44 352 GLY A CA 1
ATOM 2851 C C . GLY A 1 352 ? 35.358 13.268 -49.054 1.00 76.44 352 GLY A C 1
ATOM 2852 O O . GLY A 1 352 ? 34.769 12.411 -49.716 1.00 76.44 352 GLY A O 1
ATOM 2853 N N . GLU A 1 353 ? 36.365 13.992 -49.552 1.00 54.03 353 GLU A N 1
ATOM 2854 C CA . GLU A 1 353 ? 36.927 13.765 -50.888 1.00 54.03 353 GLU A CA 1
ATOM 2855 C C . GLU A 1 353 ? 37.424 12.314 -51.008 1.00 54.03 353 GLU A C 1
ATOM 2857 O O . GLU A 1 353 ? 38.282 11.875 -50.242 1.00 54.03 353 GLU A O 1
ATOM 2862 N N . GLY A 1 354 ? 36.864 11.561 -51.960 1.00 54.94 354 GLY A N 1
ATOM 2863 C CA . GLY A 1 354 ? 37.278 10.188 -52.259 1.00 54.94 354 GLY A CA 1
ATOM 2864 C C . GLY A 1 354 ? 36.312 9.077 -51.838 1.00 54.94 354 GLY A C 1
ATOM 2865 O O . GLY A 1 354 ? 36.594 7.927 -52.158 1.00 54.94 354 GLY A O 1
ATOM 2866 N N . ILE A 1 355 ? 35.168 9.367 -51.200 1.00 61.28 355 ILE A N 1
ATOM 2867 C CA . ILE A 1 355 ? 34.111 8.349 -51.062 1.00 61.28 355 ILE A CA 1
ATOM 2868 C C . ILE A 1 355 ? 33.451 8.144 -52.424 1.00 61.28 355 ILE A C 1
ATOM 2870 O O . ILE A 1 355 ? 32.593 8.916 -52.856 1.00 61.28 355 ILE A O 1
ATOM 2874 N N . SER A 1 356 ? 33.879 7.094 -53.120 1.00 57.00 356 SER A N 1
ATOM 2875 C CA . SER A 1 356 ? 33.142 6.553 -54.255 1.00 57.00 356 SER A CA 1
ATOM 2876 C C . SER A 1 356 ? 31.865 5.855 -53.758 1.00 57.00 356 SER A C 1
ATOM 2878 O O . SER A 1 356 ? 31.762 5.491 -52.586 1.00 57.00 356 SER A O 1
ATOM 2880 N N . GLN A 1 357 ? 30.894 5.598 -54.642 1.00 55.94 357 GLN A N 1
ATOM 2881 C CA . GLN A 1 357 ? 29.712 4.781 -54.304 1.00 55.94 357 GLN A CA 1
ATOM 2882 C C . GLN A 1 357 ? 30.096 3.388 -53.749 1.00 55.94 357 GLN A C 1
ATOM 2884 O O . GLN A 1 357 ? 29.304 2.762 -53.052 1.00 55.94 357 GLN A O 1
ATOM 2889 N N . TYR A 1 358 ? 31.322 2.922 -54.017 1.00 55.09 358 TYR A N 1
ATOM 2890 C CA . TYR A 1 358 ? 31.863 1.646 -53.548 1.00 55.09 358 TYR A CA 1
ATOM 2891 C C . TYR A 1 358 ? 32.498 1.708 -52.144 1.00 55.09 358 TYR A C 1
ATOM 2893 O O . TYR A 1 358 ? 32.711 0.655 -51.545 1.00 55.09 358 TYR A O 1
ATOM 2901 N N . ASP A 1 359 ? 32.755 2.906 -51.601 1.00 69.94 359 ASP A N 1
ATOM 2902 C CA . ASP A 1 359 ? 33.331 3.122 -50.258 1.00 69.94 359 ASP A CA 1
ATOM 2903 C C . ASP A 1 359 ? 32.292 3.576 -49.215 1.00 69.94 359 ASP A C 1
ATOM 2905 O O . ASP A 1 359 ? 32.593 3.679 -48.020 1.00 69.94 359 ASP A O 1
ATOM 2909 N N . ALA A 1 360 ? 31.060 3.851 -49.655 1.00 81.81 360 ALA A N 1
ATOM 2910 C CA . ALA A 1 360 ? 29.948 4.194 -48.779 1.00 81.81 360 ALA A CA 1
ATOM 2911 C C . ALA A 1 360 ? 29.545 2.993 -47.895 1.00 81.81 360 ALA A C 1
ATOM 2913 O O . ALA A 1 360 ? 29.636 1.837 -48.323 1.00 81.81 360 ALA A O 1
ATOM 2914 N N . PRO A 1 361 ? 29.088 3.225 -46.650 1.00 91.00 361 PRO A N 1
ATOM 2915 C CA . PRO A 1 361 ? 28.584 2.139 -45.822 1.00 91.00 361 PRO A CA 1
ATOM 2916 C C . PRO A 1 361 ? 27.320 1.540 -46.446 1.00 91.00 361 PRO A C 1
ATOM 2918 O O . PRO A 1 361 ? 26.485 2.254 -46.988 1.00 91.00 361 PRO A O 1
ATOM 2921 N N . LYS A 1 362 ? 27.121 0.231 -46.289 1.00 92.69 362 LYS A N 1
ATOM 2922 C CA . LYS A 1 362 ? 25.899 -0.456 -46.735 1.00 92.69 362 LYS A CA 1
ATOM 2923 C C . LYS A 1 362 ? 24.638 0.012 -46.016 1.00 92.69 362 LYS A C 1
ATOM 2925 O O . LYS A 1 362 ? 23.547 -0.202 -46.525 1.00 92.69 362 LYS A O 1
ATOM 2930 N N . ALA A 1 363 ? 24.784 0.556 -44.811 1.00 95.00 363 ALA A N 1
ATOM 2931 C CA . ALA A 1 363 ? 23.714 1.178 -44.045 1.00 95.00 363 ALA A CA 1
ATOM 2932 C C . ALA A 1 363 ? 24.300 2.058 -42.936 1.00 95.00 363 ALA A C 1
ATOM 2934 O O . ALA A 1 363 ? 25.393 1.781 -42.419 1.00 95.00 363 ALA A O 1
ATOM 2935 N N . VAL A 1 364 ? 23.525 3.060 -42.526 1.00 95.31 364 VAL A N 1
ATOM 2936 C CA . VAL A 1 364 ? 23.703 3.755 -41.247 1.00 95.31 364 VAL A CA 1
ATOM 2937 C C . VAL A 1 364 ? 22.672 3.209 -40.267 1.00 95.31 364 VAL A C 1
ATOM 2939 O O . VAL A 1 364 ? 21.476 3.264 -40.530 1.00 95.31 364 VAL A O 1
ATOM 2942 N N . ILE A 1 365 ? 23.134 2.663 -39.145 1.00 96.44 365 ILE A N 1
ATOM 2943 C CA . ILE A 1 365 ? 22.287 2.058 -38.117 1.00 96.44 365 ILE A CA 1
ATOM 2944 C C . ILE A 1 365 ? 22.232 2.997 -36.911 1.00 96.44 365 ILE A C 1
ATOM 2946 O O . ILE A 1 365 ? 23.255 3.241 -36.278 1.00 96.44 365 ILE A O 1
ATOM 2950 N N . ILE A 1 366 ? 21.054 3.510 -36.581 1.00 95.38 366 ILE A N 1
ATOM 2951 C CA . ILE A 1 366 ? 20.794 4.347 -35.409 1.00 95.38 366 ILE A CA 1
ATOM 2952 C C . ILE A 1 366 ? 20.279 3.447 -34.285 1.00 95.38 366 ILE A C 1
ATOM 2954 O O . ILE A 1 366 ? 19.299 2.733 -34.475 1.00 95.38 366 ILE A O 1
ATOM 2958 N N . ILE A 1 367 ? 20.931 3.468 -33.125 1.00 95.12 367 ILE A N 1
ATOM 2959 C CA . ILE A 1 367 ? 20.520 2.692 -31.949 1.00 95.12 367 ILE A CA 1
ATOM 2960 C C . ILE A 1 367 ? 19.959 3.633 -30.884 1.00 95.12 367 ILE A C 1
ATOM 2962 O O . ILE A 1 367 ? 20.604 4.629 -30.546 1.00 95.12 367 ILE A O 1
ATOM 2966 N N . ASP A 1 368 ? 18.796 3.284 -30.336 1.00 92.31 368 ASP A N 1
ATOM 2967 C CA . ASP A 1 368 ? 18.187 3.973 -29.197 1.00 92.31 368 ASP A CA 1
ATOM 2968 C C . ASP A 1 368 ? 17.710 2.971 -28.134 1.00 92.31 368 ASP A C 1
ATOM 2970 O O . ASP A 1 368 ? 17.323 1.842 -28.454 1.00 92.31 368 ASP A O 1
ATOM 2974 N N . ASP A 1 369 ? 17.780 3.359 -26.861 1.00 90.81 369 ASP A N 1
ATOM 2975 C CA . ASP A 1 369 ? 17.467 2.475 -25.738 1.00 90.81 369 ASP A CA 1
ATOM 2976 C C . ASP A 1 369 ? 15.974 2.488 -25.396 1.00 90.81 369 ASP A C 1
ATOM 2978 O O . ASP A 1 369 ? 15.335 1.436 -25.373 1.00 90.81 369 ASP A O 1
ATOM 2982 N N . VAL A 1 370 ? 15.396 3.665 -25.152 1.00 91.62 370 VAL A N 1
ATOM 2983 C CA . VAL A 1 370 ? 13.997 3.797 -24.733 1.00 91.62 370 VAL A CA 1
ATOM 2984 C C . VAL A 1 370 ? 13.316 4.960 -25.428 1.00 91.62 370 VAL A C 1
ATOM 2986 O O . VAL A 1 370 ? 13.596 6.134 -25.184 1.00 91.62 370 VAL A O 1
ATOM 2989 N N . VAL A 1 371 ? 12.289 4.625 -26.197 1.00 91.94 371 VAL A N 1
ATOM 2990 C CA . VAL A 1 371 ? 11.435 5.584 -26.883 1.00 91.94 371 VAL A CA 1
ATOM 2991 C C . VAL A 1 371 ? 10.124 5.731 -26.117 1.00 91.94 371 VAL A C 1
ATOM 2993 O O . VAL A 1 371 ? 9.123 5.071 -26.380 1.00 91.94 371 VAL A O 1
ATOM 2996 N N . GLY A 1 372 ? 10.147 6.630 -25.127 1.00 89.00 372 GLY A N 1
ATOM 2997 C CA . GLY A 1 372 ? 8.966 7.020 -24.353 1.00 89.00 372 GLY A CA 1
ATOM 2998 C C . GLY A 1 372 ? 7.994 7.840 -25.201 1.00 89.00 372 GLY A C 1
ATOM 2999 O O . GLY A 1 372 ? 7.173 7.302 -25.923 1.00 89.00 372 GLY A O 1
ATOM 3000 N N . THR A 1 373 ? 8.089 9.168 -25.148 1.00 89.38 373 THR A N 1
ATOM 3001 C CA . THR A 1 373 ? 7.190 10.067 -25.912 1.00 89.38 373 THR A CA 1
ATOM 3002 C C . THR A 1 373 ? 7.526 10.183 -27.403 1.00 89.38 373 THR A C 1
ATOM 3004 O O . THR A 1 373 ? 6.859 10.930 -28.107 1.00 89.38 373 THR A O 1
ATOM 3007 N N . GLY A 1 374 ? 8.626 9.575 -27.865 1.00 89.44 374 GLY A N 1
ATOM 3008 C CA . GLY A 1 374 ? 9.132 9.703 -29.240 1.00 89.44 374 GLY A CA 1
ATOM 3009 C C . GLY A 1 374 ? 9.860 11.014 -29.562 1.00 89.44 374 GLY A C 1
ATOM 3010 O O . GLY A 1 374 ? 10.505 11.109 -30.598 1.00 89.44 374 GLY A O 1
ATOM 3011 N N . LYS A 1 375 ? 9.806 12.029 -28.685 1.00 89.94 375 LYS A N 1
ATOM 3012 C CA . LYS A 1 375 ? 10.346 13.368 -28.981 1.00 89.94 375 LYS A CA 1
ATOM 3013 C C . LYS A 1 375 ? 11.841 13.378 -29.326 1.00 89.94 375 LYS A C 1
ATOM 3015 O O . LYS A 1 375 ? 12.191 13.893 -30.374 1.00 89.94 375 LYS A O 1
ATOM 3020 N N . THR A 1 376 ? 12.700 12.823 -28.471 1.00 89.56 376 THR A N 1
ATOM 3021 C CA . THR A 1 376 ? 14.161 12.881 -28.670 1.00 89.56 376 THR A CA 1
ATOM 3022 C C . THR A 1 376 ? 14.582 12.231 -29.986 1.00 89.56 376 THR A C 1
ATOM 3024 O O . THR A 1 376 ? 15.309 12.845 -30.759 1.00 89.56 376 THR A O 1
ATOM 3027 N N . LEU A 1 377 ? 14.092 11.016 -30.249 1.00 90.81 377 LEU A N 1
ATOM 3028 C CA . LEU A 1 377 ? 14.410 10.274 -31.464 1.00 90.81 377 LEU A CA 1
ATOM 3029 C C . LEU A 1 377 ? 13.858 10.976 -32.708 1.00 90.81 377 LEU A C 1
ATOM 3031 O O . LEU A 1 377 ? 14.582 11.127 -33.682 1.00 90.81 377 LEU A O 1
ATOM 3035 N N . SER A 1 378 ? 12.617 11.462 -32.659 1.00 91.19 378 SER A N 1
ATOM 3036 C CA . SER A 1 378 ? 12.004 12.204 -33.764 1.00 91.19 378 SER A CA 1
ATOM 3037 C C . SER A 1 378 ? 12.754 13.496 -34.100 1.00 91.19 378 SER A C 1
ATOM 3039 O O . SER A 1 378 ? 13.060 13.734 -35.266 1.00 91.19 378 SER A O 1
ATOM 3041 N N . ASP A 1 379 ? 13.067 14.319 -33.094 1.00 90.62 379 ASP A N 1
ATOM 3042 C CA . ASP A 1 379 ? 13.795 15.579 -33.282 1.00 90.62 379 ASP A CA 1
ATOM 3043 C C . ASP A 1 379 ? 15.193 15.284 -33.862 1.00 90.62 379 ASP A C 1
ATOM 3045 O O . ASP A 1 379 ? 15.599 15.866 -34.865 1.00 90.62 379 ASP A O 1
ATOM 3049 N N . GLY A 1 380 ? 15.899 14.296 -33.304 1.00 89.62 380 GLY A N 1
ATOM 3050 C CA . GLY A 1 380 ? 17.225 13.923 -33.786 1.00 89.62 380 GLY A CA 1
ATOM 3051 C C . GLY A 1 380 ? 17.250 13.235 -35.151 1.00 89.62 380 GLY A C 1
ATOM 3052 O O . GLY A 1 380 ? 18.209 13.418 -35.896 1.00 89.62 380 GLY A O 1
ATOM 3053 N N . LEU A 1 381 ? 16.210 12.481 -35.522 1.00 90.06 381 LEU A N 1
ATOM 3054 C CA . LEU A 1 381 ? 16.051 11.951 -36.880 1.00 90.06 381 LEU A CA 1
ATOM 3055 C C . LEU A 1 381 ? 15.808 13.076 -37.883 1.00 90.06 381 LEU A C 1
ATOM 3057 O O . LEU A 1 381 ? 16.388 13.051 -38.967 1.00 90.06 381 LEU A O 1
ATOM 3061 N N . SER A 1 382 ? 15.006 14.079 -37.523 1.00 89.62 382 SER A N 1
ATOM 3062 C CA . SER A 1 382 ? 14.802 15.271 -38.350 1.00 89.62 382 SER A CA 1
ATOM 3063 C C . SER A 1 382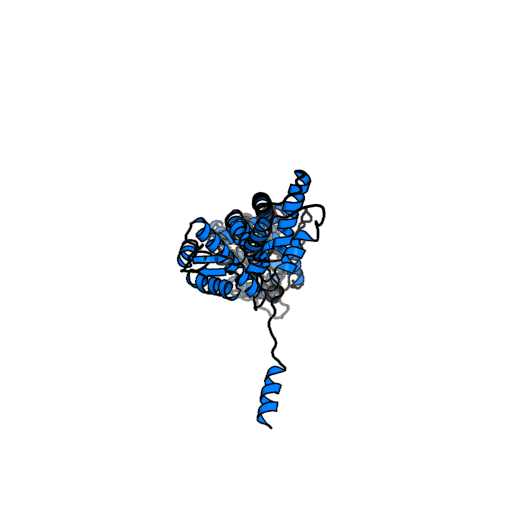 ? 16.114 16.044 -38.549 1.00 89.62 382 SER A C 1
ATOM 3065 O O . SER A 1 382 ? 16.488 16.368 -39.677 1.00 89.62 382 SER A O 1
ATOM 3067 N N . ASP A 1 383 ? 16.877 16.278 -37.480 1.00 89.25 383 ASP A N 1
ATOM 3068 C CA . ASP A 1 383 ? 18.189 16.938 -37.561 1.00 89.25 383 ASP A CA 1
ATOM 3069 C C . ASP A 1 383 ? 19.196 16.115 -38.387 1.00 89.25 383 ASP A C 1
ATOM 3071 O O . ASP A 1 383 ? 19.938 16.644 -39.221 1.00 89.25 383 ASP A O 1
ATOM 3075 N N . PHE A 1 384 ? 19.202 14.792 -38.210 1.00 89.44 384 PHE A N 1
ATOM 3076 C CA . PHE A 1 384 ? 20.064 13.887 -38.964 1.00 89.44 384 PHE A CA 1
ATOM 3077 C C . PHE A 1 384 ? 19.725 13.864 -40.461 1.00 89.44 384 PHE A C 1
ATOM 3079 O O . PHE A 1 384 ? 20.623 13.977 -41.298 1.00 89.44 384 PHE A O 1
ATOM 3086 N N . THR A 1 385 ? 18.444 13.740 -40.809 1.00 88.50 385 THR A N 1
ATOM 3087 C CA . THR A 1 385 ? 17.974 13.680 -42.204 1.00 88.50 385 THR A CA 1
ATOM 3088 C C . THR A 1 385 ? 18.095 15.025 -42.912 1.00 88.50 385 THR A C 1
ATOM 3090 O O . THR A 1 385 ? 18.531 15.056 -44.056 1.00 88.50 385 THR A O 1
ATOM 3093 N N . SER A 1 386 ? 17.838 16.148 -42.240 1.00 89.06 386 SER A N 1
ATOM 3094 C CA . SER A 1 386 ? 18.099 17.479 -42.812 1.00 89.06 386 SER A CA 1
ATOM 3095 C C . SER A 1 386 ? 19.584 17.720 -43.104 1.00 89.06 386 SER A C 1
ATOM 3097 O O . SER A 1 386 ? 19.921 18.378 -44.085 1.00 89.06 386 SER A O 1
ATOM 3099 N N . THR A 1 387 ? 20.483 17.152 -42.294 1.00 88.62 387 THR A N 1
ATOM 3100 C CA . THR A 1 387 ? 21.931 17.309 -42.486 1.00 88.62 387 THR A CA 1
ATOM 3101 C C . THR A 1 387 ? 22.495 16.329 -43.521 1.00 88.62 387 THR A C 1
ATOM 3103 O O . THR A 1 387 ? 23.325 16.706 -44.343 1.00 88.62 387 THR A O 1
ATOM 3106 N N . CYS A 1 388 ? 22.099 15.052 -43.470 1.00 89.00 388 CYS A N 1
ATOM 3107 C CA . CYS A 1 388 ? 22.723 13.970 -44.246 1.00 89.00 388 CYS A CA 1
ATOM 3108 C C . CYS A 1 388 ? 21.820 13.361 -45.332 1.00 89.00 388 CYS A C 1
ATOM 3110 O O . CYS A 1 388 ? 22.308 12.554 -46.122 1.00 89.00 388 CYS A O 1
ATOM 3112 N N . GLY A 1 389 ? 20.532 13.704 -45.380 1.00 88.06 389 GLY A N 1
ATOM 3113 C CA . GLY A 1 389 ? 19.511 13.019 -46.179 1.00 88.06 389 GLY A CA 1
ATOM 3114 C C . GLY A 1 389 ? 19.811 12.996 -47.674 1.00 88.06 389 GLY A C 1
ATOM 3115 O O . GLY A 1 389 ? 19.949 11.916 -48.243 1.00 88.06 389 GLY A O 1
ATOM 3116 N N . GLU A 1 390 ? 20.031 14.164 -48.287 1.00 88.56 390 GLU A N 1
ATOM 3117 C CA . GLU A 1 390 ? 20.349 14.266 -49.725 1.00 88.56 390 GLU A CA 1
ATOM 3118 C C . GLU A 1 390 ? 21.575 13.420 -50.110 1.00 88.56 390 GLU A C 1
ATOM 3120 O O . GLU A 1 390 ? 21.635 12.793 -51.171 1.00 88.56 390 GLU A O 1
ATOM 3125 N N . LEU A 1 391 ? 22.575 13.375 -49.227 1.00 88.44 391 LEU A N 1
ATOM 3126 C CA . LEU A 1 391 ? 23.806 12.627 -49.448 1.00 88.44 391 LEU A CA 1
ATOM 3127 C C . LEU A 1 391 ? 23.583 11.115 -49.336 1.00 88.44 391 LEU A C 1
ATOM 3129 O O . LEU A 1 391 ? 24.131 10.357 -50.136 1.00 88.44 391 LEU A O 1
ATOM 3133 N N . LEU A 1 392 ? 22.772 10.681 -48.372 1.00 90.38 392 LEU A N 1
ATOM 3134 C CA . LEU A 1 392 ? 22.399 9.280 -48.181 1.00 90.38 392 LEU A CA 1
ATOM 3135 C C . LEU A 1 392 ? 21.540 8.762 -49.341 1.00 90.38 392 LEU A C 1
ATOM 3137 O O . LEU A 1 392 ? 21.778 7.650 -49.808 1.00 90.38 392 LEU A O 1
ATOM 3141 N N . GLU A 1 393 ? 20.612 9.571 -49.859 1.00 89.31 393 GLU A N 1
ATOM 3142 C CA . GLU A 1 393 ? 19.836 9.255 -51.067 1.00 89.31 393 GLU A CA 1
ATOM 3143 C C . GLU A 1 393 ? 20.732 9.126 -52.295 1.00 89.31 393 GLU A C 1
ATOM 3145 O O . GLU A 1 393 ? 20.688 8.111 -52.992 1.00 89.31 393 GLU A O 1
ATOM 3150 N N . ARG A 1 394 ? 21.617 10.106 -52.527 1.00 87.69 394 ARG A N 1
ATOM 3151 C CA . ARG A 1 394 ? 22.557 10.077 -53.657 1.00 87.69 394 ARG A CA 1
ATOM 3152 C C . ARG A 1 394 ? 23.470 8.851 -53.629 1.00 87.69 394 ARG A C 1
ATOM 3154 O O . ARG A 1 394 ? 23.811 8.317 -54.681 1.00 87.69 394 ARG A O 1
ATOM 3161 N N . LEU A 1 395 ? 23.890 8.423 -52.439 1.00 87.81 395 LEU A N 1
ATOM 3162 C CA . LEU A 1 395 ? 24.742 7.247 -52.245 1.00 87.81 395 LEU A CA 1
ATOM 3163 C C . LEU A 1 395 ? 23.946 5.934 -52.131 1.00 87.81 395 LEU A C 1
ATOM 3165 O O . LEU A 1 395 ? 24.561 4.871 -52.053 1.00 87.81 395 LEU A O 1
ATOM 3169 N N . ASN A 1 396 ? 22.609 5.989 -52.148 1.00 88.94 396 ASN A N 1
ATOM 3170 C CA . ASN A 1 396 ? 21.705 4.858 -51.928 1.00 88.94 396 ASN A CA 1
ATOM 3171 C C . ASN A 1 396 ? 22.006 4.086 -50.626 1.00 88.94 396 ASN A C 1
ATOM 3173 O O . ASN A 1 396 ? 22.034 2.854 -50.598 1.00 88.94 396 ASN A O 1
ATOM 3177 N N . VAL A 1 397 ? 22.275 4.823 -49.544 1.00 91.62 397 VAL A N 1
ATOM 3178 C CA . VAL A 1 397 ? 22.595 4.267 -48.224 1.00 91.62 397 VAL A CA 1
ATOM 3179 C C . VAL A 1 397 ? 21.340 4.290 -47.350 1.00 91.62 397 VAL A C 1
ATOM 3181 O O . VAL A 1 397 ? 20.891 5.376 -46.981 1.00 91.62 397 VAL A O 1
ATOM 3184 N N . PRO A 1 398 ? 20.764 3.132 -46.983 1.00 93.50 398 PRO A N 1
ATOM 3185 C CA . PRO A 1 398 ? 19.601 3.079 -46.108 1.00 93.50 398 PRO A CA 1
ATOM 3186 C C . PRO A 1 398 ? 19.934 3.464 -44.666 1.00 93.50 398 PRO A C 1
ATOM 3188 O O . PRO A 1 398 ? 21.019 3.161 -44.151 1.00 93.50 398 PRO A O 1
ATOM 3191 N N . VAL A 1 399 ? 18.960 4.082 -43.996 1.00 94.31 399 VAL A N 1
ATOM 3192 C CA . VAL A 1 399 ? 19.017 4.406 -42.568 1.00 94.31 399 VAL A CA 1
ATOM 3193 C C . VAL A 1 399 ? 18.125 3.434 -41.808 1.00 94.31 399 VAL A C 1
ATOM 3195 O O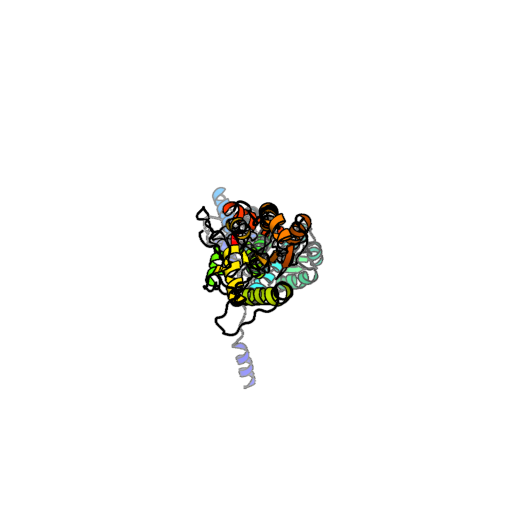 . VAL A 1 399 ? 16.931 3.322 -42.079 1.00 94.31 399 VAL A O 1
ATOM 3198 N N . LEU A 1 400 ? 18.706 2.707 -40.859 1.00 95.94 400 LEU A N 1
ATOM 3199 C CA . LEU A 1 400 ? 18.021 1.685 -40.071 1.00 95.94 400 LEU A CA 1
ATOM 3200 C C . LEU A 1 400 ? 18.017 2.094 -38.605 1.00 95.94 400 LEU A C 1
ATOM 3202 O O . LEU A 1 400 ? 19.080 2.248 -38.020 1.00 95.94 400 LEU A O 1
ATOM 3206 N N . VAL A 1 401 ? 16.854 2.234 -37.988 1.00 95.31 401 VAL A N 1
ATOM 3207 C CA . VAL A 1 401 ? 16.732 2.577 -36.569 1.00 95.31 401 VAL A CA 1
ATOM 3208 C C . VAL A 1 401 ? 16.347 1.328 -35.786 1.00 95.31 401 VAL A C 1
ATOM 3210 O O . VAL A 1 401 ? 15.348 0.683 -36.088 1.00 95.31 401 VAL A O 1
ATOM 3213 N N . VAL A 1 402 ? 17.130 0.969 -34.776 1.00 96.25 402 VAL A N 1
ATOM 3214 C CA . VAL A 1 402 ? 16.804 -0.120 -33.852 1.00 96.25 402 VAL A CA 1
ATOM 3215 C C . VAL A 1 402 ? 16.548 0.489 -32.484 1.00 96.25 402 VAL A C 1
ATOM 3217 O O . VAL A 1 402 ? 17.454 1.033 -31.853 1.00 96.25 402 VAL A O 1
ATOM 3220 N N . MET A 1 403 ? 15.300 0.389 -32.042 1.00 94.50 403 MET A N 1
ATOM 3221 C CA . MET A 1 403 ? 14.850 0.811 -30.723 1.00 94.50 403 MET A CA 1
ATOM 3222 C C . MET A 1 403 ? 14.765 -0.427 -29.840 1.00 94.50 403 MET A C 1
ATOM 3224 O O . MET A 1 403 ? 14.045 -1.372 -30.173 1.00 94.50 403 MET A O 1
ATOM 3228 N N . LEU A 1 404 ? 15.490 -0.449 -28.723 1.00 94.00 404 LEU A N 1
ATOM 3229 C CA . LEU A 1 404 ? 15.396 -1.574 -27.792 1.00 94.00 404 LEU A CA 1
ATOM 3230 C C . LEU A 1 404 ? 13.983 -1.647 -27.196 1.00 94.00 404 LEU A C 1
ATOM 3232 O O . LEU A 1 404 ? 13.363 -2.708 -27.222 1.00 94.00 404 LEU A O 1
ATOM 3236 N N . ILE A 1 405 ? 13.458 -0.518 -26.719 1.00 94.06 405 ILE A N 1
ATOM 3237 C CA . ILE A 1 405 ? 12.107 -0.418 -26.164 1.00 94.06 405 ILE A CA 1
ATOM 3238 C C . ILE A 1 405 ? 11.389 0.797 -26.745 1.00 94.06 405 ILE A C 1
ATOM 3240 O O . ILE A 1 405 ? 11.968 1.881 -26.820 1.00 94.06 405 ILE A O 1
ATOM 3244 N N . SER A 1 406 ? 10.110 0.647 -27.087 1.00 93.75 406 SER A N 1
ATOM 3245 C CA . SER A 1 406 ? 9.248 1.771 -27.464 1.00 93.75 406 SER A CA 1
ATOM 3246 C C . SER A 1 406 ? 7.870 1.671 -26.820 1.00 93.75 406 SER A C 1
ATOM 3248 O O . SER A 1 406 ? 7.349 0.579 -26.598 1.00 93.75 406 SER A O 1
ATOM 3250 N N . THR A 1 407 ? 7.257 2.817 -26.532 1.00 91.50 407 THR A N 1
ATOM 3251 C CA . THR A 1 407 ? 5.812 2.878 -26.275 1.00 91.50 407 THR A CA 1
ATOM 3252 C C . THR A 1 407 ? 5.069 3.080 -27.594 1.00 91.50 407 THR A C 1
ATOM 3254 O O . THR A 1 407 ? 5.595 3.693 -28.527 1.00 91.50 407 THR A O 1
ATOM 3257 N N . GLU A 1 408 ? 3.810 2.649 -27.669 1.00 89.12 408 GLU A N 1
ATOM 3258 C CA . GLU A 1 408 ? 2.978 2.904 -28.855 1.00 89.12 408 GLU A CA 1
ATOM 3259 C C . GLU A 1 408 ? 2.810 4.401 -29.169 1.00 89.12 408 GLU A C 1
ATOM 3261 O O . GLU A 1 408 ? 2.595 4.778 -30.319 1.00 89.12 408 GLU A O 1
ATOM 3266 N N . GLU A 1 409 ? 2.838 5.266 -28.149 1.00 88.44 409 GLU A N 1
ATOM 3267 C CA . GLU A 1 409 ? 2.770 6.720 -28.333 1.00 88.44 409 GLU A CA 1
ATOM 3268 C C . GLU A 1 409 ? 4.047 7.238 -29.002 1.00 88.44 409 GLU A C 1
ATOM 3270 O O . GLU A 1 409 ? 3.982 8.052 -29.926 1.00 88.44 409 GLU A O 1
ATOM 3275 N N . GLY A 1 410 ? 5.201 6.747 -28.544 1.00 89.38 410 GLY A N 1
ATOM 3276 C CA . GLY A 1 410 ? 6.506 7.121 -29.066 1.00 89.38 410 GLY A CA 1
ATOM 3277 C C . GLY A 1 410 ? 6.693 6.712 -30.519 1.00 89.38 410 GLY A C 1
ATOM 3278 O O . GLY A 1 410 ? 7.095 7.545 -31.329 1.00 89.38 410 GLY A O 1
ATOM 3279 N N . GLU A 1 411 ? 6.332 5.476 -30.861 1.00 90.06 411 GLU A N 1
ATOM 3280 C CA . GLU A 1 411 ? 6.357 4.998 -32.246 1.00 90.06 411 GLU A CA 1
ATOM 3281 C C . GLU A 1 411 ? 5.418 5.816 -33.140 1.00 90.06 411 GLU A C 1
ATOM 3283 O O . GLU A 1 411 ? 5.868 6.391 -34.125 1.00 90.06 411 GLU A O 1
ATOM 3288 N N . ARG A 1 412 ? 4.147 5.997 -32.750 1.00 90.00 412 ARG A N 1
ATOM 3289 C CA . ARG A 1 412 ? 3.184 6.795 -33.534 1.00 90.00 412 ARG A CA 1
ATOM 3290 C C . ARG A 1 412 ? 3.646 8.227 -33.795 1.00 90.00 412 ARG A C 1
ATOM 3292 O O . ARG A 1 412 ? 3.229 8.833 -34.783 1.00 90.00 412 ARG A O 1
ATOM 3299 N N . LYS A 1 413 ? 4.440 8.804 -32.891 1.00 90.31 413 LYS A N 1
ATOM 3300 C CA . LYS A 1 413 ? 5.050 10.117 -33.109 1.00 90.31 413 LYS A CA 1
ATOM 3301 C C . LYS A 1 413 ? 6.148 10.049 -34.167 1.00 90.31 413 LYS A C 1
ATOM 3303 O O . LYS A 1 413 ? 6.164 10.905 -35.042 1.00 90.31 413 LYS A O 1
ATOM 3308 N N . ILE A 1 414 ? 7.025 9.049 -34.100 1.00 89.19 414 ILE A N 1
ATOM 3309 C CA . ILE A 1 414 ? 8.090 8.851 -35.091 1.00 89.19 414 ILE A CA 1
ATOM 3310 C C . ILE A 1 414 ? 7.486 8.619 -36.475 1.00 89.19 414 ILE A C 1
ATOM 3312 O O . ILE A 1 414 ? 7.895 9.291 -37.410 1.00 89.19 414 ILE A O 1
ATOM 3316 N N . ASP A 1 415 ? 6.466 7.769 -36.596 1.00 87.12 415 ASP A N 1
ATOM 3317 C CA . ASP A 1 415 ? 5.764 7.506 -37.862 1.00 87.12 415 ASP A CA 1
ATOM 3318 C C . ASP A 1 415 ? 5.199 8.780 -38.492 1.00 87.12 415 ASP A C 1
ATOM 3320 O O . ASP A 1 415 ? 5.243 8.963 -39.704 1.00 87.12 415 ASP A O 1
ATOM 3324 N N . ARG A 1 416 ? 4.643 9.662 -37.656 1.00 88.00 416 ARG A N 1
ATOM 3325 C CA . ARG A 1 416 ? 4.037 10.920 -38.095 1.00 88.00 416 ARG A CA 1
ATOM 3326 C C . ARG A 1 416 ? 5.074 11.946 -38.532 1.00 88.00 416 ARG A C 1
ATOM 3328 O O . ARG A 1 416 ? 4.814 12.704 -39.461 1.00 88.00 416 ARG A O 1
ATOM 3335 N N . ASP A 1 417 ? 6.185 12.015 -37.811 1.00 86.81 417 ASP A N 1
ATOM 3336 C CA . ASP A 1 417 ? 7.192 13.057 -37.993 1.00 86.81 417 ASP A CA 1
ATOM 3337 C C . ASP A 1 417 ? 8.292 12.613 -38.991 1.00 86.81 417 ASP A C 1
ATOM 3339 O O . ASP A 1 417 ? 9.026 13.453 -39.515 1.00 86.81 417 ASP A O 1
ATOM 3343 N N . ASN A 1 418 ? 8.399 11.311 -39.295 1.00 79.88 418 ASN A N 1
ATOM 3344 C CA . ASN A 1 418 ? 9.337 10.765 -40.274 1.00 79.88 418 ASN A CA 1
ATOM 3345 C C . ASN A 1 418 ? 8.878 11.047 -41.712 1.00 79.88 418 ASN A C 1
ATOM 3347 O O . ASN A 1 418 ? 8.014 10.364 -42.251 1.00 79.88 418 ASN A O 1
ATOM 3351 N N . ASN A 1 419 ? 9.526 12.015 -42.356 1.00 72.75 419 ASN A N 1
ATOM 3352 C CA . ASN A 1 419 ? 9.270 12.386 -43.752 1.00 72.75 419 ASN A CA 1
ATOM 3353 C C . ASN A 1 419 ? 10.306 11.815 -44.735 1.00 72.75 419 ASN A C 1
ATOM 3355 O O . ASN A 1 419 ? 10.389 12.277 -45.870 1.00 72.75 419 ASN A O 1
ATOM 3359 N N . PHE A 1 420 ? 11.141 10.868 -44.297 1.00 75.12 420 PHE A N 1
ATOM 3360 C CA . PHE A 1 420 ? 12.244 10.347 -45.098 1.00 75.12 420 PHE A CA 1
ATOM 3361 C C . PHE A 1 420 ? 12.023 8.871 -45.440 1.00 75.12 420 PHE A C 1
ATOM 3363 O O . PHE A 1 420 ? 12.180 7.990 -44.591 1.00 75.12 420 PHE A O 1
ATOM 3370 N N . ASP A 1 421 ? 11.699 8.598 -46.706 1.00 75.62 421 ASP A N 1
ATOM 3371 C CA . ASP A 1 421 ? 11.312 7.265 -47.200 1.00 75.62 421 ASP A CA 1
ATOM 3372 C C . ASP A 1 421 ? 12.405 6.196 -47.016 1.00 75.62 421 ASP A C 1
ATOM 3374 O O . ASP A 1 421 ? 12.127 4.996 -46.956 1.00 75.62 421 ASP A O 1
ATOM 3378 N N . ASN A 1 422 ? 13.668 6.617 -46.908 1.00 83.12 422 ASN A N 1
ATOM 3379 C CA . ASN A 1 422 ? 14.813 5.721 -46.755 1.00 83.12 422 ASN A CA 1
ATOM 3380 C C . ASN A 1 422 ? 15.186 5.437 -45.280 1.00 83.12 422 ASN A C 1
ATOM 3382 O O . ASN A 1 422 ? 16.223 4.826 -45.003 1.00 83.12 422 ASN A O 1
ATOM 3386 N N . VAL A 1 423 ? 14.351 5.865 -44.324 1.00 90.25 423 VAL A N 1
ATOM 3387 C CA . VAL A 1 423 ? 14.444 5.474 -42.909 1.00 90.25 423 VAL A CA 1
ATOM 3388 C C . VAL A 1 423 ? 13.490 4.315 -42.638 1.00 90.25 423 VAL A C 1
ATOM 3390 O O . VAL A 1 423 ? 12.280 4.423 -42.813 1.00 90.25 423 VAL A O 1
ATOM 3393 N N . LYS A 1 424 ? 14.038 3.202 -42.152 1.00 92.31 424 LYS A N 1
ATOM 3394 C CA . LYS A 1 424 ? 13.271 2.066 -41.627 1.00 92.31 424 LYS A CA 1
ATOM 3395 C C . LYS A 1 424 ? 13.576 1.907 -40.152 1.00 92.31 424 LYS A C 1
ATOM 3397 O O . LYS A 1 424 ? 14.720 2.101 -39.752 1.00 92.31 424 LYS A O 1
ATOM 3402 N N . TYR A 1 425 ? 12.606 1.476 -39.358 1.00 92.94 425 TYR A N 1
ATOM 3403 C CA . TYR A 1 425 ? 12.814 1.249 -37.933 1.00 92.94 425 TYR A CA 1
ATOM 3404 C C . TYR A 1 425 ? 12.254 -0.088 -37.453 1.00 92.94 425 TYR A C 1
ATOM 3406 O O . TYR A 1 425 ? 11.383 -0.685 -38.083 1.00 92.94 425 TYR A O 1
ATOM 3414 N N . HIS A 1 426 ? 12.804 -0.565 -36.340 1.00 94.75 426 HIS A N 1
ATOM 3415 C CA . HIS A 1 426 ? 12.410 -1.794 -35.671 1.00 94.75 426 HIS A CA 1
ATOM 3416 C C . HIS A 1 426 ? 12.420 -1.598 -34.156 1.00 94.75 426 HIS A C 1
ATOM 3418 O O . HIS A 1 426 ? 13.411 -1.128 -33.591 1.00 94.75 426 HIS A O 1
ATOM 3424 N N . VAL A 1 427 ? 11.322 -1.985 -33.511 1.00 95.62 427 VAL A N 1
ATOM 3425 C CA . VAL A 1 427 ? 11.175 -2.004 -32.054 1.00 95.62 427 VAL A CA 1
ATOM 3426 C C . VAL A 1 427 ? 11.385 -3.433 -31.556 1.00 95.62 427 VAL A C 1
ATOM 3428 O O . VAL A 1 427 ? 10.677 -4.344 -31.982 1.00 95.62 427 VAL A O 1
ATOM 3431 N N . CYS A 1 428 ? 12.337 -3.640 -30.642 1.00 95.25 428 CYS A N 1
ATOM 3432 C CA . CYS A 1 428 ? 12.621 -4.976 -30.105 1.00 95.25 428 CYS A CA 1
ATOM 3433 C C . CYS A 1 428 ? 11.589 -5.416 -29.046 1.00 95.25 428 CYS A C 1
ATOM 3435 O O . CYS A 1 428 ? 11.313 -6.610 -28.887 1.00 95.25 428 CYS A O 1
ATOM 3437 N N . GLU A 1 429 ? 11.037 -4.465 -28.289 1.00 93.69 429 GLU A N 1
ATOM 3438 C CA . GLU A 1 429 ? 9.955 -4.692 -27.329 1.00 93.69 429 GLU A CA 1
ATOM 3439 C C . GLU A 1 429 ? 9.041 -3.468 -27.218 1.00 93.69 429 GLU A C 1
ATOM 3441 O O . GLU A 1 429 ? 9.503 -2.340 -27.027 1.00 93.69 429 GLU A O 1
ATOM 3446 N N . TYR A 1 430 ? 7.733 -3.700 -27.314 1.00 92.38 430 TYR A N 1
ATOM 3447 C CA . TYR A 1 430 ? 6.733 -2.682 -27.015 1.00 92.38 430 TYR A CA 1
ATOM 3448 C C . TYR A 1 430 ? 6.369 -2.734 -25.538 1.00 92.38 430 TYR A C 1
ATOM 3450 O O . TYR A 1 430 ? 5.995 -3.791 -25.029 1.00 92.38 430 TYR A O 1
ATOM 3458 N N . LEU A 1 431 ? 6.417 -1.586 -24.864 1.00 88.00 431 LEU A N 1
ATOM 3459 C CA . LEU A 1 431 ? 5.794 -1.451 -23.552 1.00 88.00 431 LEU A CA 1
ATOM 3460 C C . LEU A 1 431 ? 4.299 -1.208 -23.729 1.00 88.00 431 LEU A C 1
ATOM 3462 O O . LEU A 1 431 ? 3.891 -0.187 -24.294 1.00 88.00 431 LEU A O 1
ATOM 3466 N N . SER A 1 432 ? 3.491 -2.142 -23.226 1.00 77.75 432 SER A N 1
ATOM 3467 C CA . SER A 1 432 ? 2.045 -1.958 -23.133 1.00 77.75 432 SER A CA 1
ATOM 3468 C C . SER A 1 432 ? 1.702 -0.873 -22.105 1.00 77.75 432 SER A C 1
ATOM 3470 O O . SER A 1 432 ? 2.524 -0.463 -21.281 1.00 77.75 432 SER A O 1
ATOM 3472 N N . HIS A 1 433 ? 0.445 -0.429 -22.118 1.00 72.19 433 HIS A N 1
ATOM 3473 C CA . HIS A 1 433 ? -0.108 0.474 -21.105 1.00 72.19 433 HIS A CA 1
ATOM 3474 C C . HIS A 1 433 ? -0.023 -0.092 -19.677 1.00 72.19 433 HIS A C 1
ATOM 3476 O O . HIS A 1 433 ? -0.055 0.682 -18.721 1.00 72.19 433 HIS A O 1
ATOM 3482 N N . ASP A 1 434 ? 0.156 -1.407 -19.529 1.00 74.56 434 ASP A N 1
ATOM 3483 C CA . ASP A 1 434 ? 0.339 -2.073 -18.236 1.00 74.56 434 ASP A CA 1
ATOM 3484 C C . ASP A 1 434 ? 1.677 -1.722 -17.587 1.00 74.56 434 ASP A C 1
ATOM 3486 O O . ASP A 1 434 ? 1.816 -1.775 -16.371 1.00 74.56 434 ASP A O 1
ATOM 3490 N N . SER A 1 435 ? 2.641 -1.265 -18.388 1.00 82.62 435 SER A N 1
ATOM 3491 C CA . SER A 1 435 ? 3.953 -0.820 -17.915 1.00 82.62 435 SER A CA 1
ATOM 3492 C C . SER A 1 435 ? 3.946 0.611 -17.361 1.00 82.62 435 SER A C 1
ATOM 3494 O O . SER A 1 435 ? 5.007 1.152 -17.047 1.00 82.62 435 SER A O 1
ATOM 3496 N N . CYS A 1 436 ? 2.778 1.249 -17.257 1.00 91.06 436 CYS A N 1
ATOM 3497 C CA . CYS A 1 436 ? 2.602 2.557 -16.636 1.00 91.06 436 CYS A CA 1
ATOM 3498 C C . CYS A 1 436 ? 1.970 2.399 -15.249 1.00 91.06 436 CYS A C 1
ATOM 3500 O O . CYS A 1 436 ? 1.006 1.663 -15.076 1.00 91.06 436 CYS A O 1
ATOM 3502 N N . ALA A 1 437 ? 2.435 3.167 -14.267 1.00 93.62 437 ALA A N 1
ATOM 3503 C CA . ALA A 1 437 ? 1.837 3.176 -12.934 1.00 93.62 437 ALA A CA 1
ATOM 3504 C C . ALA A 1 437 ? 0.430 3.789 -12.932 1.00 93.62 437 ALA A C 1
ATOM 3506 O O . ALA A 1 437 ? -0.439 3.363 -12.179 1.00 93.62 437 ALA A O 1
ATOM 3507 N N . PHE A 1 438 ? 0.193 4.805 -13.771 1.00 93.81 438 PHE A N 1
ATOM 3508 C CA . PHE A 1 438 ? -1.052 5.582 -13.765 1.00 93.81 438 PHE A CA 1
ATOM 3509 C C . PHE A 1 438 ? -1.630 5.795 -15.177 1.00 93.81 438 PHE A C 1
ATOM 3511 O O . PHE A 1 438 ? -1.772 6.944 -15.605 1.00 93.81 438 PHE A O 1
ATOM 3518 N N . PRO A 1 439 ? -1.970 4.722 -15.916 1.00 87.81 439 PRO A N 1
ATOM 3519 C CA . PRO A 1 439 ? -2.515 4.844 -17.262 1.00 87.81 439 PRO A CA 1
ATOM 3520 C C . PRO A 1 439 ? -3.926 5.449 -17.249 1.00 87.81 439 PRO A C 1
ATOM 3522 O O . PRO A 1 439 ? -4.641 5.406 -16.245 1.00 87.81 439 PRO A O 1
ATOM 3525 N N . ASN A 1 440 ? -4.344 6.027 -18.379 1.00 82.88 440 ASN A N 1
ATOM 3526 C CA . ASN A 1 440 ? -5.701 6.572 -18.542 1.00 82.88 440 ASN A CA 1
ATOM 3527 C C . ASN A 1 440 ? -6.770 5.472 -18.581 1.00 82.88 440 ASN A C 1
ATOM 3529 O O . ASN A 1 440 ? -7.891 5.688 -18.134 1.00 82.88 440 ASN A O 1
ATOM 3533 N N . LYS A 1 441 ? -6.419 4.305 -19.126 1.00 82.44 441 LYS A N 1
ATOM 3534 C CA . LYS A 1 441 ? -7.235 3.090 -19.062 1.00 82.44 441 LYS A CA 1
ATOM 3535 C C . LYS A 1 441 ? -6.780 2.252 -17.878 1.00 82.44 441 LYS A C 1
ATOM 3537 O O . LYS A 1 441 ? -5.619 2.347 -17.495 1.00 82.44 441 LYS A O 1
ATOM 3542 N N . ASP A 1 442 ? -7.687 1.477 -17.304 1.00 83.25 442 ASP A N 1
ATOM 3543 C CA . ASP A 1 442 ? -7.330 0.532 -16.252 1.00 83.25 442 ASP A CA 1
ATOM 3544 C C . ASP A 1 442 ? -6.369 -0.540 -16.793 1.00 83.25 442 ASP A C 1
ATOM 3546 O O . ASP A 1 442 ? -6.534 -1.006 -17.921 1.00 83.25 442 ASP A O 1
ATOM 3550 N N . ASN A 1 443 ? -5.357 -0.872 -15.996 1.00 83.56 443 ASN A N 1
ATOM 3551 C CA . ASN A 1 443 ? -4.345 -1.891 -16.268 1.00 83.56 443 ASN A CA 1
ATOM 3552 C C . ASN A 1 443 ? -4.316 -2.993 -15.194 1.00 83.56 443 ASN A C 1
ATOM 3554 O O . ASN A 1 443 ? -3.408 -3.818 -15.185 1.00 83.56 443 ASN A O 1
ATOM 3558 N N . GLY A 1 444 ? -5.264 -2.985 -14.250 1.00 87.44 444 GLY A N 1
ATOM 3559 C CA . GLY A 1 444 ? -5.364 -3.994 -13.194 1.00 87.44 444 GLY A CA 1
ATOM 3560 C C . GLY A 1 444 ? -4.299 -3.900 -12.095 1.00 87.44 444 GLY A C 1
ATOM 3561 O O . GLY A 1 444 ? -4.280 -4.753 -11.211 1.00 87.44 444 GLY A O 1
ATOM 3562 N N . LEU A 1 445 ? -3.430 -2.879 -12.109 1.00 92.00 445 LEU A N 1
ATOM 3563 C CA . LEU A 1 445 ? -2.421 -2.667 -11.060 1.00 92.00 445 LEU A CA 1
ATOM 3564 C C . LEU A 1 445 ? -3.085 -2.268 -9.728 1.00 92.00 445 LEU A C 1
ATOM 3566 O O . LEU A 1 445 ? -2.685 -2.721 -8.653 1.00 92.00 445 LEU A O 1
ATOM 3570 N N . TRP A 1 446 ? -4.121 -1.431 -9.802 1.00 93.44 446 TRP A N 1
ATOM 3571 C CA . TRP A 1 446 ? -4.847 -0.907 -8.645 1.00 93.44 446 TRP A CA 1
ATOM 3572 C C . TRP A 1 446 ? -6.185 -1.621 -8.476 1.00 93.44 446 TRP A C 1
ATOM 3574 O O . TRP A 1 446 ? -6.889 -1.876 -9.448 1.00 93.44 446 TRP A O 1
ATOM 3584 N N . SER A 1 447 ? -6.559 -1.913 -7.234 1.00 90.00 447 SER A N 1
ATOM 3585 C CA . SER A 1 447 ? -7.815 -2.590 -6.901 1.00 90.00 447 SER A CA 1
ATOM 3586 C C . SER A 1 447 ? -9.025 -1.651 -6.971 1.00 90.00 447 SER A C 1
ATOM 3588 O O . SER A 1 447 ? -10.157 -2.118 -7.078 1.00 90.00 447 SER A O 1
ATOM 3590 N N . SER A 1 448 ? -8.803 -0.335 -6.905 1.00 90.06 448 SER A N 1
ATOM 3591 C CA . SER A 1 448 ? -9.838 0.690 -7.053 1.00 90.06 448 SER A CA 1
ATOM 3592 C C . SER A 1 448 ? -9.264 2.012 -7.576 1.00 90.06 448 SER A C 1
ATOM 3594 O O . SER A 1 448 ? -8.064 2.283 -7.465 1.00 90.06 448 SER A O 1
ATOM 3596 N N . ASP A 1 449 ? -10.137 2.878 -8.102 1.00 88.88 449 ASP A N 1
ATOM 3597 C CA . ASP A 1 449 ? -9.756 4.242 -8.488 1.00 88.88 449 ASP A CA 1
ATOM 3598 C C . ASP A 1 449 ? -9.252 5.057 -7.289 1.00 88.88 449 ASP A C 1
ATOM 3600 O O . ASP A 1 449 ? -8.310 5.834 -7.423 1.00 88.88 449 ASP A O 1
ATOM 3604 N N . GLU A 1 450 ? -9.831 4.861 -6.102 1.00 87.88 450 GLU A N 1
ATOM 3605 C CA . GLU A 1 450 ? -9.383 5.520 -4.871 1.00 87.88 450 GLU A CA 1
ATOM 3606 C C . GLU A 1 450 ? -7.940 5.134 -4.519 1.00 87.88 450 GLU A C 1
ATOM 3608 O O . GLU A 1 450 ? -7.111 6.008 -4.249 1.00 87.88 450 GLU A O 1
ATOM 3613 N N . GLU A 1 451 ? -7.611 3.842 -4.610 1.00 90.38 451 GLU A N 1
ATOM 3614 C CA . GLU A 1 451 ? -6.252 3.347 -4.399 1.00 90.38 451 GLU A CA 1
ATOM 3615 C C . GLU A 1 451 ? -5.278 3.964 -5.414 1.00 90.38 451 GLU A C 1
ATOM 3617 O O . GLU A 1 451 ? -4.226 4.494 -5.040 1.00 90.38 451 GLU A O 1
ATOM 3622 N N . LYS A 1 452 ? -5.665 3.988 -6.696 1.00 94.06 452 LYS A N 1
ATOM 3623 C CA . LYS A 1 452 ? -4.900 4.621 -7.778 1.00 94.06 452 LYS A CA 1
ATOM 3624 C C . LYS A 1 452 ? -4.660 6.109 -7.520 1.00 94.06 452 LYS A C 1
ATOM 3626 O O . LYS A 1 452 ? -3.540 6.592 -7.707 1.00 94.06 452 LYS A O 1
ATOM 3631 N N . PHE A 1 453 ? -5.683 6.854 -7.098 1.00 92.44 453 PHE A N 1
ATOM 3632 C CA . PHE A 1 453 ? -5.556 8.278 -6.784 1.00 92.44 453 PHE A CA 1
ATOM 3633 C C . PHE A 1 453 ? -4.626 8.512 -5.595 1.00 92.44 453 PHE A C 1
ATOM 3635 O O . PHE A 1 453 ? -3.763 9.391 -5.673 1.00 92.44 453 PHE A O 1
ATOM 3642 N N . ARG A 1 454 ? -4.740 7.704 -4.534 1.00 92.12 454 ARG A N 1
ATOM 3643 C CA . ARG A 1 454 ? -3.855 7.777 -3.366 1.00 92.12 454 ARG A CA 1
ATOM 3644 C C . ARG A 1 454 ? -2.403 7.495 -3.751 1.00 92.12 454 ARG A C 1
ATOM 3646 O O . ARG A 1 454 ? -1.522 8.290 -3.421 1.00 92.12 454 ARG A O 1
ATOM 3653 N N . ALA A 1 455 ? -2.152 6.434 -4.517 1.00 95.62 455 ALA A N 1
ATOM 3654 C CA . ALA A 1 455 ? -0.816 6.095 -4.999 1.00 95.62 455 ALA A CA 1
ATOM 3655 C C . ALA A 1 455 ? -0.228 7.179 -5.912 1.00 95.62 455 ALA A C 1
ATOM 3657 O O . ALA A 1 455 ? 0.947 7.537 -5.780 1.00 95.62 455 ALA A O 1
ATOM 3658 N N . LYS A 1 456 ? -1.043 7.757 -6.804 1.00 96.44 456 LYS A N 1
ATOM 3659 C CA . LYS A 1 456 ? -0.624 8.864 -7.672 1.00 96.44 456 LYS A CA 1
ATOM 3660 C C . LYS A 1 456 ? -0.265 10.100 -6.855 1.00 96.44 456 LYS A C 1
ATOM 3662 O O . LYS A 1 456 ? 0.787 10.690 -7.091 1.00 96.44 456 LYS A O 1
ATOM 3667 N N . ALA A 1 457 ? -1.091 10.461 -5.873 1.00 93.94 457 ALA A N 1
ATOM 3668 C CA . ALA A 1 457 ? -0.833 11.580 -4.973 1.00 93.94 457 ALA A CA 1
ATOM 3669 C C . ALA A 1 457 ? 0.457 11.373 -4.164 1.00 93.94 457 ALA A C 1
ATOM 3671 O O . ALA A 1 457 ? 1.274 12.290 -4.080 1.00 93.94 457 ALA A O 1
ATOM 3672 N N . LEU A 1 458 ? 0.682 10.162 -3.642 1.00 94.50 458 LEU A N 1
ATOM 3673 C CA . LEU A 1 458 ? 1.915 9.776 -2.954 1.00 94.50 458 LEU A CA 1
ATOM 3674 C C . LEU A 1 458 ? 3.143 9.941 -3.863 1.00 94.50 458 LEU A C 1
ATOM 3676 O O . LEU A 1 458 ? 4.086 10.654 -3.508 1.00 94.50 458 LEU A O 1
ATOM 3680 N N . CYS A 1 459 ? 3.104 9.356 -5.063 1.00 96.62 459 CYS A N 1
ATOM 3681 C CA . CYS A 1 459 ? 4.195 9.443 -6.034 1.00 96.62 459 CYS A CA 1
ATOM 3682 C C . CYS A 1 459 ? 4.462 10.886 -6.471 1.00 96.62 459 CYS A C 1
ATOM 3684 O O . CYS A 1 459 ? 5.617 11.293 -6.545 1.00 96.62 459 CYS A O 1
ATOM 3686 N N . SER A 1 460 ? 3.421 11.688 -6.711 1.00 95.31 460 SER A N 1
ATOM 3687 C CA . SER A 1 460 ? 3.569 13.107 -7.052 1.00 95.31 460 SER A CA 1
ATOM 3688 C C . SER A 1 460 ? 4.147 13.927 -5.896 1.00 95.31 460 SER A C 1
ATOM 3690 O O . SER A 1 460 ? 5.000 14.780 -6.125 1.00 95.31 460 SER A O 1
ATOM 3692 N N . ARG A 1 461 ? 3.728 13.658 -4.653 1.00 94.00 461 ARG A N 1
ATOM 3693 C CA . ARG A 1 461 ? 4.200 14.348 -3.442 1.00 94.00 461 ARG A CA 1
ATOM 3694 C C . ARG A 1 461 ? 5.676 14.085 -3.150 1.00 94.00 461 ARG A C 1
ATOM 3696 O O . ARG A 1 461 ? 6.363 14.973 -2.643 1.00 94.00 461 ARG A O 1
ATOM 3703 N N . ILE A 1 462 ? 6.154 12.867 -3.395 1.00 94.62 462 ILE A N 1
ATOM 3704 C CA . ILE A 1 462 ? 7.576 12.528 -3.257 1.00 94.62 462 ILE A CA 1
ATOM 3705 C C . ILE A 1 462 ? 8.328 13.038 -4.493 1.00 94.62 462 ILE A C 1
ATOM 3707 O O . ILE A 1 462 ? 9.279 13.803 -4.371 1.00 94.62 462 ILE A O 1
ATOM 3711 N N . GLY A 1 463 ? 7.854 12.691 -5.691 1.00 94.69 463 GLY A N 1
ATOM 3712 C CA . GLY A 1 463 ? 8.494 12.992 -6.969 1.00 94.69 463 GLY A CA 1
ATOM 3713 C C . GLY A 1 463 ? 8.696 14.480 -7.254 1.00 94.69 463 GLY A C 1
ATOM 3714 O O . GLY A 1 463 ? 9.707 14.831 -7.857 1.00 94.69 463 GLY A O 1
ATOM 3715 N N . SER A 1 464 ? 7.811 15.363 -6.776 1.00 94.25 464 SER A N 1
ATOM 3716 C CA . SER A 1 464 ? 7.939 16.823 -6.939 1.00 94.25 464 SER A CA 1
ATOM 3717 C C . SER A 1 464 ? 9.185 17.412 -6.279 1.00 94.25 464 SER A C 1
ATOM 3719 O O . SER A 1 464 ? 9.672 18.453 -6.713 1.00 94.25 464 SER A O 1
ATOM 3721 N N . ARG A 1 465 ? 9.729 16.728 -5.266 1.00 93.31 465 ARG A N 1
ATOM 3722 C CA . ARG A 1 465 ? 10.991 17.083 -4.603 1.00 93.31 465 ARG A CA 1
ATOM 3723 C C . ARG A 1 465 ? 12.214 16.483 -5.296 1.00 93.31 465 ARG A C 1
ATOM 3725 O O . ARG A 1 465 ? 13.330 16.936 -5.084 1.00 93.31 465 ARG A O 1
ATOM 3732 N N . LEU A 1 466 ? 12.018 15.464 -6.130 1.00 92.88 466 LEU A N 1
ATOM 3733 C CA . LEU A 1 466 ? 13.104 14.712 -6.760 1.00 92.88 466 LEU A CA 1
ATOM 3734 C C . LEU A 1 466 ? 13.394 15.194 -8.179 1.00 92.88 466 LEU A C 1
ATOM 3736 O O . LEU A 1 466 ? 14.549 15.237 -8.613 1.00 92.88 466 LEU A O 1
ATOM 3740 N N . TYR A 1 467 ? 12.344 15.502 -8.939 1.00 92.19 467 TYR A N 1
ATOM 3741 C CA . TYR A 1 467 ? 12.450 15.729 -10.370 1.00 92.19 467 TYR A CA 1
ATOM 3742 C C . TYR A 1 467 ? 11.411 16.730 -10.870 1.00 92.19 467 TYR A C 1
ATOM 3744 O O . TYR A 1 467 ? 10.301 16.814 -10.357 1.00 92.19 467 TYR A O 1
ATOM 3752 N N . LYS A 1 468 ? 11.763 17.454 -11.940 1.00 91.56 468 LYS A N 1
ATOM 3753 C CA . LYS A 1 468 ? 10.907 18.481 -12.564 1.00 91.56 468 LYS A CA 1
ATOM 3754 C C . LYS A 1 468 ? 9.531 17.969 -13.005 1.00 91.56 468 LYS A C 1
ATOM 3756 O O . LYS A 1 468 ? 8.593 18.749 -13.092 1.00 91.56 468 LYS A O 1
ATOM 3761 N N . SER A 1 469 ? 9.436 16.679 -13.319 1.00 93.88 469 SER A N 1
ATOM 3762 C CA . SER A 1 469 ? 8.189 16.000 -13.663 1.00 93.88 469 SER A CA 1
ATOM 3763 C C . SER A 1 469 ? 7.962 14.899 -12.625 1.00 93.88 469 SER A C 1
ATOM 3765 O O . SER A 1 469 ? 8.694 13.903 -12.652 1.00 93.88 469 SER A O 1
ATOM 3767 N N . PRO A 1 470 ? 7.028 15.087 -11.674 1.00 93.00 470 PRO A N 1
ATOM 3768 C CA . PRO A 1 470 ? 6.886 14.221 -10.504 1.00 93.00 470 PRO A CA 1
ATOM 3769 C C . PRO A 1 470 ? 6.588 12.758 -10.831 1.00 93.00 470 PRO A C 1
ATOM 3771 O O . PRO A 1 470 ? 6.909 11.886 -10.029 1.00 93.00 470 PRO A O 1
ATOM 3774 N N . LEU A 1 471 ? 5.997 12.484 -11.999 1.00 95.25 471 LEU A N 1
ATOM 3775 C CA . LEU A 1 471 ? 5.671 11.135 -12.464 1.00 95.25 471 LEU A CA 1
ATOM 3776 C C . LEU A 1 471 ? 6.545 10.709 -13.655 1.00 95.25 471 LEU A C 1
ATOM 3778 O O . LEU A 1 471 ? 6.150 9.865 -14.448 1.00 95.25 471 LEU A O 1
ATOM 3782 N N . GLY A 1 472 ? 7.736 11.289 -13.799 1.00 92.62 472 GLY A N 1
ATOM 3783 C CA . GLY A 1 472 ? 8.653 10.989 -14.901 1.00 92.62 472 GLY A CA 1
ATOM 3784 C C . GLY A 1 472 ? 8.437 11.925 -16.085 1.00 92.62 472 GLY A C 1
ATOM 3785 O O . GLY A 1 472 ? 7.568 12.789 -16.063 1.00 92.62 472 GLY A O 1
ATOM 3786 N N . TYR A 1 473 ? 9.273 11.831 -17.115 1.00 90.81 473 TYR A N 1
ATOM 3787 C CA . TYR A 1 473 ? 9.223 12.745 -18.259 1.00 90.81 473 TYR A CA 1
ATOM 3788 C C . TYR A 1 473 ? 7.824 12.782 -18.900 1.00 90.81 473 TYR A C 1
ATOM 3790 O O . TYR A 1 473 ? 7.317 11.755 -19.343 1.00 90.81 473 TYR A O 1
ATOM 3798 N N . LYS A 1 474 ? 7.215 13.979 -18.941 1.00 88.81 474 LYS A N 1
ATOM 3799 C CA . LYS A 1 474 ? 5.808 14.210 -19.336 1.00 88.81 474 LYS A CA 1
ATOM 3800 C C . LYS A 1 474 ? 4.783 13.354 -18.572 1.00 88.81 474 LYS A C 1
ATOM 3802 O O . LYS A 1 474 ? 3.744 13.009 -19.120 1.00 88.81 474 LYS A O 1
ATOM 3807 N N . ASP A 1 475 ? 5.092 13.013 -17.326 1.00 88.69 475 ASP A N 1
ATOM 3808 C CA . ASP A 1 475 ? 4.239 12.248 -16.419 1.00 88.69 475 ASP A CA 1
ATOM 3809 C C . ASP A 1 475 ? 3.794 10.881 -16.969 1.00 88.69 475 ASP A C 1
ATOM 3811 O O . ASP A 1 475 ? 2.720 10.388 -16.629 1.00 88.69 475 ASP A O 1
ATOM 3815 N N . GLN A 1 476 ? 4.632 10.248 -17.804 1.00 89.50 476 GLN A N 1
ATOM 3816 C CA . GLN A 1 476 ? 4.346 8.920 -18.363 1.00 89.50 476 GLN A CA 1
ATOM 3817 C C . GLN A 1 476 ? 4.262 7.826 -17.291 1.00 89.50 476 GLN A C 1
ATOM 3819 O O . GLN A 1 476 ? 3.546 6.845 -17.473 1.00 89.50 476 GLN A O 1
ATOM 3824 N N . GLY A 1 477 ? 4.972 7.989 -16.173 1.00 93.31 477 GLY A N 1
ATOM 3825 C CA . GLY A 1 477 ? 4.900 7.082 -15.035 1.00 93.31 477 GLY A CA 1
ATOM 3826 C C . GLY A 1 477 ? 5.320 5.659 -15.370 1.00 93.31 477 GLY A C 1
ATOM 3827 O O . GLY A 1 477 ? 4.694 4.731 -14.866 1.00 93.31 477 GLY A O 1
ATOM 3828 N N . LEU A 1 478 ? 6.333 5.475 -16.226 1.00 94.12 478 LEU A N 1
ATOM 3829 C CA . LEU A 1 478 ? 6.763 4.131 -16.611 1.00 94.12 478 LEU A CA 1
ATOM 3830 C C . LEU A 1 478 ? 7.308 3.353 -15.403 1.00 94.12 478 LEU A C 1
ATOM 3832 O O . LEU A 1 478 ? 7.948 3.898 -14.498 1.00 94.12 478 LEU A O 1
ATOM 3836 N N . LEU A 1 479 ? 7.081 2.049 -15.419 1.00 95.38 479 LEU A N 1
ATOM 3837 C CA . LEU A 1 479 ? 7.610 1.080 -14.470 1.00 95.38 479 LEU A CA 1
ATOM 3838 C C . LEU A 1 479 ? 8.694 0.253 -15.160 1.00 95.38 479 LEU A C 1
ATOM 3840 O O . LEU A 1 479 ? 8.570 -0.955 -15.323 1.00 95.38 479 LEU A O 1
ATOM 3844 N N . LEU A 1 480 ? 9.751 0.930 -15.614 1.00 94.94 480 LEU A N 1
ATOM 3845 C CA . LEU A 1 480 ? 10.844 0.333 -16.382 1.00 94.94 480 LEU A CA 1
ATOM 3846 C C . LEU A 1 480 ? 12.192 0.566 -15.693 1.00 94.94 480 LEU A C 1
ATOM 3848 O O . LEU A 1 480 ? 12.516 1.699 -15.326 1.00 94.94 480 LEU A O 1
ATOM 3852 N N . VAL A 1 481 ? 13.006 -0.488 -15.602 1.00 95.31 481 VAL A N 1
ATOM 3853 C CA . VAL A 1 481 ? 14.405 -0.432 -15.153 1.00 95.31 481 VAL A CA 1
ATOM 3854 C C . VAL A 1 481 ? 15.287 -1.212 -16.132 1.00 95.31 481 VAL A C 1
ATOM 3856 O O . VAL A 1 481 ? 14.966 -2.341 -16.501 1.00 95.31 481 VAL A O 1
ATOM 3859 N N . LEU A 1 482 ? 16.410 -0.616 -16.551 1.00 93.94 482 LEU A N 1
ATOM 3860 C CA . LEU A 1 482 ? 17.436 -1.276 -17.366 1.00 93.94 482 LEU A CA 1
ATOM 3861 C C . LEU A 1 482 ? 18.651 -1.648 -16.496 1.00 93.94 482 LEU A C 1
ATOM 3863 O O . LEU A 1 482 ? 18.877 -1.010 -15.466 1.00 93.94 482 LEU A O 1
ATOM 3867 N N . PRO A 1 483 ? 19.502 -2.607 -16.914 1.00 92.06 483 PRO A N 1
ATOM 3868 C CA . PRO A 1 483 ? 20.623 -3.086 -16.099 1.00 92.06 483 PRO A CA 1
ATOM 3869 C C . PRO A 1 483 ? 21.596 -1.997 -15.640 1.00 92.06 483 PRO A C 1
ATOM 3871 O O . PRO A 1 483 ? 22.200 -2.116 -14.579 1.00 92.06 483 PRO A O 1
ATOM 3874 N N . TYR A 1 484 ? 21.781 -0.938 -16.432 1.00 89.06 484 TYR A N 1
ATOM 3875 C CA . TYR A 1 484 ? 22.800 0.089 -16.179 1.00 89.06 484 TYR A CA 1
ATOM 3876 C C . TYR A 1 484 ? 22.223 1.461 -15.808 1.00 89.06 484 TYR A C 1
ATOM 3878 O O . TYR A 1 484 ? 22.967 2.347 -15.383 1.00 89.06 484 TYR A O 1
ATOM 3886 N N . THR A 1 485 ? 20.918 1.664 -15.990 1.00 91.25 485 THR A N 1
ATOM 3887 C CA . THR A 1 485 ? 20.253 2.952 -15.771 1.00 91.25 485 THR A CA 1
ATOM 3888 C C . THR A 1 485 ? 18.746 2.763 -15.631 1.00 91.25 485 THR A C 1
ATOM 3890 O O . THR A 1 485 ? 18.169 1.837 -16.190 1.00 91.25 485 THR A O 1
ATOM 3893 N N . CYS A 1 486 ? 18.084 3.683 -14.941 1.00 93.19 486 CYS A N 1
ATOM 3894 C CA . CYS A 1 486 ? 16.632 3.784 -14.954 1.00 93.19 486 CYS A CA 1
ATOM 3895 C C . CYS A 1 486 ? 16.217 4.960 -15.865 1.00 93.19 486 CYS A C 1
ATOM 3897 O O . CYS A 1 486 ? 16.727 6.075 -15.674 1.00 93.19 486 CYS A O 1
ATOM 3899 N N . PRO A 1 487 ? 15.365 4.736 -16.886 1.00 91.75 487 PRO A N 1
ATOM 3900 C CA . PRO A 1 487 ? 14.911 5.785 -17.798 1.00 91.75 487 PRO A CA 1
ATOM 3901 C C . PRO A 1 487 ? 14.227 6.939 -17.063 1.00 91.75 487 PRO A C 1
ATOM 3903 O O . PRO A 1 487 ? 13.531 6.749 -16.071 1.00 91.75 487 PRO A O 1
ATOM 3906 N N . ASN A 1 488 ? 14.373 8.165 -17.569 1.00 91.69 488 ASN A N 1
ATOM 3907 C CA . ASN A 1 488 ? 13.724 9.332 -16.957 1.00 91.69 488 ASN A CA 1
ATOM 3908 C C . ASN A 1 488 ? 12.208 9.391 -17.202 1.00 91.69 488 ASN A C 1
ATOM 3910 O O . ASN A 1 488 ? 11.539 10.232 -16.604 1.00 91.69 488 ASN A O 1
ATOM 3914 N N . ASN A 1 489 ? 11.680 8.544 -18.084 1.00 92.62 489 ASN A N 1
ATOM 3915 C CA . ASN A 1 489 ? 10.249 8.306 -18.265 1.00 92.62 489 ASN A CA 1
ATOM 3916 C C . ASN A 1 489 ? 9.651 7.497 -17.106 1.00 92.62 489 ASN A C 1
ATOM 3918 O O . ASN A 1 489 ? 8.438 7.549 -16.901 1.00 92.62 489 ASN A O 1
ATOM 3922 N N . SER A 1 490 ? 10.490 6.777 -16.353 1.00 95.38 490 SER A N 1
ATOM 3923 C CA . SER A 1 490 ? 10.059 6.027 -15.180 1.00 95.38 490 SER A CA 1
ATOM 3924 C C . SER A 1 490 ? 9.726 6.946 -14.005 1.00 95.38 490 SER A C 1
ATOM 3926 O O . SER A 1 490 ? 10.036 8.141 -14.018 1.00 95.38 490 SER A O 1
ATOM 3928 N N . LEU A 1 491 ? 9.092 6.407 -12.963 1.00 96.81 491 LEU A N 1
ATOM 3929 C CA . LEU A 1 491 ? 8.804 7.185 -11.759 1.00 96.81 491 LEU A CA 1
ATOM 3930 C C . LEU A 1 491 ? 10.105 7.670 -11.071 1.00 96.81 491 LEU A C 1
ATOM 3932 O O . LEU A 1 491 ? 10.957 6.846 -10.734 1.00 96.81 491 LEU A O 1
ATOM 3936 N N . PRO A 1 492 ? 10.266 8.978 -10.776 1.00 96.56 492 PRO A N 1
ATOM 3937 C CA . PRO A 1 492 ? 11.465 9.527 -10.137 1.00 96.56 492 PRO A CA 1
ATOM 3938 C C . PRO A 1 492 ? 11.819 8.895 -8.794 1.00 96.56 492 PRO A C 1
ATOM 3940 O O . PRO A 1 492 ? 13.000 8.760 -8.478 1.00 96.56 492 PRO A O 1
ATOM 3943 N N . ILE A 1 493 ? 10.809 8.459 -8.035 1.00 96.88 493 ILE A N 1
ATOM 3944 C CA . ILE A 1 493 ? 10.982 7.772 -6.748 1.00 96.88 493 ILE A CA 1
ATOM 3945 C C . ILE A 1 493 ? 11.831 6.495 -6.866 1.00 96.88 493 ILE A C 1
ATOM 3947 O O . ILE A 1 493 ? 12.461 6.086 -5.890 1.00 96.88 493 ILE A O 1
ATOM 3951 N N . LEU A 1 494 ? 11.884 5.896 -8.063 1.00 97.31 494 LEU A N 1
ATOM 3952 C CA . LEU A 1 494 ? 12.672 4.704 -8.356 1.00 97.31 494 LEU A CA 1
ATOM 3953 C C . LEU A 1 494 ? 14.147 5.020 -8.600 1.00 97.31 494 LEU A C 1
ATOM 3955 O O . LEU A 1 494 ? 14.974 4.155 -8.339 1.00 97.31 494 LEU A O 1
ATOM 3959 N N . PHE A 1 495 ? 14.501 6.214 -9.093 1.00 95.44 495 PHE A N 1
ATOM 3960 C CA . PHE A 1 495 ? 15.847 6.459 -9.637 1.00 95.44 495 PHE A CA 1
ATOM 3961 C C . PHE A 1 495 ? 16.580 7.706 -9.148 1.00 95.44 495 PHE A C 1
ATOM 3963 O O . PHE A 1 495 ? 17.768 7.879 -9.450 1.00 95.44 495 PHE A O 1
ATOM 3970 N N . LYS A 1 496 ? 15.895 8.608 -8.445 1.00 95.38 496 LYS A N 1
ATOM 3971 C CA . LYS A 1 496 ? 16.450 9.890 -8.021 1.00 95.38 496 LYS A CA 1
ATOM 3972 C C . LYS A 1 496 ? 16.394 10.020 -6.507 1.00 95.38 496 LYS A C 1
ATOM 3974 O O . LYS A 1 496 ? 15.317 10.009 -5.931 1.00 95.38 496 LYS A O 1
ATOM 3979 N N . SER A 1 497 ? 17.558 10.186 -5.888 1.00 94.62 497 SER A N 1
ATOM 3980 C CA . SER A 1 497 ? 17.656 10.524 -4.468 1.00 94.62 497 SER A CA 1
ATOM 3981 C C . SER A 1 497 ? 17.642 12.038 -4.242 1.00 94.62 497 SER A C 1
ATOM 3983 O O . SER A 1 497 ? 18.065 12.800 -5.119 1.00 94.62 497 SER A O 1
ATOM 3985 N N . SER A 1 498 ? 17.205 12.454 -3.054 1.00 92.69 498 SER A N 1
ATOM 3986 C CA . SER A 1 498 ? 17.356 13.810 -2.522 1.00 92.69 498 SER A CA 1
ATOM 3987 C C . SER A 1 498 ? 17.839 13.764 -1.070 1.00 92.69 498 SER A C 1
ATOM 3989 O O . SER A 1 498 ? 17.495 12.855 -0.317 1.00 92.69 498 SER A O 1
ATOM 3991 N N . VAL A 1 499 ? 18.641 14.761 -0.698 1.00 89.38 499 VAL A N 1
ATOM 3992 C CA . VAL A 1 499 ? 19.092 15.016 0.680 1.00 89.38 499 VAL A CA 1
ATOM 3993 C C . VAL A 1 499 ? 18.220 16.055 1.396 1.00 89.38 499 VAL A C 1
ATOM 3995 O O . VAL A 1 499 ? 18.499 16.390 2.546 1.00 89.38 499 VAL A O 1
ATOM 3998 N N . ASP A 1 500 ? 17.191 16.581 0.723 1.00 85.69 500 ASP A N 1
ATOM 3999 C CA . ASP A 1 500 ? 16.212 17.500 1.315 1.00 85.69 500 ASP A CA 1
ATOM 4000 C C . ASP A 1 500 ? 15.466 16.824 2.471 1.00 85.69 500 ASP A C 1
ATOM 4002 O O . ASP A 1 500 ? 15.482 15.609 2.583 1.00 85.69 500 ASP A O 1
ATOM 4006 N N . ASN A 1 501 ? 14.798 17.583 3.342 1.00 77.50 501 ASN A N 1
ATOM 4007 C CA . ASN A 1 501 ? 14.090 17.017 4.493 1.00 77.50 501 ASN A CA 1
ATOM 4008 C C . ASN A 1 501 ? 12.593 16.775 4.178 1.00 77.50 501 ASN A C 1
ATOM 4010 O O . ASN A 1 501 ? 11.892 17.748 3.880 1.00 77.50 501 ASN A O 1
ATOM 4014 N N . PRO A 1 502 ? 12.057 15.540 4.283 1.00 83.81 502 PRO A N 1
ATOM 4015 C CA . PRO A 1 502 ? 12.742 14.273 4.567 1.00 83.81 502 PRO A CA 1
ATOM 4016 C C . PRO A 1 502 ? 13.547 13.738 3.369 1.00 83.81 502 PRO A C 1
ATOM 4018 O O . PRO A 1 502 ? 13.106 13.916 2.226 1.00 83.81 502 PRO A O 1
ATOM 4021 N N . PRO A 1 503 ? 14.693 13.069 3.623 1.00 92.12 503 PRO A N 1
ATOM 4022 C CA . PRO A 1 503 ? 15.547 12.543 2.566 1.00 92.12 503 PRO A CA 1
ATOM 4023 C C . PRO A 1 503 ? 14.850 11.411 1.820 1.00 92.12 503 PRO A C 1
ATOM 4025 O O . PRO A 1 503 ? 13.982 10.725 2.359 1.00 92.12 503 PRO A O 1
ATOM 4028 N N . TRP A 1 504 ? 15.262 11.203 0.573 1.00 95.94 504 TRP A N 1
ATOM 4029 C CA . TRP A 1 504 ? 14.804 10.088 -0.243 1.00 95.94 504 TRP A CA 1
ATOM 4030 C C . TRP A 1 504 ? 15.991 9.410 -0.905 1.00 95.94 504 TRP A C 1
ATOM 4032 O O . TRP A 1 504 ? 16.759 10.044 -1.625 1.00 95.94 504 TRP A O 1
ATOM 4042 N N . ASN A 1 505 ? 16.111 8.109 -0.710 1.00 96.31 505 ASN A N 1
ATOM 4043 C CA . ASN A 1 505 ? 17.099 7.238 -1.310 1.00 96.31 505 ASN A CA 1
ATOM 4044 C C . ASN A 1 505 ? 16.388 6.354 -2.327 1.00 96.31 505 ASN A C 1
ATOM 4046 O O . ASN A 1 505 ? 15.508 5.588 -1.960 1.00 96.31 505 ASN A O 1
ATOM 4050 N N . ALA A 1 506 ? 16.739 6.466 -3.602 1.00 96.62 506 ALA A N 1
ATOM 4051 C CA . ALA A 1 506 ? 16.160 5.654 -4.665 1.00 96.62 506 ALA A CA 1
ATOM 4052 C C . ALA A 1 506 ? 16.827 4.271 -4.773 1.00 96.62 506 ALA A C 1
ATOM 4054 O O . ALA A 1 506 ? 18.040 4.156 -4.605 1.00 96.62 506 ALA A O 1
ATOM 4055 N N . LEU A 1 507 ? 16.051 3.242 -5.138 1.00 96.19 507 LEU A N 1
ATOM 4056 C CA . LEU A 1 507 ? 16.562 1.879 -5.367 1.00 96.19 507 LEU A CA 1
ATOM 4057 C C . LEU A 1 507 ? 17.469 1.784 -6.603 1.00 96.19 507 LEU A C 1
ATOM 4059 O O . LEU A 1 507 ? 18.522 1.152 -6.565 1.00 96.19 507 LEU A O 1
ATOM 4063 N N . PHE A 1 508 ? 17.082 2.437 -7.699 1.00 96.19 508 PHE A N 1
ATOM 4064 C CA . PHE A 1 508 ? 17.709 2.307 -9.016 1.00 96.19 508 PHE A CA 1
ATOM 4065 C C . PHE A 1 508 ? 18.402 3.605 -9.438 1.00 96.19 508 PHE A C 1
ATOM 4067 O O . PHE A 1 508 ? 18.075 4.226 -10.452 1.00 96.19 508 PHE A O 1
ATOM 4074 N N . LEU A 1 509 ? 19.380 4.042 -8.641 1.00 92.94 509 LEU A N 1
ATOM 4075 C CA . LEU A 1 509 ? 20.137 5.272 -8.885 1.00 92.94 509 LEU A CA 1
ATOM 4076 C C . LEU A 1 509 ? 20.756 5.324 -10.287 1.00 92.94 509 LEU A C 1
ATOM 4078 O O . LEU A 1 509 ? 21.494 4.420 -10.698 1.00 92.94 509 LEU A O 1
ATOM 4082 N N . ARG A 1 510 ? 20.510 6.425 -11.003 1.00 88.56 510 ARG A N 1
ATOM 4083 C CA . ARG A 1 510 ? 21.155 6.691 -12.299 1.00 88.56 510 ARG A CA 1
ATOM 4084 C C . ARG A 1 510 ? 22.658 6.965 -12.123 1.00 88.56 510 ARG A C 1
ATOM 4086 O O . ARG A 1 510 ? 23.064 7.460 -11.070 1.00 88.56 510 ARG A O 1
ATOM 4093 N N . PRO A 1 511 ? 23.502 6.654 -13.124 1.00 80.19 511 PRO A N 1
ATOM 4094 C CA . PRO A 1 511 ? 24.904 7.067 -13.119 1.00 80.19 511 PRO A CA 1
ATOM 4095 C C . PRO A 1 511 ? 25.027 8.587 -12.961 1.00 80.19 511 PRO A C 1
ATOM 4097 O O . PRO A 1 511 ? 24.256 9.334 -13.565 1.00 80.19 511 PRO A O 1
ATOM 4100 N N . VAL A 1 512 ? 25.988 9.036 -12.152 1.00 67.19 512 VAL A N 1
ATOM 4101 C CA . VAL A 1 512 ? 26.356 10.454 -12.090 1.00 67.19 512 VAL A CA 1
ATOM 4102 C C . VAL A 1 512 ? 27.100 10.757 -13.389 1.00 67.19 512 VAL A C 1
ATOM 4104 O O . VAL A 1 512 ? 28.181 10.213 -13.606 1.00 67.19 512 VAL A O 1
ATOM 4107 N N . THR A 1 513 ? 26.460 11.511 -14.281 1.00 52.47 513 THR A N 1
ATOM 4108 C CA . THR A 1 513 ? 27.069 12.028 -15.517 1.00 52.47 513 THR A CA 1
ATOM 4109 C C . THR A 1 513 ? 27.981 13.198 -15.237 1.00 52.47 513 THR A C 1
ATOM 4111 O O . THR A 1 513 ? 27.544 14.060 -14.436 1.00 52.47 513 THR A O 1
#

Sequence (513 aa):
MPFIIGAQGDQLNKFSREPLDFFSRVSEWNEYVELVTKPVQGKLNWDDAAINLLFTLTNGHPYYTKLLCSKIVSDAAVERDTEIIISDVEHGLNILLSELDTNSFAHIWKDGINAEREQAEVTELKRLRALVSIGRALRSKKPSISGVKDNIDRVRLQEHEVQPLIDDFLRRDILRERHGELYFTVPIFQRWLMDFGVSKLITSTYADELEAGIKEAEDQAFVKSGEIQDLTDTWPLYKSQKIGSEHVRAWLDQVGDFQDQRLLFKILQNVRFFSSAEIEEKFKDAHDRFVRPIIGAATMTRRTDKRNDVWITYVDGVGKSGAQCARDYAKINSISTARIIEPANIFKRLSGEGISQYDAPKAVIIIDDVVGTGKTLSDGLSDFTSTCGELLERLNVPVLVVMLISTEEGERKIDRDNNFDNVKYHVCEYLSHDSCAFPNKDNGLWSSDEEKFRAKALCSRIGSRLYKSPLGYKDQGLLLVLPYTCPNNSLPILFKSSVDNPPWNALFLRPVT